Protein 9OHX (pdb70)

Solvent-accessible surface area: 19843 Å² total; per-residue (Å²): 151,74,77,88,21,17,11,29,58,8,23,4,17,13,15,73,71,38,102,136,46,89,39,64,17,8,2,19,10,77,104,47,26,0,14,4,50,55,80,129,69,7,41,28,74,60,81,45,137,30,0,88,1,118,17,55,112,130,64,11,58,89,29,31,70,61,54,98,141,83,61,145,26,47,66,43,58,37,112,94,108,46,95,54,88,106,96,26,98,26,8,15,0,12,43,15,5,1,48,24,60,72,80,42,69,51,73,12,26,30,66,13,0,50,60,3,105,82,8,8,22,9,92,147,84,66,6,60,33,26,129,73,23,35,94,80,0,114,57,41,4,105,32,34,57,133,113,49,81,52,64,21,54,50,16,84,83,40,11,85,63,25,13,15,124,18,0,83,4,0,42,79,44,1,115,166,58,39,143,46,96,44,133,10,62,18,33,43,21,83,19,107,88,39,16,142,52,103,63,33,0,1,0,18,0,1,0,0,42,39,64,102,38,79,3,29,0,9,97,48,159,112,80,32,167,39,24,126,101,35,84,59,9,24,6,28,142,22,8,33,5,6,77,0,10,7,64,18,40,100,74,109,5,51,37,1,5,1,64,0,84,15,71,9,10,109,77,77,34,38,76,53,124,26,149,47,115,104,81,174,157,96,58,80,13,107,25,41,28,5,7,48,60,44,40,44,101,59,95,80,3,90,0,2,0,36,0,19,29,0,3,35,6,98,41,68,9,14,1,4,86,84,55,86,138,28,145,106,33,102,102,33,56,12,5,13,46,114,76,16,6,0,48,12,13,25,47,4,66,13,55,4,50,121,102,30,84,6,8,0,71,0,62,10,96,45,42,126,130,65,68,89,46,117,41,133,74

Structure (mmCIF, N/CA/C/O backbone):
data_9OHX
#
_entry.id   9OHX
#
_cell.length_a   55.935
_cell.length_b   84.661
_cell.length_c   92.510
_cell.angle_alpha   90.00
_cell.angle_beta   90.00
_cell.angle_gamma   90.00
#
_symmetry.space_group_name_H-M   'P 21 21 21'
#
loop_
_entity.id
_entity.type
_entity.pdbx_description
1 polymer 'T-cell surface glycoprotein CD1c/T-cell surface glycoprotein CD1b chimeric protein'
2 polymer Beta-2-microglobulin
3 non-polymer 2-acetamido-2-deoxy-beta-D-glucopyranose
4 non-polymer 2-(cyclohexylazaniumyl)ethanesulfonate
5 non-polymer '(2R)-2,3-dihydroxypropyl hexadecanoate'
6 non-polymer DECANE
7 non-polymer DODECANE
8 non-polymer HEXADECANE
9 water water
#
loop_
_atom_site.group_PDB
_atom_site.id
_atom_site.type_symbol
_atom_site.label_atom_id
_atom_site.label_alt_id
_atom_site.label_comp_id
_atom_site.label_asym_id
_atom_site.label_entity_id
_atom_site.label_seq_id
_atom_site.pdbx_PDB_ins_code
_atom_site.Cartn_x
_atom_site.Cartn_y
_atom_site.Cartn_z
_atom_site.occupancy
_atom_site.B_iso_or_equiv
_atom_site.auth_seq_id
_atom_site.auth_comp_id
_atom_site.auth_asym_id
_atom_site.auth_atom_id
_atom_site.pdbx_PDB_model_num
ATOM 1 N N . SER A 1 9 ? 11.581 3.154 -27.297 1.00 59.42 4 SER A N 1
ATOM 2 C CA . SER A 1 9 ? 12.920 2.684 -26.960 1.00 61.30 4 SER A CA 1
ATOM 3 C C . SER A 1 9 ? 13.595 2.023 -28.155 1.00 61.54 4 SER A C 1
ATOM 4 O O . SER A 1 9 ? 12.948 1.707 -29.156 1.00 60.47 4 SER A O 1
ATOM 7 N N . GLN A 1 10 ? 14.906 1.826 -28.044 1.00 60.82 5 GLN A N 1
ATOM 8 C CA . GLN A 1 10 ? 15.668 1.055 -29.015 1.00 52.79 5 GLN A CA 1
ATOM 9 C C . GLN A 1 10 ? 15.911 -0.373 -28.545 1.00 47.10 5 GLN A C 1
ATOM 10 O O . GLN A 1 10 ? 16.649 -1.115 -29.202 1.00 47.69 5 GLN A O 1
ATOM 12 N N . GLU A 1 11 ? 15.304 -0.772 -27.428 1.00 45.20 6 GLU A N 1
ATOM 13 C CA . GLU A 1 11 ? 15.530 -2.100 -26.876 1.00 44.12 6 GLU A CA 1
ATOM 14 C C . GLU A 1 11 ? 14.980 -3.176 -27.803 1.00 37.56 6 GLU A C 1
ATOM 15 O O . GLU A 1 11 ? 13.877 -3.049 -28.345 1.00 35.54 6 GLU A O 1
ATOM 17 N N . HIS A 1 12 ? 15.759 -4.238 -27.987 1.00 31.84 7 HIS A N 1
ATOM 18 C CA . HIS A 1 12 ? 15.275 -5.394 -28.727 1.00 32.19 7 HIS A CA 1
ATOM 19 C C . HIS A 1 12 ? 14.226 -6.121 -27.904 1.00 31.70 7 HIS A C 1
ATOM 20 O O . HIS A 1 12 ? 14.275 -6.122 -26.671 1.00 38.44 7 HIS A O 1
ATOM 27 N N . VAL A 1 13 ? 13.242 -6.702 -28.578 1.00 26.51 8 VAL A N 1
ATOM 28 C CA . VAL A 1 13 ? 12.192 -7.432 -27.867 1.00 24.16 8 VAL A CA 1
ATOM 29 C C . VAL A 1 13 ? 12.011 -8.766 -28.569 1.00 23.51 8 VAL A C 1
ATOM 30 O O . VAL A 1 13 ? 12.151 -8.841 -29.790 1.00 24.09 8 VAL A O 1
ATOM 34 N N . SER A 1 14 ? 11.710 -9.825 -27.820 1.00 22.56 9 SER A N 1
ATOM 35 C CA A SER A 1 14 ? 11.614 -11.152 -28.414 0.46 23.08 9 SER A CA 1
ATOM 36 C CA B SER A 1 14 ? 11.616 -11.154 -28.413 0.54 23.07 9 SER A CA 1
ATOM 37 C C . SER A 1 14 ? 10.329 -11.847 -27.991 1.00 20.16 9 SER A C 1
ATOM 38 O O . SER A 1 14 ? 9.752 -11.549 -26.942 1.00 23.16 9 SER A O 1
ATOM 43 N N . PHE A 1 15 ? 9.882 -12.772 -28.838 1.00 18.32 10 PHE A N 1
ATOM 44 C CA . PHE A 1 15 ? 8.822 -13.707 -28.480 1.00 19.06 10 PHE A CA 1
ATOM 45 C C . PHE A 1 15 ? 9.345 -15.104 -28.754 1.00 22.78 10 PHE A C 1
ATOM 46 O O . PHE A 1 15 ? 9.916 -15.345 -29.827 1.00 19.60 10 PHE A O 1
ATOM 54 N N . HIS A 1 16 ? 9.160 -16.022 -27.784 1.00 17.86 11 HIS A N 1
ATOM 55 C CA . HIS A 1 16 ? 9.628 -17.398 -27.935 1.00 21.75 11 HIS A CA 1
ATOM 56 C C . HIS A 1 16 ? 8.511 -18.379 -27.627 1.00 20.24 11 HIS A C 1
ATOM 57 O O . HIS A 1 16 ? 7.765 -18.200 -26.668 1.00 20.71 11 HIS A O 1
ATOM 64 N N . VAL A 1 17 ? 8.430 -19.449 -28.404 1.00 18.72 12 VAL A N 1
ATOM 65 C CA A VAL A 1 17 ? 7.734 -20.664 -27.994 0.79 21.18 12 VAL A CA 1
ATOM 66 C CA B VAL A 1 17 ? 7.734 -20.657 -27.983 0.21 21.22 12 VAL A CA 1
ATOM 67 C C . VAL A 1 17 ? 8.799 -21.674 -27.609 1.00 22.52 12 VAL A C 1
ATOM 68 O O . VAL A 1 17 ? 9.801 -21.839 -28.323 1.00 22.48 12 VAL A O 1
ATOM 75 N N . ILE A 1 18 ? 8.622 -22.322 -26.468 1.00 17.57 13 ILE A N 1
ATOM 76 C CA . ILE A 1 18 ? 9.583 -23.334 -26.082 1.00 22.31 13 ILE A CA 1
ATOM 77 C C . ILE A 1 18 ? 8.844 -24.646 -25.900 1.00 19.40 13 ILE A C 1
ATOM 78 O O . ILE A 1 18 ? 7.640 -24.687 -25.609 1.00 22.09 13 ILE A O 1
ATOM 83 N N . GLN A 1 19 ? 9.587 -25.726 -26.118 1.00 18.40 14 GLN A N 1
ATOM 84 C CA . GLN A 1 19 ? 9.094 -27.077 -25.906 1.00 19.57 14 GLN A CA 1
ATOM 85 C C . GLN A 1 19 ? 10.167 -27.862 -25.173 1.00 21.03 14 GLN A C 1
ATOM 86 O O . GLN A 1 19 ? 11.354 -27.725 -25.466 1.00 19.26 14 GLN A O 1
ATOM 92 N N . ILE A 1 20 ? 9.756 -28.671 -24.204 1.00 17.75 15 ILE A N 1
ATOM 93 C CA . ILE A 1 20 ? 10.664 -29.553 -23.489 1.00 19.02 15 ILE A CA 1
ATOM 94 C C . ILE A 1 20 ? 10.014 -30.920 -23.494 1.00 21.66 15 ILE A C 1
ATOM 95 O O . ILE A 1 20 ? 8.876 -31.061 -23.030 1.00 22.88 15 ILE A O 1
ATOM 100 N N . PHE A 1 21 ? 10.707 -31.925 -24.017 1.00 19.95 16 PHE A N 1
ATOM 101 C CA . PHE A 1 21 ? 10.136 -33.257 -23.871 1.00 24.11 16 PHE A CA 1
ATOM 102 C C . PHE A 1 21 ? 11.215 -34.266 -23.534 1.00 25.44 16 PHE A C 1
ATOM 103 O O . PHE A 1 21 ? 12.395 -34.076 -23.802 1.00 22.83 16 PHE A O 1
ATOM 111 N N . SER A 1 22 ? 10.810 -35.298 -22.829 1.00 23.22 17 SER A N 1
ATOM 112 C CA . SER A 1 22 ? 11.785 -36.294 -22.436 1.00 27.05 17 SER A CA 1
ATOM 113 C C . SER A 1 22 ? 11.176 -37.652 -22.680 1.00 28.83 17 SER A C 1
ATOM 114 O O . SER A 1 22 ? 9.995 -37.872 -22.390 1.00 30.39 17 SER A O 1
ATOM 117 N N . PHE A 1 23 ? 11.980 -38.536 -23.255 1.00 31.29 18 PHE A N 1
ATOM 118 C CA . PHE A 1 23 ? 11.641 -39.944 -23.359 1.00 35.06 18 PHE A CA 1
ATOM 119 C C . PHE A 1 23 ? 12.311 -40.670 -22.203 1.00 35.04 18 PHE A C 1
ATOM 120 O O . PHE A 1 23 ? 13.548 -40.669 -22.091 1.00 33.19 18 PHE A O 1
ATOM 128 N N . VAL A 1 24 ? 11.488 -41.236 -21.315 1.00 30.33 19 VAL A N 1
ATOM 129 C CA . VAL A 1 24 ? 12.023 -42.000 -20.197 1.00 37.33 19 VAL A CA 1
ATOM 130 C C . VAL A 1 24 ? 12.528 -43.349 -20.686 1.00 38.50 19 VAL A C 1
ATOM 131 O O . VAL A 1 24 ? 13.591 -43.820 -20.265 1.00 38.03 19 VAL A O 1
ATOM 135 N N . ASN A 1 25 ? 11.785 -43.969 -21.596 1.00 32.06 20 ASN A N 1
ATOM 136 C CA . ASN A 1 25 ? 12.190 -45.199 -22.265 1.00 36.28 20 ASN A CA 1
ATOM 137 C C . ASN A 1 25 ? 11.623 -45.164 -23.678 1.00 37.43 20 ASN A C 1
ATOM 138 O O . ASN A 1 25 ? 11.049 -44.161 -24.112 1.00 36.44 20 ASN A O 1
ATOM 143 N N . GLN A 1 26 ? 11.762 -46.281 -24.393 1.00 35.07 21 GLN A N 1
ATOM 144 C CA . GLN A 1 26 ? 11.434 -46.299 -25.813 1.00 37.93 21 GLN A CA 1
ATOM 145 C C . GLN A 1 26 ? 9.975 -45.956 -26.082 1.00 31.95 21 GLN A C 1
ATOM 146 O O . GLN A 1 26 ? 9.656 -45.445 -27.157 1.00 33.35 21 GLN A O 1
ATOM 148 N N . SER A 1 27 ? 9.076 -46.212 -25.131 1.00 32.47 22 SER A N 1
ATOM 149 C CA . SER A 1 27 ? 7.647 -46.078 -25.400 1.00 27.19 22 SER A CA 1
ATOM 150 C C . SER A 1 27 ? 6.931 -45.093 -24.478 1.00 33.80 22 SER A C 1
ATOM 151 O O . SER A 1 27 ? 5.697 -45.067 -24.461 1.00 37.40 22 SER A O 1
ATOM 154 N N . TRP A 1 28 ? 7.647 -44.275 -23.717 1.00 27.92 23 TRP A N 1
ATOM 155 C CA . TRP A 1 28 ? 6.970 -43.374 -22.791 1.00 27.07 23 TRP A CA 1
ATOM 156 C C . TRP A 1 28 ? 7.692 -42.040 -22.772 1.00 21.82 23 TRP A C 1
ATOM 157 O O . TRP A 1 28 ? 8.907 -41.984 -22.552 1.00 26.22 23 TRP A O 1
ATOM 168 N N . ALA A 1 29 ? 6.931 -40.975 -22.982 1.00 24.65 24 ALA A N 1
ATOM 169 C CA . ALA A 1 29 ? 7.487 -39.636 -23.048 1.00 25.29 24 ALA A CA 1
ATOM 170 C C . ALA A 1 29 ? 6.545 -38.667 -22.355 1.00 26.43 24 ALA A C 1
ATOM 171 O O . ALA A 1 29 ? 5.356 -38.929 -22.191 1.00 26.66 24 ALA A O 1
ATOM 173 N N . ARG A 1 30 ? 7.093 -37.535 -21.947 1.00 23.35 25 ARG A N 1
ATOM 174 C CA . ARG A 1 30 ? 6.247 -36.455 -21.466 1.00 24.25 25 ARG A CA 1
ATOM 175 C C . ARG A 1 30 ? 6.810 -35.151 -21.999 1.00 29.95 25 ARG A C 1
ATOM 176 O O . ARG A 1 30 ? 7.968 -35.072 -22.407 1.00 26.59 25 ARG A O 1
ATOM 184 N N . GLY A 1 31 ? 5.962 -34.140 -22.040 1.00 31.72 26 GLY A N 1
ATOM 185 C CA . GLY A 1 31 ? 6.355 -32.900 -22.674 1.00 32.59 26 GLY A CA 1
ATOM 186 C C . GLY A 1 31 ? 5.593 -31.732 -22.100 1.00 28.76 26 GLY A C 1
ATOM 187 O O . GLY A 1 31 ? 4.524 -31.880 -21.505 1.00 26.90 26 GLY A O 1
ATOM 188 N N . GLN A 1 32 ? 6.180 -30.556 -22.286 1.00 23.82 27 GLN A N 1
ATOM 189 C CA . GLN A 1 32 ? 5.611 -29.297 -21.857 1.00 23.96 27 GLN A CA 1
ATOM 190 C C . GLN A 1 32 ? 5.940 -28.244 -22.896 1.00 19.79 27 GLN A C 1
ATOM 191 O O . GLN A 1 32 ? 6.943 -28.348 -23.609 1.00 21.98 27 GLN A O 1
ATOM 197 N N . GLY A 1 33 ? 5.095 -27.229 -22.980 1.00 18.89 28 GLY A N 1
ATOM 198 C CA . GLY A 1 33 ? 5.382 -26.125 -23.878 1.00 20.59 28 GLY A CA 1
ATOM 199 C C . GLY A 1 33 ? 4.796 -24.837 -23.349 1.00 20.99 28 GLY A C 1
ATOM 200 O O . GLY A 1 33 ? 3.854 -24.843 -22.553 1.00 20.23 28 GLY A O 1
ATOM 201 N N . SER A 1 34 ? 5.352 -23.724 -23.824 1.00 18.31 29 SER A N 1
ATOM 202 C CA . SER A 1 34 ? 4.882 -22.426 -23.347 1.00 18.94 29 SER A CA 1
ATOM 203 C C . SER A 1 34 ? 5.342 -21.317 -24.284 1.00 19.18 29 SER A C 1
ATOM 204 O O . SER A 1 34 ? 6.185 -21.516 -25.160 1.00 20.11 29 SER A O 1
ATOM 207 N N . GLY A 1 35 ? 4.760 -20.146 -24.087 1.00 17.31 30 GLY A N 1
ATOM 208 C CA . GLY A 1 35 ? 5.105 -18.981 -24.886 1.00 16.10 30 GLY A CA 1
ATOM 209 C C . GLY A 1 35 ? 5.467 -17.832 -23.973 1.00 20.01 30 GLY A C 1
ATOM 210 O O . GLY A 1 35 ? 4.819 -17.612 -22.943 1.00 20.94 30 GLY A O 1
ATOM 211 N N . TRP A 1 36 ? 6.515 -17.101 -24.369 1.00 16.14 31 TRP A N 1
ATOM 212 C CA . TRP A 1 36 ? 7.175 -16.089 -23.546 1.00 17.77 31 TRP A CA 1
ATOM 213 C C . TRP A 1 36 ? 7.410 -14.817 -24.340 1.00 19.14 31 TRP A C 1
ATOM 214 O O . TRP A 1 36 ? 7.948 -14.864 -25.451 1.00 19.76 31 TRP A O 1
ATOM 225 N N . LEU A 1 37 ? 7.052 -13.676 -23.745 1.00 17.10 32 LEU A N 1
ATOM 226 C CA . LEU A 1 37 ? 7.351 -12.359 -24.295 1.00 19.09 32 LEU A CA 1
ATOM 227 C C . LEU A 1 37 ? 8.475 -11.800 -23.429 1.00 23.81 32 LEU A C 1
ATOM 228 O O . LEU A 1 37 ? 8.265 -11.504 -22.246 1.00 21.57 32 LEU A O 1
ATOM 233 N N . ASP A 1 38 ? 9.676 -11.708 -24.001 1.00 22.03 33 ASP A N 1
ATOM 234 C CA . ASP A 1 38 ? 10.902 -11.555 -23.225 1.00 23.65 33 ASP A CA 1
ATOM 235 C C . ASP A 1 38 ? 10.908 -12.592 -22.099 1.00 24.85 33 ASP A C 1
ATOM 236 O O . ASP A 1 38 ? 10.873 -13.791 -22.379 1.00 26.73 33 ASP A O 1
ATOM 241 N N . GLU A 1 39 ? 10.921 -12.168 -20.829 1.00 25.06 34 GLU A N 1
ATOM 242 C CA . GLU A 1 39 ? 10.942 -13.116 -19.721 1.00 24.50 34 GLU A CA 1
ATOM 243 C C . GLU A 1 39 ? 9.565 -13.388 -19.124 1.00 24.94 34 GLU A C 1
ATOM 244 O O . GLU A 1 39 ? 9.470 -14.137 -18.144 1.00 28.35 34 GLU A O 1
ATOM 250 N N . LEU A 1 40 ? 8.509 -12.813 -19.689 1.00 21.83 35 LEU A N 1
ATOM 251 C CA . LEU A 1 40 ? 7.155 -12.939 -19.164 1.00 21.38 35 LEU A CA 1
ATOM 252 C C . LEU A 1 40 ? 6.437 -14.105 -19.833 1.00 23.91 35 LEU A C 1
ATOM 253 O O . LEU A 1 40 ? 6.272 -14.109 -21.056 1.00 23.72 35 LEU A O 1
ATOM 258 N N . GLN A 1 41 ? 5.970 -15.075 -19.046 1.00 21.78 36 GLN A N 1
ATOM 259 C CA . GLN A 1 41 ? 5.183 -16.127 -19.675 1.00 21.27 36 GLN A CA 1
ATOM 260 C C . GLN A 1 41 ? 3.818 -15.587 -20.074 1.00 24.95 36 GLN A C 1
ATOM 261 O O . GLN A 1 41 ? 3.089 -15.030 -19.250 1.00 27.90 36 GLN A O 1
ATOM 267 N N . THR A 1 42 ? 3.469 -15.756 -21.343 1.00 19.93 37 THR A N 1
ATOM 268 C CA . THR A 1 42 ? 2.188 -15.300 -21.845 1.00 21.31 37 THR A CA 1
ATOM 269 C C . THR A 1 42 ? 1.262 -16.428 -22.244 1.00 22.15 37 THR A C 1
ATOM 270 O O . THR A 1 42 ? 0.048 -16.207 -22.329 1.00 20.63 37 THR A O 1
ATOM 274 N N . HIS A 1 43 ? 1.797 -17.616 -22.509 1.00 19.65 38 HIS A N 1
ATOM 275 C CA . HIS A 1 43 ? 0.966 -18.718 -22.969 1.00 19.39 38 HIS A CA 1
ATOM 276 C C . HIS A 1 43 ? 1.447 -20.013 -22.349 1.00 21.28 38 HIS A C 1
ATOM 277 O O . HIS A 1 43 ? 2.641 -20.202 -22.121 1.00 20.87 38 HIS A O 1
ATOM 284 N N . GLY A 1 44 ? 0.492 -20.901 -22.075 1.00 20.36 39 GLY A N 1
ATOM 285 C CA . GLY A 1 44 ? 0.778 -22.274 -21.743 1.00 22.25 39 GLY A CA 1
ATOM 286 C C . GLY A 1 44 ? 0.205 -23.187 -22.811 1.00 23.41 39 GLY A C 1
ATOM 287 O O . GLY A 1 44 ? -0.372 -22.742 -23.808 1.00 25.22 39 GLY A O 1
ATOM 288 N N . TRP A 1 45 ? 0.374 -24.478 -22.578 1.00 25.75 40 TRP A N 1
ATOM 289 C CA . TRP A 1 45 ? -0.143 -25.500 -23.466 1.00 27.27 40 TRP A CA 1
ATOM 290 C C . TRP A 1 45 ? -0.798 -26.571 -22.611 1.00 27.21 40 TRP A C 1
ATOM 291 O O . TRP A 1 45 ? -0.183 -27.071 -21.663 1.00 26.18 40 TRP A O 1
ATOM 302 N N . ASP A 1 46 ? -2.056 -26.881 -22.914 1.00 30.09 41 ASP A N 1
ATOM 303 C CA . ASP A 1 46 ? -2.760 -27.976 -22.263 1.00 32.51 41 ASP A CA 1
ATOM 304 C C . ASP A 1 46 ? -2.578 -29.207 -23.138 1.00 32.64 41 ASP A C 1
ATOM 305 O O . ASP A 1 46 ? -3.135 -29.283 -24.242 1.00 33.51 41 ASP A O 1
ATOM 310 N N . SER A 1 47 ? -1.757 -30.148 -22.667 1.00 33.60 42 SER A N 1
ATOM 311 C CA . SER A 1 47 ? -1.379 -31.270 -23.518 1.00 38.93 42 SER A CA 1
ATOM 312 C C . SER A 1 47 ? -2.512 -32.276 -23.657 1.00 41.20 42 SER A C 1
ATOM 313 O O . SER A 1 47 ? -2.622 -32.937 -24.695 1.00 49.63 42 SER A O 1
ATOM 316 N N . GLU A 1 48 ? -3.368 -32.396 -22.642 1.00 42.22 43 GLU A N 1
ATOM 317 C CA . GLU A 1 48 ? -4.520 -33.284 -22.740 1.00 50.21 43 GLU A CA 1
ATOM 318 C C . GLU A 1 48 ? -5.391 -32.891 -23.926 1.00 48.15 43 GLU A C 1
ATOM 319 O O . GLU A 1 48 ? -5.522 -33.657 -24.886 1.00 58.53 43 GLU A O 1
ATOM 322 N N . SER A 1 49 ? -5.971 -31.691 -23.885 1.00 49.08 44 SER A N 1
ATOM 323 C CA . SER A 1 49 ? -6.813 -31.235 -24.983 1.00 40.21 44 SER A CA 1
ATOM 324 C C . SER A 1 49 ? -6.012 -30.714 -26.166 1.00 43.93 44 SER A C 1
ATOM 325 O O . SER A 1 49 ? -6.598 -30.455 -27.221 1.00 41.30 44 SER A O 1
ATOM 328 N N . GLY A 1 50 ? -4.697 -30.566 -26.022 1.00 42.41 45 GLY A N 1
ATOM 329 C CA . GLY A 1 50 ? -3.860 -30.028 -27.077 1.00 36.89 45 GLY A CA 1
ATOM 330 C C . GLY A 1 50 ? -4.242 -28.625 -27.501 1.00 39.15 45 GLY A C 1
ATOM 331 O O . GLY A 1 50 ? -4.437 -28.362 -28.693 1.00 38.11 45 GLY A O 1
ATOM 332 N N . THR A 1 51 ? -4.344 -27.704 -26.546 1.00 36.19 46 THR A N 1
ATOM 333 C CA . THR A 1 51 ? -4.819 -26.360 -26.862 1.00 33.43 46 THR A CA 1
ATOM 334 C C . THR A 1 51 ? -3.979 -25.313 -26.139 1.00 30.63 46 THR A C 1
ATOM 335 O O . THR A 1 51 ? -3.341 -25.589 -25.124 1.00 27.81 46 THR A O 1
ATOM 339 N N . ILE A 1 52 ? -4.018 -24.087 -26.660 1.00 30.71 47 ILE A N 1
ATOM 340 C CA . ILE A 1 52 ? -3.270 -22.977 -26.077 1.00 28.86 47 ILE A CA 1
ATOM 341 C C . ILE A 1 52 ? -3.974 -22.462 -24.829 1.00 28.21 47 ILE A C 1
ATOM 342 O O . ILE A 1 52 ? -5.192 -22.248 -24.826 1.00 35.24 47 ILE A O 1
ATOM 347 N N . ILE A 1 53 ? -3.208 -22.238 -23.764 1.00 24.88 48 ILE A N 1
ATOM 348 C CA . ILE A 1 53 ? -3.692 -21.581 -22.556 1.00 26.90 48 ILE A CA 1
ATOM 349 C C . ILE A 1 53 ? -3.282 -20.115 -22.635 1.00 31.22 48 ILE A C 1
ATOM 350 O O . ILE A 1 53 ? -2.088 -19.807 -22.714 1.00 25.25 48 ILE A O 1
ATOM 355 N N . PHE A 1 54 ? -4.257 -19.211 -22.589 1.00 29.82 49 PHE A N 1
ATOM 356 C CA . PHE A 1 54 ? -4.001 -17.777 -22.684 1.00 32.71 49 PHE A CA 1
ATOM 357 C C . PHE A 1 54 ? -3.957 -17.212 -21.270 1.00 30.92 49 PHE A C 1
ATOM 358 O O . PHE A 1 54 ? -4.985 -17.141 -20.593 1.00 34.22 49 PHE A O 1
ATOM 366 N N . LEU A 1 55 ? -2.764 -16.811 -20.824 1.00 24.46 50 LEU A N 1
ATOM 367 C CA . LEU A 1 55 ? -2.553 -16.479 -19.422 1.00 26.64 50 LEU A CA 1
ATOM 368 C C . LEU A 1 55 ? -2.998 -15.071 -19.060 1.00 29.72 50 LEU A C 1
ATOM 369 O O . LEU A 1 55 ? -3.222 -14.802 -17.877 1.00 34.75 50 LEU A O 1
ATOM 374 N N . HIS A 1 56 ? -3.120 -14.174 -20.035 1.00 27.42 51 HIS A N 1
ATOM 375 C CA . HIS A 1 56 ? -3.513 -12.794 -19.780 1.00 34.15 51 HIS A CA 1
ATOM 376 C C . HIS A 1 56 ? -4.710 -12.436 -20.647 1.00 32.09 51 HIS A C 1
ATOM 377 O O . HIS A 1 56 ? -4.974 -13.070 -21.670 1.00 30.75 51 HIS A O 1
ATOM 384 N N . GLN A 1 57 ? -5.424 -11.379 -20.240 1.00 36.53 52 GLN A N 1
ATOM 385 C CA . GLN A 1 57 ? -6.554 -10.908 -21.033 1.00 32.38 52 GLN A CA 1
ATOM 386 C C . GLN A 1 57 ? -6.119 -10.485 -22.426 1.00 32.07 52 GLN A C 1
ATOM 387 O O . GLN A 1 57 ? -6.912 -10.545 -23.370 1.00 39.34 52 GLN A O 1
ATOM 390 N N . TRP A 1 58 ? -4.864 -10.075 -22.579 1.00 29.28 53 TRP A N 1
ATOM 391 C CA . TRP A 1 58 ? -4.357 -9.571 -23.845 1.00 29.92 53 TRP A CA 1
ATOM 392 C C . TRP A 1 58 ? -3.541 -10.612 -24.607 1.00 31.02 53 TRP A C 1
ATOM 393 O O . TRP A 1 58 ? -2.886 -10.270 -25.596 1.00 28.99 53 TRP A O 1
ATOM 404 N N . SER A 1 59 ? -3.563 -11.871 -24.164 1.00 28.99 54 SER A N 1
ATOM 405 C CA . SER A 1 59 ? -2.699 -12.901 -24.734 1.00 28.38 54 SER A CA 1
ATOM 406 C C . SER A 1 59 ? -3.088 -13.305 -26.148 1.00 26.80 54 SER A C 1
ATOM 407 O O . SER A 1 59 ? -2.309 -14.003 -26.813 1.00 26.72 54 SER A O 1
ATOM 410 N N . LYS A 1 60 ? -4.264 -12.917 -26.632 1.00 29.01 55 LYS A N 1
ATOM 411 C CA . LYS A 1 60 ? -4.541 -13.211 -28.033 1.00 30.46 55 LYS A CA 1
ATOM 412 C C . LYS A 1 60 ? -3.819 -12.270 -28.992 1.00 29.65 55 LYS A C 1
ATOM 413 O O . LYS A 1 60 ? -3.841 -12.519 -30.204 1.00 31.23 55 LYS A O 1
ATOM 419 N N . GLY A 1 61 ? -3.176 -11.220 -28.487 1.00 27.75 56 GLY A N 1
ATOM 420 C CA . GLY A 1 61 ? -2.231 -10.448 -29.292 1.00 31.24 56 GLY A CA 1
ATOM 421 C C . GLY A 1 61 ? -2.777 -9.937 -30.606 1.00 40.69 56 GLY A C 1
ATOM 422 O O . GLY A 1 61 ? -2.065 -9.940 -31.624 1.00 35.83 56 GLY A O 1
ATOM 423 N N . GLN A 1 62 ? -4.039 -9.523 -30.610 1.00 31.84 57 GLN A N 1
ATOM 424 C CA . GLN A 1 62 ? -4.722 -8.976 -31.780 1.00 29.75 57 GLN A CA 1
ATOM 425 C C . GLN A 1 62 ? -4.928 -9.993 -32.901 1.00 35.94 57 GLN A C 1
ATOM 426 O O . GLN A 1 62 ? -5.393 -9.621 -33.979 1.00 31.32 57 GLN A O 1
ATOM 432 N N . PHE A 1 63 ? -4.597 -11.265 -32.689 1.00 35.68 58 PHE A N 1
ATOM 433 C CA . PHE A 1 63 ? -4.936 -12.285 -33.672 1.00 33.91 58 PHE A CA 1
ATOM 434 C C . PHE A 1 63 ? -6.406 -12.669 -33.536 1.00 31.68 58 PHE A C 1
ATOM 435 O O . PHE A 1 63 ? -6.977 -12.648 -32.444 1.00 35.51 58 PHE A O 1
ATOM 443 N N . SER A 1 64 ? -7.019 -13.029 -34.660 1.00 35.25 59 SER A N 1
ATOM 444 C CA . SER A 1 64 ? -8.402 -13.479 -34.626 1.00 37.31 59 SER A CA 1
ATOM 445 C C . SER A 1 64 ? -8.486 -14.911 -34.106 1.00 37.87 59 SER A C 1
ATOM 446 O O . SER A 1 64 ? -7.509 -15.662 -34.120 1.00 38.38 59 SER A O 1
ATOM 449 N N . ASN A 1 65 ? -9.682 -15.283 -33.642 1.00 39.22 60 ASN A N 1
ATOM 450 C CA . ASN A 1 65 ? -9.899 -16.649 -33.172 1.00 43.64 60 ASN A CA 1
ATOM 451 C C . ASN A 1 65 ? -9.576 -17.670 -34.253 1.00 39.24 60 ASN A C 1
ATOM 452 O O . ASN A 1 65 ? -9.072 -18.755 -33.948 1.00 44.70 60 ASN A O 1
ATOM 457 N N . GLU A 1 66 ? -9.845 -17.338 -35.518 1.00 37.99 61 GLU A N 1
ATOM 458 C CA . GLU A 1 66 ? -9.556 -18.266 -36.608 1.00 46.12 61 GLU A CA 1
ATOM 459 C C . GLU A 1 66 ? -8.053 -18.442 -36.807 1.00 45.15 61 GLU A C 1
ATOM 460 O O . GLU A 1 66 ? -7.576 -19.571 -36.990 1.00 38.06 61 GLU A O 1
ATOM 466 N N . GLU A 1 67 ? -7.288 -17.344 -36.768 1.00 34.99 62 GLU A N 1
ATOM 467 C CA A GLU A 1 67 ? -5.832 -17.442 -36.877 0.60 34.97 62 GLU A CA 1
ATOM 468 C CA B GLU A 1 67 ? -5.843 -17.473 -36.896 0.40 34.99 62 GLU A CA 1
ATOM 469 C C . GLU A 1 67 ? -5.266 -18.308 -35.758 1.00 35.30 62 GLU A C 1
ATOM 470 O O . GLU A 1 67 ? -4.411 -19.179 -35.985 1.00 37.75 62 GLU A O 1
ATOM 481 N N . LEU A 1 68 ? -5.739 -18.078 -34.532 1.00 34.07 63 LEU A N 1
ATOM 482 C CA . LEU A 1 68 ? -5.226 -18.815 -33.382 1.00 35.45 63 LEU A CA 1
ATOM 483 C C . LEU A 1 68 ? -5.624 -20.281 -33.440 1.00 36.14 63 LEU A C 1
ATOM 484 O O . LEU A 1 68 ? -4.836 -21.154 -33.062 1.00 34.07 63 LEU A O 1
ATOM 489 N N . SER A 1 69 ? -6.843 -20.570 -33.906 1.00 36.47 64 SER A N 1
ATOM 490 C CA A SER A 1 69 ? -7.262 -21.959 -34.030 0.18 39.35 64 SER A CA 1
ATOM 491 C CA B SER A 1 69 ? -7.271 -21.956 -34.039 0.46 39.42 64 SER A CA 1
ATOM 492 C CA C SER A 1 69 ? -7.277 -21.955 -34.045 0.36 39.40 64 SER A CA 1
ATOM 493 C C . SER A 1 69 ? -6.436 -22.688 -35.078 1.00 37.71 64 SER A C 1
ATOM 494 O O . SER A 1 69 ? -6.082 -23.860 -34.896 1.00 38.51 64 SER A O 1
ATOM 501 N N . ASP A 1 70 ? -6.101 -22.005 -36.180 1.00 34.74 65 ASP A N 1
ATOM 502 C CA . ASP A 1 70 ? -5.233 -22.604 -37.190 1.00 36.77 65 ASP A CA 1
ATOM 503 C C . ASP A 1 70 ? -3.834 -22.861 -36.635 1.00 34.66 65 ASP A C 1
ATOM 504 O O . ASP A 1 70 ? -3.229 -23.901 -36.918 1.00 32.23 65 ASP A O 1
ATOM 509 N N . LEU A 1 71 ? -3.297 -21.920 -35.849 1.00 31.74 66 LEU A N 1
ATOM 510 C CA . LEU A 1 71 ? -2.013 -22.162 -35.191 1.00 29.58 66 LEU A CA 1
ATOM 511 C C . LEU A 1 71 ? -2.079 -23.368 -34.258 1.00 30.12 66 LEU A C 1
ATOM 512 O O . LEU A 1 71 ? -1.138 -24.173 -34.197 1.00 33.77 66 LEU A O 1
ATOM 517 N N . GLU A 1 72 ? -3.170 -23.491 -33.502 1.00 27.96 67 GLU A N 1
ATOM 518 C CA . GLU A 1 72 ? -3.347 -24.627 -32.605 1.00 27.84 67 GLU A CA 1
ATOM 519 C C . GLU A 1 72 ? -3.350 -25.936 -33.386 1.00 33.05 67 GLU A C 1
ATOM 520 O O . GLU A 1 72 ? -2.695 -26.916 -33.000 1.00 31.36 67 GLU A O 1
ATOM 526 N N . LEU A 1 73 ? -4.102 -25.968 -34.486 1.00 33.30 68 LEU A N 1
ATOM 527 C CA . LEU A 1 73 ? -4.116 -27.147 -35.348 1.00 28.38 68 LEU A CA 1
ATOM 528 C C . LEU A 1 73 ? -2.717 -27.464 -35.860 1.00 34.26 68 LEU A C 1
ATOM 529 O O . LEU A 1 73 ? -2.317 -28.635 -35.926 1.00 36.92 68 LEU A O 1
ATOM 532 N N . LEU A 1 74 ? -1.956 -26.430 -36.219 1.00 31.63 69 LEU A N 1
ATOM 533 C CA . LEU A 1 74 ? -0.592 -26.634 -36.694 1.00 35.80 69 LEU A CA 1
ATOM 534 C C . LEU A 1 74 ? 0.274 -27.273 -35.615 1.00 30.69 69 LEU A C 1
ATOM 535 O O . LEU A 1 74 ? 1.048 -28.199 -35.882 1.00 31.34 69 LEU A O 1
ATOM 540 N N . PHE A 1 75 ? 0.170 -26.771 -34.388 1.00 30.66 70 PHE A N 1
ATOM 541 C CA . PHE A 1 75 ? 0.979 -27.317 -33.303 1.00 29.44 70 PHE A CA 1
ATOM 542 C C . PHE A 1 75 ? 0.609 -28.764 -33.019 1.00 29.31 70 PHE A C 1
ATOM 543 O O . PHE A 1 75 ? 1.483 -29.594 -32.732 1.00 30.25 70 PHE A O 1
ATOM 551 N N . ARG A 1 76 ? -0.686 -29.083 -33.073 1.00 27.96 71 ARG A N 1
ATOM 552 C CA . ARG A 1 76 ? -1.091 -30.473 -32.857 1.00 32.00 71 ARG A CA 1
ATOM 553 C C . ARG A 1 76 ? -0.558 -31.383 -33.962 1.00 30.15 71 ARG A C 1
ATOM 554 O O . ARG A 1 76 ? -0.106 -32.505 -33.690 1.00 31.22 71 ARG A O 1
ATOM 562 N N . PHE A 1 77 ? -0.593 -30.914 -35.210 1.00 34.42 72 PHE A N 1
ATOM 563 C CA . PHE A 1 77 ? -0.034 -31.691 -36.313 1.00 32.34 72 PHE A CA 1
ATOM 564 C C . PHE A 1 77 ? 1.468 -31.886 -36.140 1.00 34.56 72 PHE A C 1
ATOM 565 O O . PHE A 1 77 ? 2.004 -32.972 -36.401 1.00 31.27 72 PHE A O 1
ATOM 573 N N . TYR A 1 78 ? 2.162 -30.838 -35.698 1.00 29.84 73 TYR A N 1
ATOM 574 C CA . TYR A 1 78 ? 3.581 -30.953 -35.393 1.00 28.19 73 TYR A CA 1
ATOM 575 C C . TYR A 1 78 ? 3.831 -32.030 -34.340 1.00 28.30 73 TYR A C 1
ATOM 576 O O . TYR A 1 78 ? 4.750 -32.847 -34.476 1.00 30.29 73 TYR A O 1
ATOM 585 N N . LEU A 1 79 ? 3.030 -32.038 -33.273 1.00 31.67 74 LEU A N 1
ATOM 586 C CA . LEU A 1 79 ? 3.264 -32.998 -32.196 1.00 31.45 74 LEU A CA 1
ATOM 587 C C . LEU A 1 79 ? 2.997 -34.425 -32.663 1.00 31.24 74 LEU A C 1
ATOM 588 O O . LEU A 1 79 ? 3.746 -35.354 -32.321 1.00 34.17 74 LEU A O 1
ATOM 593 N N . PHE A 1 80 ? 1.945 -34.608 -33.465 1.00 32.94 75 PHE A N 1
ATOM 594 C CA . PHE A 1 80 ? 1.649 -35.922 -34.036 1.00 32.82 75 PHE A CA 1
ATOM 595 C C . PHE A 1 80 ? 2.797 -36.418 -34.914 1.00 35.10 75 PHE A C 1
ATOM 596 O O . PHE A 1 80 ? 3.245 -37.571 -34.791 1.00 36.15 75 PHE A O 1
ATOM 604 N N . GLY A 1 81 ? 3.273 -35.563 -35.826 1.00 31.94 76 GLY A N 1
ATOM 605 C CA . GLY A 1 81 ? 4.366 -35.962 -36.697 1.00 30.79 76 GLY A CA 1
ATOM 606 C C . GLY A 1 81 ? 5.645 -36.251 -35.937 1.00 34.42 76 GLY A C 1
ATOM 607 O O . GLY A 1 81 ? 6.338 -37.236 -36.215 1.00 36.42 76 GLY A O 1
ATOM 608 N N . LEU A 1 82 ? 5.979 -35.390 -34.973 1.00 31.45 77 LEU A N 1
ATOM 609 C CA . LEU A 1 82 ? 7.162 -35.601 -34.148 1.00 33.07 77 LEU A CA 1
ATOM 610 C C . LEU A 1 82 ? 7.101 -36.944 -33.437 1.00 32.00 77 LEU A C 1
ATOM 611 O O . LEU A 1 82 ? 8.088 -37.693 -33.422 1.00 33.70 77 LEU A O 1
ATOM 616 N N . THR A 1 83 ? 5.938 -37.279 -32.868 1.00 31.01 78 THR A N 1
ATOM 617 C CA . THR A 1 83 ? 5.795 -38.543 -32.149 1.00 33.80 78 THR A CA 1
ATOM 618 C C . THR A 1 83 ? 5.984 -39.732 -33.084 1.00 36.41 78 THR A C 1
ATOM 619 O O . THR A 1 83 ? 6.744 -40.663 -32.780 1.00 39.75 78 THR A O 1
ATOM 623 N N . ARG A 1 84 ? 5.291 -39.719 -34.228 1.00 37.00 79 ARG A N 1
ATOM 624 C CA . ARG A 1 84 ? 5.401 -40.835 -35.168 1.00 34.03 79 ARG A CA 1
ATOM 625 C C . ARG A 1 84 ? 6.832 -41.005 -35.663 1.00 42.61 79 ARG A C 1
ATOM 626 O O . ARG A 1 84 ? 7.341 -42.132 -35.748 1.00 43.82 79 ARG A O 1
ATOM 628 N N . GLU A 1 85 ? 7.505 -39.897 -35.987 1.00 35.89 80 GLU A N 1
ATOM 629 C CA . GLU A 1 85 ? 8.860 -39.988 -36.519 1.00 37.58 80 GLU A CA 1
ATOM 630 C C . GLU A 1 85 ? 9.841 -40.488 -35.470 1.00 42.07 80 GLU A C 1
ATOM 631 O O . GLU A 1 85 ? 10.728 -41.290 -35.781 1.00 43.91 80 GLU A O 1
ATOM 637 N N . ILE A 1 86 ? 9.711 -40.031 -34.222 1.00 33.96 81 ILE A N 1
ATOM 638 C CA . ILE A 1 86 ? 10.602 -40.549 -33.190 1.00 37.50 81 ILE A CA 1
ATOM 639 C C . ILE A 1 86 ? 10.360 -42.038 -32.974 1.00 44.34 81 ILE A C 1
ATOM 640 O O . ILE A 1 86 ? 11.308 -42.820 -32.824 1.00 47.45 81 ILE A O 1
ATOM 645 N N . GLN A 1 87 ? 9.093 -42.460 -32.964 1.00 41.57 82 GLN A N 1
ATOM 646 C CA . GLN A 1 87 ? 8.808 -43.875 -32.762 1.00 40.79 82 GLN A CA 1
ATOM 647 C C . GLN A 1 87 ? 9.399 -44.721 -33.881 1.00 47.60 82 GLN A C 1
ATOM 648 O O . GLN A 1 87 ? 9.960 -45.793 -33.624 1.00 50.93 82 GLN A O 1
ATOM 654 N N . ASP A 1 88 ? 9.313 -44.248 -35.125 1.00 43.56 83 ASP A N 1
ATOM 655 C CA . ASP A 1 88 ? 9.837 -45.045 -36.232 1.00 49.38 83 ASP A CA 1
ATOM 656 C C . ASP A 1 88 ? 11.364 -45.095 -36.215 1.00 59.19 83 ASP A C 1
ATOM 657 O O . ASP A 1 88 ? 11.956 -46.158 -36.440 1.00 59.63 83 ASP A O 1
ATOM 660 N N . HIS A 1 89 ? 12.022 -43.966 -35.936 1.00 57.57 84 HIS A N 1
ATOM 661 C CA . HIS A 1 89 ? 13.475 -43.859 -36.023 1.00 52.02 84 HIS A CA 1
ATOM 662 C C . HIS A 1 89 ? 14.159 -43.957 -34.663 1.00 57.04 84 HIS A C 1
ATOM 663 O O . HIS A 1 89 ? 15.246 -43.399 -34.479 1.00 67.34 84 HIS A O 1
ATOM 670 N N . ALA A 1 90 ? 13.554 -44.654 -33.707 1.00 63.73 85 ALA A N 1
ATOM 671 C CA . ALA A 1 90 ? 14.144 -44.774 -32.377 1.00 63.39 85 ALA A CA 1
ATOM 672 C C . ALA A 1 90 ? 15.429 -45.595 -32.424 1.00 64.35 85 ALA A C 1
ATOM 673 O O . ALA A 1 90 ? 15.390 -46.825 -32.436 1.00 74.96 85 ALA A O 1
ATOM 675 N N . GLN A 1 92 ? 16.832 -48.756 -30.634 1.00 74.47 87 GLN A N 1
ATOM 676 C CA . GLN A 1 92 ? 15.932 -48.737 -29.490 1.00 69.39 87 GLN A CA 1
ATOM 677 C C . GLN A 1 92 ? 16.692 -49.144 -28.234 1.00 75.10 87 GLN A C 1
ATOM 678 O O . GLN A 1 92 ? 16.105 -49.637 -27.273 1.00 74.05 87 GLN A O 1
ATOM 681 N N . ASP A 1 93 ? 18.007 -48.936 -28.250 1.00 72.95 88 ASP A N 1
ATOM 682 C CA . ASP A 1 93 ? 18.860 -49.416 -27.168 1.00 73.95 88 ASP A CA 1
ATOM 683 C C . ASP A 1 93 ? 18.576 -48.658 -25.874 1.00 69.82 88 ASP A C 1
ATOM 684 O O . ASP A 1 93 ? 18.556 -47.422 -25.855 1.00 63.93 88 ASP A O 1
ATOM 686 N N . TYR A 1 94 ? 18.371 -49.406 -24.784 1.00 64.63 89 TYR A N 1
ATOM 687 C CA . TYR A 1 94 ? 18.033 -48.812 -23.494 1.00 65.83 89 TYR A CA 1
ATOM 688 C C . TYR A 1 94 ? 19.131 -47.907 -22.942 1.00 61.41 89 TYR A C 1
ATOM 689 O O . TYR A 1 94 ? 18.879 -47.183 -21.971 1.00 61.10 89 TYR A O 1
ATOM 691 N N . SER A 1 95 ? 20.334 -47.932 -23.524 1.00 59.24 90 SER A N 1
ATOM 692 C CA . SER A 1 95 ? 21.412 -47.083 -23.026 1.00 62.30 90 SER A CA 1
ATOM 693 C C . SER A 1 95 ? 21.202 -45.627 -23.415 1.00 52.51 90 SER A C 1
ATOM 694 O O . SER A 1 95 ? 21.675 -44.722 -22.716 1.00 60.71 90 SER A O 1
ATOM 697 N N . LYS A 1 96 ? 20.501 -45.383 -24.520 1.00 50.65 91 LYS A N 1
ATOM 698 C CA . LYS A 1 96 ? 20.208 -44.028 -24.964 1.00 53.59 91 LYS A CA 1
ATOM 699 C C . LYS A 1 96 ? 19.133 -43.347 -24.135 1.00 51.60 91 LYS A C 1
ATOM 700 O O . LYS A 1 96 ? 18.947 -42.135 -24.277 1.00 43.05 91 LYS A O 1
ATOM 706 N N . TYR A 1 97 ? 18.419 -44.081 -23.309 1.00 41.23 92 TYR A N 1
ATOM 707 C CA . TYR A 1 97 ? 17.354 -43.495 -22.521 1.00 39.59 92 TYR A CA 1
ATOM 708 C C . TYR A 1 97 ? 17.778 -43.361 -21.065 1.00 43.29 92 TYR A C 1
ATOM 709 O O . TYR A 1 97 ? 18.603 -44.141 -20.576 1.00 46.92 92 TYR A O 1
ATOM 718 N N . PRO A 1 98 ? 17.258 -42.360 -20.347 1.00 39.07 93 PRO A N 1
ATOM 719 C CA . PRO A 1 98 ? 16.335 -41.308 -20.802 1.00 35.22 93 PRO A CA 1
ATOM 720 C C . PRO A 1 98 ? 17.035 -40.269 -21.669 1.00 40.41 93 PRO A C 1
ATOM 721 O O . PRO A 1 98 ? 18.247 -40.097 -21.576 1.00 37.46 93 PRO A O 1
ATOM 725 N N . PHE A 1 99 ? 16.320 -39.552 -22.529 1.00 29.74 94 PHE A N 1
ATOM 726 C CA . PHE A 1 99 ? 16.922 -38.383 -23.162 1.00 25.69 94 PHE A CA 1
ATOM 727 C C . PHE A 1 99 ? 15.909 -37.249 -23.129 1.00 26.87 94 PHE A C 1
ATOM 728 O O . PHE A 1 99 ? 14.712 -37.471 -22.919 1.00 26.79 94 PHE A O 1
ATOM 736 N N . GLU A 1 100 ? 16.412 -36.020 -23.310 1.00 23.14 95 GLU A N 1
ATOM 737 C CA . GLU A 1 100 ? 15.591 -34.821 -23.196 1.00 20.22 95 GLU A CA 1
ATOM 738 C C . GLU A 1 100 ? 15.893 -33.897 -24.369 1.00 21.99 95 GLU A C 1
ATOM 739 O O . GLU A 1 100 ? 17.055 -33.685 -24.724 1.00 25.98 95 GLU A O 1
ATOM 745 N N . VAL A 1 101 ? 14.849 -33.362 -24.974 1.00 18.26 96 VAL A N 1
ATOM 746 C CA . VAL A 1 101 ? 14.979 -32.449 -26.096 1.00 19.42 96 VAL A CA 1
ATOM 747 C C . VAL A 1 101 ? 14.389 -31.110 -25.688 1.00 20.02 96 VAL A C 1
ATOM 748 O O . VAL A 1 101 ? 13.348 -31.057 -25.023 1.00 21.18 96 VAL A O 1
ATOM 752 N N . GLN A 1 102 ? 15.063 -30.031 -26.078 1.00 17.09 97 GLN A N 1
ATOM 753 C CA . GLN A 1 102 ? 14.551 -28.680 -25.883 1.00 17.70 97 GLN A CA 1
ATOM 754 C C . GLN A 1 102 ? 14.455 -27.986 -27.225 1.00 19.49 97 GLN A C 1
ATOM 755 O O . GLN A 1 102 ? 15.383 -28.075 -28.027 1.00 19.70 97 GLN A O 1
ATOM 761 N N . VAL A 1 103 ? 13.344 -27.289 -27.461 1.00 16.42 98 VAL A N 1
ATOM 762 C CA . VAL A 1 103 ? 13.140 -26.518 -28.689 1.00 18.10 98 VAL A CA 1
ATOM 763 C C . VAL A 1 103 ? 12.841 -25.080 -28.294 1.00 22.84 98 VAL A C 1
ATOM 764 O O . VAL A 1 103 ? 12.078 -24.828 -27.358 1.00 18.75 98 VAL A O 1
ATOM 768 N N . LYS A 1 104 ? 13.436 -24.135 -29.011 1.00 18.81 99 LYS A N 1
ATOM 769 C CA . LYS A 1 104 ? 13.213 -22.721 -28.748 1.00 18.58 99 LYS A CA 1
ATOM 770 C C . LYS A 1 104 ? 13.035 -22.080 -30.109 1.00 23.48 99 LYS A C 1
ATOM 771 O O . LYS A 1 104 ? 13.963 -22.112 -30.917 1.00 20.51 99 LYS A O 1
ATOM 777 N N . ALA A 1 105 ? 11.848 -21.554 -30.383 1.00 18.90 100 ALA A N 1
ATOM 778 C CA . ALA A 1 105 ? 11.558 -20.985 -31.693 1.00 19.51 100 ALA A CA 1
ATOM 779 C C . ALA A 1 105 ? 10.923 -19.627 -31.497 1.00 21.28 100 ALA A C 1
ATOM 780 O O . ALA A 1 105 ? 10.167 -19.419 -30.551 1.00 24.15 100 ALA A O 1
ATOM 782 N N . GLY A 1 106 ? 11.226 -18.698 -32.377 1.00 18.62 101 GLY A N 1
ATOM 783 C CA . GLY A 1 106 ? 10.577 -17.419 -32.176 1.00 20.37 101 GLY A CA 1
ATOM 784 C C . GLY A 1 106 ? 11.292 -16.344 -32.958 1.00 24.90 101 GLY A C 1
ATOM 785 O O . GLY A 1 106 ? 11.903 -16.616 -33.993 1.00 23.71 101 GLY A O 1
ATOM 786 N N . CYS A 1 107 ? 11.245 -15.132 -32.411 1.00 21.56 102 CYS A N 1
ATOM 787 C CA . CYS A 1 107 ? 11.742 -14.007 -33.179 1.00 20.43 102 CYS A CA 1
ATOM 788 C C . CYS A 1 107 ? 12.205 -12.902 -32.255 1.00 24.10 102 CYS A C 1
ATOM 789 O O . CYS A 1 107 ? 11.727 -12.754 -31.126 1.00 23.07 102 CYS A O 1
ATOM 792 N N . GLU A 1 108 ? 13.147 -12.125 -32.768 1.00 23.82 103 GLU A N 1
ATOM 793 C CA . GLU A 1 108 ? 13.674 -10.954 -32.101 1.00 24.40 103 GLU A CA 1
ATOM 794 C C . GLU A 1 108 ? 13.473 -9.775 -33.034 1.00 25.86 103 GLU A C 1
ATOM 795 O O . GLU A 1 108 ? 13.732 -9.871 -34.240 1.00 25.53 103 GLU A O 1
ATOM 801 N N . LEU A 1 109 ? 12.944 -8.702 -32.494 1.00 23.33 104 LEU A N 1
ATOM 802 C CA A LEU A 1 109 ? 12.746 -7.459 -33.221 0.54 26.14 104 LEU A CA 1
ATOM 803 C CA B LEU A 1 109 ? 12.758 -7.462 -33.231 0.46 26.16 104 LEU A CA 1
ATOM 804 C C . LEU A 1 109 ? 13.846 -6.492 -32.807 1.00 29.43 104 LEU A C 1
ATOM 805 O O . LEU A 1 109 ? 13.949 -6.144 -31.616 1.00 29.35 104 LEU A O 1
ATOM 814 N N . HIS A 1 110 ? 14.661 -6.082 -33.780 1.00 28.39 105 HIS A N 1
ATOM 815 C CA . HIS A 1 110 ? 15.759 -5.157 -33.557 1.00 33.57 105 HIS A CA 1
ATOM 816 C C . HIS A 1 110 ? 15.243 -3.719 -33.558 1.00 32.68 105 HIS A C 1
ATOM 817 O O . HIS A 1 110 ? 14.088 -3.443 -33.896 1.00 30.24 105 HIS A O 1
ATOM 824 N N . SER A 1 111 ? 16.126 -2.797 -33.174 1.00 32.42 106 SER A N 1
ATOM 825 C CA . SER A 1 111 ? 15.699 -1.436 -32.854 1.00 32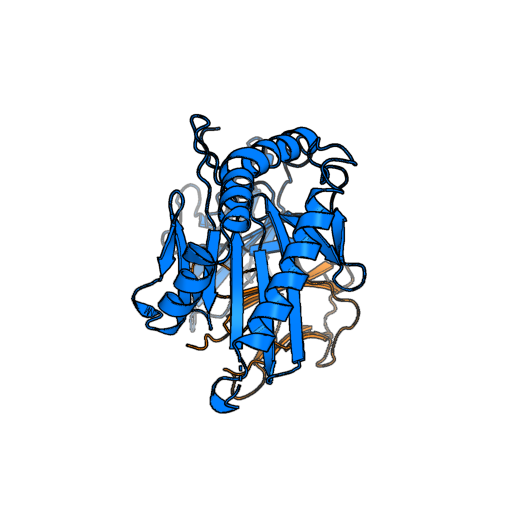.41 106 SER A CA 1
ATOM 826 C C . SER A 1 111 ? 15.063 -0.733 -34.048 1.00 34.82 106 SER A C 1
ATOM 827 O O . SER A 1 111 ? 14.153 0.085 -33.869 1.00 38.05 106 SER A O 1
ATOM 830 N N . GLY A 1 112 ? 15.511 -1.032 -35.260 1.00 32.68 107 GLY A N 1
ATOM 831 C CA . GLY A 1 112 ? 14.919 -0.382 -36.422 1.00 30.71 107 GLY A CA 1
ATOM 832 C C . GLY A 1 112 ? 13.663 -1.030 -36.971 1.00 32.02 107 GLY A C 1
ATOM 833 O O . GLY A 1 112 ? 13.063 -0.518 -37.925 1.00 28.89 107 GLY A O 1
ATOM 834 N N . GLY A 1 113 ? 13.241 -2.151 -36.394 1.00 27.13 108 GLY A N 1
ATOM 835 C CA . GLY A 1 113 ? 12.121 -2.909 -36.906 1.00 25.35 108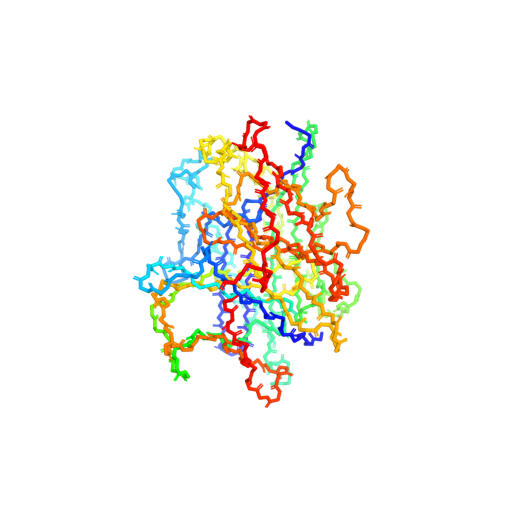 GLY A CA 1
ATOM 836 C C . GLY A 1 113 ? 12.502 -4.143 -37.700 1.00 22.80 108 GLY A C 1
ATOM 837 O O . GLY A 1 113 ? 11.610 -4.837 -38.189 1.00 20.75 108 GLY A O 1
ATOM 838 N N . SER A 1 114 ? 13.786 -4.437 -37.855 1.00 21.36 109 SER A N 1
ATOM 839 C CA A SER A 1 114 ? 14.171 -5.612 -38.625 0.51 24.56 109 SER A CA 1
ATOM 840 C CA B SER A 1 114 ? 14.182 -5.614 -38.624 0.49 24.56 109 SER A CA 1
ATOM 841 C C . SER A 1 114 ? 13.899 -6.870 -37.813 1.00 22.77 109 SER A C 1
ATOM 842 O O . SER A 1 114 ? 14.350 -6.981 -36.668 1.00 27.04 109 SER A O 1
ATOM 847 N N . PRO A 1 115 ? 13.146 -7.828 -38.352 1.00 23.83 110 PRO A N 1
ATOM 848 C CA . PRO A 1 115 ? 12.902 -9.079 -37.631 1.00 24.99 110 PRO A CA 1
ATOM 849 C C . PRO A 1 115 ? 14.014 -10.089 -37.861 1.00 25.86 110 PRO A C 1
ATOM 850 O O . PRO A 1 115 ? 14.665 -10.126 -38.907 1.00 30.26 110 PRO A O 1
ATOM 854 N N . GLU A 1 116 ? 14.230 -10.927 -36.852 1.00 25.15 111 GLU A N 1
ATOM 855 C CA . GLU A 1 116 ? 15.169 -12.029 -36.965 1.00 28.05 111 GLU A CA 1
ATOM 856 C C . GLU A 1 116 ? 14.501 -13.248 -36.360 1.00 25.24 111 GLU A C 1
ATOM 857 O O . GLU A 1 116 ? 14.142 -13.227 -35.185 1.00 26.43 111 GLU A O 1
ATOM 863 N N . GLY A 1 117 ? 14.325 -14.297 -37.143 1.00 23.25 112 GLY A N 1
ATOM 864 C CA . GLY A 1 117 ? 13.694 -15.506 -36.655 1.00 23.82 112 GLY A CA 1
ATOM 865 C C . GLY A 1 117 ? 14.735 -16.535 -36.253 1.00 29.60 112 GLY A C 1
ATOM 866 O O . GLY A 1 117 ? 15.862 -16.533 -36.740 1.00 29.45 112 GLY A O 1
ATOM 867 N N . PHE A 1 118 ? 14.368 -17.416 -35.332 1.00 21.88 113 PHE A N 1
ATOM 868 C CA A PHE A 1 118 ? 15.286 -18.471 -34.925 0.31 26.45 113 PHE A CA 1
ATOM 869 C CA B PHE A 1 118 ? 15.279 -18.505 -35.025 0.69 26.42 113 PHE A CA 1
ATOM 870 C C . PHE A 1 118 ? 14.492 -19.719 -34.564 1.00 23.61 113 PHE A C 1
ATOM 871 O O . PHE A 1 118 ? 13.319 -19.643 -34.189 1.00 22.61 113 PHE A O 1
ATOM 886 N N . PHE A 1 119 ? 15.167 -20.854 -34.652 1.00 22.16 114 PHE A N 1
ATOM 887 C CA . PHE A 1 119 ? 14.585 -22.141 -34.317 1.00 22.28 114 PHE A CA 1
ATOM 888 C C . PHE A 1 119 ? 15.784 -22.998 -33.957 1.00 26.11 114 PHE A C 1
ATOM 889 O O . PHE A 1 119 ? 16.595 -23.334 -34.829 1.00 24.51 114 PHE A O 1
ATOM 897 N N . GLN A 1 120 ? 15.929 -23.289 -32.670 1.00 19.68 115 GLN A N 1
ATOM 898 C CA . GLN A 1 120 ? 17.120 -23.934 -32.155 1.00 20.21 115 GLN A CA 1
ATOM 899 C C . GLN A 1 120 ? 16.677 -25.133 -31.346 1.00 21.62 115 GLN A C 1
ATOM 900 O O . GLN A 1 120 ? 15.640 -25.088 -30.682 1.00 20.40 115 GLN A O 1
ATOM 906 N N . VAL A 1 121 ? 17.457 -26.204 -31.413 1.00 20.18 116 VAL A N 1
ATOM 907 C CA . VAL A 1 121 ? 17.134 -27.441 -30.708 1.00 19.56 116 VAL A CA 1
ATOM 908 C C . VAL A 1 121 ? 18.351 -27.897 -29.920 1.00 21.89 116 VAL A C 1
ATOM 909 O O . VAL A 1 121 ? 19.485 -27.776 -30.387 1.00 19.39 116 VAL A O 1
ATOM 913 N N . ALA A 1 122 ? 18.108 -28.431 -28.720 1.00 17.93 117 ALA A N 1
ATOM 914 C CA . ALA A 1 122 ? 19.130 -29.051 -27.893 1.00 18.92 117 ALA A CA 1
ATOM 915 C C . ALA A 1 122 ? 18.739 -30.489 -27.582 1.00 19.21 117 ALA A C 1
ATOM 916 O O . ALA A 1 122 ? 17.554 -30.825 -27.478 1.00 21.28 117 ALA A O 1
ATOM 918 N N . PHE A 1 123 ? 19.759 -31.325 -27.418 1.00 20.33 118 PHE A N 1
ATOM 919 C CA . PHE A 1 123 ? 19.609 -32.722 -27.036 1.00 20.28 118 PHE A CA 1
ATOM 920 C C . PHE A 1 123 ? 20.510 -32.964 -25.837 1.00 23.91 118 PHE A C 1
ATOM 921 O O . PHE A 1 123 ? 21.713 -32.678 -25.894 1.00 24.22 118 PHE A O 1
ATOM 929 N N . ASN A 1 124 ? 19.911 -33.432 -24.737 1.00 22.31 119 ASN A N 1
ATOM 930 C CA . ASN A 1 124 ? 20.622 -33.690 -23.490 1.00 25.89 119 ASN A CA 1
ATOM 931 C C . ASN A 1 124 ? 21.462 -32.489 -23.070 1.00 26.09 119 ASN A C 1
ATOM 932 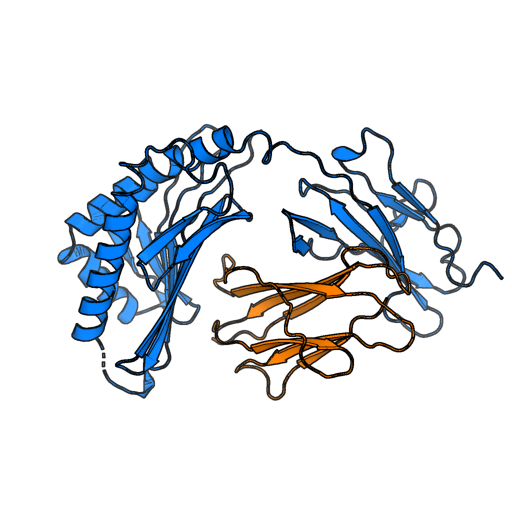O O . ASN A 1 124 ? 22.597 -32.617 -22.610 1.00 27.85 119 ASN A O 1
ATOM 937 N N . GLY A 1 125 ? 20.889 -31.302 -23.235 1.00 22.48 120 GLY A N 1
ATOM 938 C CA . GLY A 1 125 ? 21.503 -30.079 -22.760 1.00 27.93 120 GLY A CA 1
ATOM 939 C C . GLY A 1 125 ? 22.579 -29.506 -23.648 1.00 28.06 120 GLY A C 1
ATOM 940 O O . GLY A 1 125 ? 23.217 -28.521 -23.251 1.00 33.47 120 GLY A O 1
ATOM 941 N N . LEU A 1 126 ? 22.809 -30.085 -24.825 1.00 25.62 121 LEU A N 1
ATOM 942 C CA . LEU A 1 126 ? 23.797 -29.568 -25.765 1.00 26.19 121 LEU A CA 1
ATOM 943 C C . LEU A 1 126 ? 23.124 -29.168 -27.069 1.00 24.75 121 LEU A C 1
ATOM 944 O O . LEU A 1 126 ? 22.129 -29.768 -27.471 1.00 24.57 121 LEU A O 1
ATOM 949 N N . ASP A 1 127 ? 23.678 -28.153 -27.733 1.00 23.58 122 ASP A N 1
ATOM 950 C CA . ASP A 1 127 ? 23.190 -27.763 -29.056 1.00 24.18 122 ASP A CA 1
ATOM 951 C C . ASP A 1 127 ? 23.080 -28.986 -29.949 1.00 24.99 122 ASP A C 1
ATOM 952 O O . ASP A 1 127 ? 24.001 -29.806 -30.008 1.00 29.61 122 ASP A O 1
ATOM 957 N N . LEU A 1 128 ? 21.955 -29.112 -30.649 1.00 20.43 123 LEU A N 1
ATOM 958 C CA . LEU A 1 128 ? 21.738 -30.183 -31.612 1.00 21.25 123 LEU A CA 1
ATOM 959 C C . LEU A 1 128 ? 21.678 -29.663 -33.038 1.00 23.53 123 LEU A C 1
ATOM 960 O O . LEU A 1 128 ? 22.431 -30.125 -33.906 1.00 23.50 123 LEU A O 1
ATOM 965 N N . LEU A 1 129 ? 20.818 -28.684 -33.302 1.00 20.19 124 LEU A N 1
ATOM 966 C CA . LEU A 1 129 ? 20.689 -28.141 -34.650 1.00 19.89 124 LEU A CA 1
ATOM 967 C C . LEU A 1 129 ? 19.983 -26.799 -34.573 1.00 25.22 124 LEU A C 1
ATOM 968 O O . LEU A 1 129 ? 19.390 -26.442 -33.553 1.00 21.63 124 LEU A O 1
ATOM 973 N N . SER A 1 130 ? 20.033 -26.062 -35.683 1.00 20.34 125 SER A N 1
ATOM 974 C CA . SER A 1 130 ? 19.275 -24.821 -35.762 1.00 22.11 125 SER A CA 1
ATOM 975 C C . SER A 1 130 ? 18.821 -24.600 -37.196 1.00 30.45 125 SER A C 1
ATOM 976 O O . SER A 1 130 ? 19.273 -25.265 -38.124 1.00 26.46 125 SER A O 1
ATOM 979 N N . PHE A 1 131 ? 17.891 -23.673 -37.363 1.00 24.93 126 PHE A N 1
ATOM 980 C CA . PHE A 1 131 ? 17.356 -23.331 -38.673 1.00 22.53 126 PHE A CA 1
ATOM 981 C C . PHE A 1 131 ? 18.029 -22.045 -39.121 1.00 26.04 126 PHE A C 1
ATOM 982 O O . PHE A 1 131 ? 17.940 -21.026 -38.430 1.00 27.14 126 PHE A O 1
ATOM 990 N N . GLN A 1 132 ? 18.727 -22.100 -40.255 1.00 27.60 127 GLN A N 1
ATOM 991 C CA . GLN A 1 132 ? 19.489 -20.969 -40.773 1.00 26.85 127 GLN A CA 1
ATOM 992 C C . GLN A 1 132 ? 19.033 -20.710 -42.200 1.00 32.60 127 GLN A C 1
ATOM 993 O O . GLN A 1 132 ? 19.162 -21.589 -43.060 1.00 30.13 127 GLN A O 1
ATOM 999 N N . GLN A 1 133 ? 18.506 -19.507 -42.446 1.00 27.73 128 GLN A N 1
ATOM 1000 C CA . GLN A 1 133 ? 17.846 -19.180 -43.709 1.00 37.24 128 GLN A CA 1
ATOM 1001 C C . GLN A 1 133 ? 16.764 -20.207 -44.023 1.00 40.21 128 GLN A C 1
ATOM 1002 O O . GLN A 1 133 ? 15.683 -20.148 -43.430 1.00 39.60 128 GLN A O 1
ATOM 1008 N N . THR A 1 134 ? 17.026 -21.155 -44.936 1.00 33.20 129 THR A N 1
ATOM 1009 C CA . THR A 1 134 ? 16.053 -22.200 -45.250 1.00 33.37 129 THR A CA 1
ATOM 1010 C C . THR A 1 134 ? 16.615 -23.609 -45.057 1.00 34.09 129 THR A C 1
ATOM 1011 O O . THR A 1 134 ? 16.050 -24.573 -45.581 1.00 34.30 129 THR A O 1
ATOM 1015 N N . THR A 1 135 ? 17.695 -23.751 -44.293 1.00 26.83 130 THR A N 1
ATOM 1016 C CA . THR A 1 135 ? 18.402 -25.012 -44.125 1.00 28.12 130 THR A CA 1
ATOM 1017 C C . THR A 1 135 ? 18.458 -25.388 -42.650 1.00 24.48 130 THR A C 1
ATOM 1018 O O . THR A 1 135 ? 18.728 -24.538 -41.800 1.00 27.68 130 THR A O 1
ATOM 1022 N N . TRP A 1 136 ? 18.231 -26.661 -42.359 1.00 25.83 131 TRP A N 1
ATOM 1023 C CA . TRP A 1 136 ? 18.498 -27.187 -41.026 1.00 22.48 131 TRP A CA 1
ATOM 1024 C C . TRP A 1 136 ? 19.981 -27.532 -40.915 1.00 28.54 131 TRP A C 1
ATOM 1025 O O . TRP A 1 136 ? 20.488 -28.385 -41.658 1.00 27.57 131 TRP A O 1
ATOM 1036 N N . VAL A 1 137 ? 20.675 -26.867 -40.003 1.00 23.25 132 VAL A N 1
ATOM 1037 C CA . VAL A 1 137 ? 22.126 -26.940 -39.865 1.00 24.19 132 VAL A CA 1
ATOM 1038 C C . VAL A 1 137 ? 22.447 -27.716 -38.592 1.00 25.61 132 VAL A C 1
ATOM 1039 O O . VAL A 1 137 ? 22.038 -27.302 -37.494 1.00 22.92 132 VAL A O 1
ATOM 1043 N N . PRO A 1 138 ? 23.174 -28.821 -38.683 1.00 23.96 133 PRO A N 1
ATOM 1044 C CA . PRO A 1 138 ? 23.530 -29.570 -37.476 1.00 23.25 133 PRO A CA 1
ATOM 1045 C C . PRO A 1 138 ? 24.659 -28.895 -36.715 1.00 25.43 133 PRO A C 1
ATOM 1046 O O . PRO A 1 138 ? 25.572 -28.313 -37.302 1.00 30.65 133 PRO A O 1
ATOM 1050 N N . SER A 1 139 ? 24.586 -28.961 -35.388 1.00 24.20 134 SER A N 1
ATOM 1051 C CA . SER A 1 139 ? 25.713 -28.517 -34.585 1.00 29.13 134 SER A CA 1
ATOM 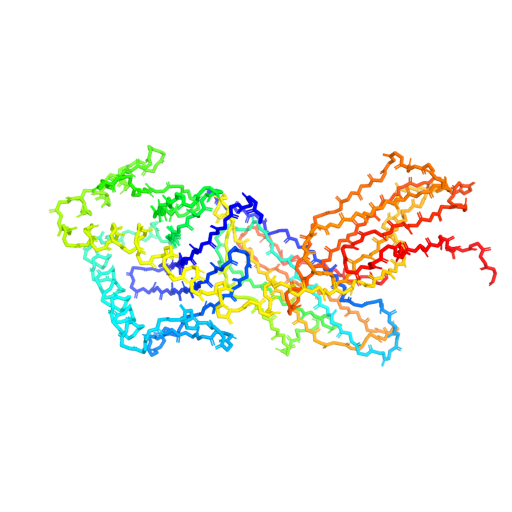1052 C C . SER A 1 139 ? 26.863 -29.507 -34.731 1.00 32.29 134 SER A C 1
ATOM 1053 O O . SER A 1 139 ? 26.645 -30.721 -34.665 1.00 32.19 134 SER A O 1
ATOM 1056 N N . PRO A 1 140 ? 28.092 -29.029 -34.936 1.00 37.97 135 PRO A N 1
ATOM 1057 C CA . PRO A 1 140 ? 29.214 -29.976 -35.034 1.00 37.13 135 PRO A CA 1
ATOM 1058 C C . PRO A 1 140 ? 29.320 -30.872 -33.812 1.00 38.67 135 PRO A C 1
ATOM 1059 O O . PRO A 1 140 ? 29.446 -32.099 -33.949 1.00 44.59 135 PRO A O 1
ATOM 1063 N N . GLY A 1 141 ? 29.202 -30.288 -32.615 1.00 41.62 136 GLY A N 1
ATOM 1064 C CA . GLY A 1 141 ? 29.338 -31.040 -31.381 1.00 35.42 136 GLY A CA 1
ATOM 1065 C C . GLY A 1 141 ? 28.310 -32.138 -31.195 1.00 37.41 136 GLY A C 1
ATOM 1066 O O . GLY A 1 141 ? 28.520 -33.033 -30.373 1.00 43.53 136 GLY A O 1
ATOM 1067 N N . CYS A 1 142 ? 27.204 -32.103 -31.936 1.00 34.67 137 CYS A N 1
ATOM 1068 C CA . CYS A 1 142 ? 26.200 -33.147 -31.781 1.00 37.06 137 CYS A CA 1
ATOM 1069 C C . CYS A 1 142 ? 26.353 -34.272 -32.799 1.00 35.19 137 CYS A C 1
ATOM 1070 O O . CYS A 1 142 ? 25.495 -35.168 -32.848 1.00 32.29 137 CYS A O 1
ATOM 1072 N N . GLY A 1 143 ? 27.410 -34.235 -33.610 1.00 34.15 138 GLY A N 1
ATOM 1073 C CA . GLY A 1 143 ? 27.823 -35.396 -34.384 1.00 35.79 138 GLY A CA 1
ATOM 1074 C C . GLY A 1 143 ? 26.729 -36.029 -35.223 1.00 32.33 138 GLY A C 1
ATOM 1075 O O . GLY A 1 143 ? 25.855 -35.354 -35.791 1.00 35.40 138 GLY A O 1
ATOM 1076 N N . SER A 1 144 ? 26.766 -37.360 -35.299 1.00 36.33 139 SER A N 1
ATOM 1077 C CA . SER A 1 144 ? 25.954 -38.043 -36.299 1.00 31.11 139 SER A CA 1
ATOM 1078 C C . SER A 1 144 ? 24.467 -37.915 -36.016 1.00 29.24 139 SER A C 1
ATOM 1079 O O . SER A 1 144 ? 23.681 -37.786 -36.961 1.00 31.55 139 SER A O 1
ATOM 1082 N N . LEU A 1 145 ? 24.063 -37.895 -34.739 1.00 30.22 140 LEU A N 1
ATOM 1083 C CA . LEU A 1 145 ? 22.652 -37.672 -34.443 1.00 29.32 140 LEU A CA 1
ATOM 1084 C C . LEU A 1 145 ? 22.180 -36.362 -35.058 1.00 24.35 140 LEU A C 1
ATOM 1085 O O . LEU A 1 145 ? 21.146 -36.321 -35.739 1.00 27.02 140 LEU A O 1
ATOM 1090 N N . ALA A 1 146 ? 22.941 -35.283 -34.851 1.00 25.08 141 ALA A N 1
ATOM 1091 C CA . ALA A 1 146 ? 22.510 -34.011 -35.420 1.00 23.89 141 ALA A CA 1
ATOM 1092 C C . ALA A 1 146 ? 22.403 -34.129 -36.932 1.00 27.50 141 ALA A C 1
ATOM 1093 O O . ALA A 1 146 ? 21.394 -33.727 -37.533 1.00 25.81 141 ALA A O 1
ATOM 1095 N N . GLN A 1 147 ? 23.393 -34.780 -37.549 1.00 27.12 142 GLN A N 1
ATOM 1096 C CA . GLN A 1 147 ? 23.363 -34.917 -38.998 1.00 27.44 142 GLN A CA 1
ATOM 1097 C C . GLN A 1 147 ? 22.140 -35.713 -39.423 1.00 25.06 142 GLN A C 1
ATOM 1098 O O . GLN A 1 147 ? 21.406 -35.309 -40.341 1.00 28.57 142 GLN A O 1
ATOM 1104 N N . SER A 1 148 ? 21.835 -36.787 -38.686 1.00 26.33 143 SER A N 1
ATOM 1105 C CA . SER A 1 148 ? 20.687 -37.605 -39.044 1.00 26.14 143 SER A CA 1
ATOM 1106 C C . SER A 1 148 ? 19.421 -36.778 -38.994 1.00 28.71 143 SER A C 1
ATOM 1107 O O . SER A 1 148 ? 18.613 -36.792 -39.936 1.00 30.20 143 SER A O 1
ATOM 1110 N N . VAL A 1 149 ? 19.255 -35.998 -37.919 1.00 29.02 144 VAL A N 1
ATOM 1111 C CA . VAL A 1 149 ? 17.991 -35.295 -37.786 1.00 25.44 144 VAL A CA 1
ATOM 1112 C C . VAL A 1 149 ? 17.874 -34.262 -38.888 1.00 23.75 144 VAL A C 1
ATOM 1113 O O . VAL A 1 149 ? 16.821 -34.133 -39.532 1.00 28.11 144 VAL A O 1
ATOM 1117 N N . CYS A 1 150 ? 18.989 -33.587 -39.199 1.00 25.09 145 CYS A N 1
ATOM 1118 C CA . CYS A 1 150 ? 18.905 -32.553 -40.211 1.00 22.96 145 CYS A CA 1
ATOM 1119 C C . CYS A 1 150 ? 18.643 -33.170 -41.569 1.00 29.46 145 CYS A C 1
ATOM 1120 O O . CYS A 1 150 ? 17.898 -32.597 -42.378 1.00 26.44 145 CYS A O 1
ATOM 1123 N N . HIS A 1 151 ? 19.169 -34.379 -41.798 1.00 27.44 146 HIS A N 1
ATOM 1124 C CA . HIS A 1 151 ? 18.890 -35.040 -43.068 1.00 26.73 146 HIS A CA 1
ATOM 1125 C C . HIS A 1 151 ? 17.392 -35.231 -43.226 1.00 28.73 146 HIS A C 1
ATOM 1126 O O . HIS A 1 151 ? 16.804 -34.822 -44.239 1.00 31.64 146 HIS A O 1
ATOM 1133 N N . LEU A 1 152 ? 16.747 -35.778 -42.184 1.00 28.08 147 LEU A N 1
ATOM 1134 C CA . LEU A 1 152 ? 15.305 -35.976 -42.249 1.00 32.12 147 LEU A CA 1
ATOM 1135 C C . LEU A 1 152 ? 14.600 -34.658 -42.508 1.00 35.13 147 LEU A C 1
ATOM 1136 O O . LEU A 1 152 ? 13.705 -34.574 -43.359 1.00 34.36 147 LEU A O 1
ATOM 1141 N N . LEU A 1 153 ? 15.022 -33.598 -41.810 1.00 30.10 148 LEU A N 1
ATOM 1142 C CA . LEU A 1 153 ? 14.303 -32.345 -41.947 1.00 28.23 148 LEU A CA 1
ATOM 1143 C C . LEU A 1 153 ? 14.574 -31.708 -43.303 1.00 31.93 148 LEU A C 1
ATOM 1144 O O . LEU A 1 153 ? 13.682 -31.072 -43.875 1.00 37.10 148 LEU A O 1
ATOM 1149 N N . ASN A 1 154 ? 15.772 -31.911 -43.859 1.00 34.01 149 ASN A N 1
ATOM 1150 C CA . ASN A 1 154 ? 16.112 -31.189 -45.077 1.00 27.75 149 ASN A CA 1
ATOM 1151 C C . ASN A 1 154 ? 15.574 -31.881 -46.322 1.00 30.85 149 ASN A C 1
ATOM 1152 O O . ASN A 1 154 ? 15.378 -31.216 -47.344 1.00 34.87 149 ASN A O 1
ATOM 1157 N N . HIS A 1 155 ? 15.314 -33.186 -46.253 1.00 33.24 150 HIS A N 1
ATOM 1158 C CA . HIS A 1 155 ? 14.984 -33.965 -47.438 1.00 34.41 150 HIS A CA 1
ATOM 1159 C C . HIS A 1 155 ? 13.616 -34.620 -47.410 1.00 39.19 150 HIS A C 1
ATOM 1160 O O . HIS A 1 155 ? 13.117 -34.992 -48.476 1.00 47.99 150 HIS A O 1
ATOM 1167 N N . GLN A 1 156 ? 12.999 -34.778 -46.247 1.00 34.06 151 GLN A N 1
ATOM 1168 C CA . GLN A 1 156 ? 11.718 -35.459 -46.162 1.00 38.35 151 GLN A CA 1
ATOM 1169 C C . GLN A 1 156 ? 10.551 -34.585 -45.715 1.00 52.21 151 GLN A C 1
ATOM 1170 O O . GLN A 1 156 ? 9.403 -35.028 -45.830 1.00 60.06 151 GLN A O 1
ATOM 1176 N N . TYR A 1 157 ? 10.788 -33.372 -45.205 1.00 42.25 152 TYR A N 1
ATOM 1177 C CA . TYR A 1 157 ? 9.688 -32.463 -44.856 1.00 46.01 152 TYR A CA 1
ATOM 1178 C C . TYR A 1 157 ? 9.989 -31.078 -45.432 1.00 51.65 152 TYR A C 1
ATOM 1179 O O . TYR A 1 157 ? 10.488 -30.191 -44.732 1.00 54.46 152 TYR A O 1
ATOM 1188 N N . GLU A 1 158 ? 9.663 -30.890 -46.713 1.00 55.91 153 GLU A N 1
ATOM 1189 C CA . GLU A 1 158 ? 9.853 -29.582 -47.337 1.00 51.89 153 GLU A CA 1
ATOM 1190 C C . GLU A 1 158 ? 8.749 -28.615 -46.929 1.00 43.67 153 GLU A C 1
ATOM 1191 O O . GLU A 1 158 ? 9.008 -27.422 -46.685 1.00 45.67 153 GLU A O 1
ATOM 1193 N N . GLY A 1 159 ? 7.510 -29.112 -46.854 1.00 44.67 154 GLY A N 1
ATOM 1194 C CA . GLY A 1 159 ? 6.420 -28.282 -46.374 1.00 45.20 154 GLY A CA 1
ATOM 1195 C C . GLY A 1 159 ? 6.657 -27.798 -44.958 1.00 43.75 154 GLY A C 1
ATOM 1196 O O . GLY A 1 159 ? 6.347 -26.653 -44.625 1.00 44.59 154 GLY A O 1
ATOM 1197 N N . VAL A 1 160 ? 7.228 -28.662 -44.114 1.00 46.48 155 VAL A N 1
ATOM 1198 C CA . VAL A 1 160 ? 7.573 -28.269 -42.749 1.00 42.88 155 VAL A CA 1
ATOM 1199 C C . VAL A 1 160 ? 8.566 -27.113 -42.759 1.00 38.80 155 VAL A C 1
ATOM 1200 O O . VAL A 1 160 ? 8.407 -26.130 -42.024 1.00 42.27 155 VAL A O 1
ATOM 1204 N N . THR A 1 161 ? 9.624 -27.228 -43.565 1.00 40.46 156 THR A N 1
ATOM 1205 C CA . THR A 1 161 ? 10.614 -26.159 -43.639 1.00 37.11 156 THR A CA 1
ATOM 1206 C C . THR A 1 161 ? 9.966 -24.834 -44.032 1.00 38.43 156 THR A C 1
ATOM 1207 O O . THR A 1 161 ? 10.210 -23.796 -43.398 1.00 34.63 156 THR A O 1
ATOM 1211 N N . GLU A 1 162 ? 9.122 -24.852 -45.069 1.00 32.73 157 GLU A N 1
ATOM 1212 C CA . GLU A 1 162 ? 8.476 -23.611 -45.505 1.00 32.81 157 GLU A CA 1
ATOM 1213 C C . GLU A 1 162 ? 7.572 -23.036 -44.413 1.00 29.18 157 GLU A C 1
ATOM 1214 O O . GLU A 1 162 ? 7.549 -21.813 -44.180 1.00 33.77 157 GLU A O 1
ATOM 1216 N N . THR A 1 163 ? 6.804 -23.903 -43.749 1.00 31.83 158 THR A N 1
ATOM 1217 C CA . THR A 1 163 ? 5.918 -23.445 -42.686 1.00 32.20 158 THR A CA 1
ATOM 1218 C C . THR A 1 163 ? 6.710 -22.815 -41.545 1.00 34.52 158 THR A C 1
ATOM 1219 O O . THR A 1 163 ? 6.329 -21.760 -41.027 1.00 32.83 158 THR A O 1
ATOM 1223 N N . VAL A 1 164 ? 7.820 -23.440 -41.148 1.00 31.87 159 VAL A N 1
ATOM 1224 C CA . VAL A 1 164 ? 8.635 -22.890 -40.063 1.00 27.58 159 VAL A CA 1
ATOM 1225 C C . VAL A 1 164 ? 9.236 -21.549 -40.471 1.00 31.08 159 VAL A C 1
ATOM 1226 O O . VAL A 1 164 ? 9.291 -20.603 -39.673 1.00 25.87 159 VAL A O 1
ATOM 1230 N N . TYR A 1 165 ? 9.693 -21.441 -41.724 1.00 25.95 160 TYR A N 1
ATOM 1231 C CA . TYR A 1 165 ? 10.233 -20.176 -42.202 1.00 26.25 160 TYR A CA 1
ATOM 1232 C C . TYR A 1 165 ? 9.210 -19.056 -42.039 1.00 26.16 160 TYR A C 1
ATOM 1233 O O . TYR A 1 165 ? 9.513 -17.987 -41.484 1.00 26.90 160 TYR A O 1
ATOM 1242 N N . ASN A 1 166 ? 7.974 -19.307 -42.480 1.00 28.03 161 ASN A N 1
ATOM 1243 C CA . ASN A 1 166 ? 6.956 -18.259 -42.412 1.00 27.93 161 ASN A CA 1
ATOM 1244 C C . ASN A 1 166 ? 6.531 -17.975 -40.978 1.00 29.62 161 ASN A C 1
ATOM 1245 O O . ASN A 1 166 ? 6.205 -16.829 -40.640 1.00 25.76 161 ASN A O 1
ATOM 1250 N N . LEU A 1 167 ? 6.525 -18.995 -40.124 1.00 24.08 162 LEU A N 1
ATOM 1251 C CA . LEU A 1 167 ? 6.128 -18.784 -38.733 1.00 23.15 162 LEU A CA 1
ATOM 1252 C C . LEU A 1 167 ? 7.118 -17.892 -38.005 1.00 23.22 162 LEU A C 1
ATOM 1253 O O . LEU A 1 167 ? 6.718 -16.964 -37.288 1.00 26.18 162 LEU A O 1
ATOM 1258 N N . ILE A 1 168 ? 8.416 -18.158 -38.158 1.00 23.52 163 ILE A N 1
ATOM 1259 C CA . ILE A 1 168 ? 9.379 -17.399 -37.367 1.00 21.80 163 ILE A CA 1
ATOM 1260 C C . ILE A 1 168 ? 9.730 -16.059 -38.000 1.00 22.34 163 ILE A C 1
ATOM 1261 O O . ILE A 1 168 ? 10.121 -15.143 -37.271 1.00 25.44 163 ILE A O 1
ATOM 1266 N N . ARG A 1 169 ? 9.594 -15.908 -39.332 1.00 23.53 164 ARG A N 1
ATOM 1267 C CA . ARG A 1 169 ? 9.974 -14.655 -39.972 1.00 27.09 164 ARG A CA 1
ATOM 1268 C C . ARG A 1 169 ? 8.827 -13.665 -40.098 1.00 24.66 164 ARG A C 1
ATOM 1269 O O . ARG A 1 169 ? 9.076 -12.454 -40.169 1.00 30.25 164 ARG A O 1
ATOM 1277 N N . SER A 1 170 ? 7.589 -14.142 -40.147 1.00 26.13 165 SER A N 1
ATOM 1278 C CA . SER A 1 170 ? 6.438 -13.288 -40.423 1.00 31.03 165 SER A CA 1
ATOM 1279 C C . SER A 1 170 ? 5.379 -13.382 -39.332 1.00 28.23 165 SER A C 1
ATOM 1280 O O . SER A 1 170 ? 5.010 -12.360 -38.742 1.00 27.14 165 SER A O 1
ATOM 1283 N N . THR A 1 171 ? 4.889 -14.585 -39.022 1.00 24.23 166 THR A N 1
ATOM 1284 C CA . THR A 1 171 ? 3.831 -14.702 -38.026 1.00 22.78 166 THR A CA 1
ATOM 1285 C C . THR A 1 171 ? 4.311 -14.223 -36.670 1.00 23.62 166 THR A C 1
ATOM 1286 O O . THR A 1 171 ? 3.601 -13.487 -35.975 1.00 24.60 166 THR A O 1
ATOM 1290 N N . CYS A 1 172 ? 5.505 -14.661 -36.269 1.00 19.50 167 CYS A N 1
ATOM 1291 C CA . CYS A 1 172 ? 6.030 -14.327 -34.947 1.00 20.95 167 CYS A CA 1
ATOM 1292 C C . CYS A 1 172 ? 6.178 -12.824 -34.712 1.00 22.82 167 CYS A C 1
ATOM 1293 O O . CYS A 1 172 ? 5.680 -12.340 -33.685 1.00 21.40 167 CYS A O 1
ATOM 1296 N N . PRO A 1 173 ? 6.842 -12.040 -35.572 1.00 19.91 168 PRO A N 1
ATOM 1297 C CA . PRO A 1 173 ? 6.928 -10.594 -35.281 1.00 22.08 168 PRO A CA 1
ATOM 1298 C C . PRO A 1 173 ? 5.566 -9.920 -35.237 1.00 22.36 168 PRO A C 1
ATOM 1299 O O . PRO A 1 173 ? 5.336 -9.033 -34.394 1.00 21.66 168 PRO A O 1
ATOM 1303 N N . ARG A 1 174 ? 4.650 -10.330 -36.118 1.00 21.27 169 ARG A N 1
ATOM 1304 C CA . ARG A 1 174 ? 3.300 -9.773 -36.110 1.00 21.73 169 ARG A CA 1
ATOM 1305 C C . ARG A 1 174 ? 2.588 -10.069 -34.792 1.00 24.98 169 ARG A C 1
ATOM 1306 O O . ARG A 1 174 ? 1.977 -9.182 -34.173 1.00 23.00 169 ARG A O 1
ATOM 1314 N N . PHE A 1 175 ? 2.699 -11.308 -34.318 1.00 20.75 170 PHE A N 1
ATOM 1315 C CA . PHE A 1 175 ? 2.106 -11.670 -33.038 1.00 22.59 170 PHE A CA 1
ATOM 1316 C C . PHE A 1 175 ? 2.756 -10.916 -31.878 1.00 21.66 170 PHE A C 1
ATOM 1317 O O . PHE A 1 175 ? 2.065 -10.431 -30.982 1.00 25.08 170 PHE A O 1
ATOM 1325 N N . LEU A 1 176 ? 4.090 -10.871 -31.850 1.00 17.89 171 LEU A N 1
ATOM 1326 C CA A LEU A 1 176 ? 4.813 -10.162 -30.794 0.49 20.76 171 LEU A CA 1
ATOM 1327 C CA B LEU A 1 176 ? 4.814 -10.165 -30.799 0.51 20.75 171 LEU A CA 1
ATOM 1328 C C . LEU A 1 176 ? 4.331 -8.723 -30.667 1.00 21.82 171 LEU A C 1
ATOM 1329 O O . LEU A 1 176 ? 4.027 -8.244 -29.563 1.00 20.13 171 LEU A O 1
ATOM 1338 N N . LEU A 1 177 ? 4.273 -8.012 -31.791 1.00 20.76 172 LEU A N 1
ATOM 1339 C CA . LEU A 1 177 ? 3.854 -6.617 -31.727 1.00 20.22 172 LEU A CA 1
ATOM 1340 C C . LEU A 1 177 ? 2.392 -6.490 -31.341 1.00 19.61 172 LEU A C 1
ATOM 1341 O O . LEU A 1 177 ? 2.032 -5.567 -30.588 1.00 20.93 172 LEU A O 1
ATOM 1346 N N . GLY A 1 178 ? 1.545 -7.417 -31.806 1.00 21.93 173 GLY A N 1
ATOM 1347 C CA . GLY A 1 178 ? 0.158 -7.411 -31.382 1.00 25.96 173 GLY A CA 1
ATOM 1348 C C . GLY A 1 178 ? 0.007 -7.619 -29.887 1.00 24.51 173 GLY A C 1
ATOM 1349 O O . GLY A 1 178 ? -0.883 -7.046 -29.264 1.00 23.23 173 GLY A O 1
ATOM 1350 N N . LEU A 1 179 ? 0.858 -8.466 -29.304 1.00 19.22 174 LEU A N 1
ATOM 1351 C CA . LEU A 1 179 ? 0.843 -8.670 -27.855 1.00 21.73 174 LEU A CA 1
ATOM 1352 C C . LEU A 1 179 ? 1.232 -7.403 -27.121 1.00 17.79 174 LEU A C 1
ATOM 1353 O O . LEU A 1 179 ? 0.635 -7.057 -26.094 1.00 20.62 174 LEU A O 1
ATOM 1358 N N . LEU A 1 180 ? 2.287 -6.740 -27.589 1.00 20.01 175 LEU A N 1
ATOM 1359 C CA . LEU A 1 180 ? 2.709 -5.499 -26.947 1.00 21.00 175 LEU A CA 1
ATOM 1360 C C . LEU A 1 180 ? 1.603 -4.455 -26.999 1.00 25.69 175 LEU A C 1
ATOM 1361 O O . LEU A 1 180 ? 1.359 -3.745 -26.014 1.00 23.38 175 LEU A O 1
ATOM 1366 N N . ASP A 1 181 ? 0.906 -4.361 -28.131 1.00 21.24 176 ASP A N 1
ATOM 1367 C CA . ASP A 1 181 ? -0.193 -3.402 -28.243 1.00 21.75 176 ASP A CA 1
ATOM 1368 C C . ASP A 1 181 ? -1.364 -3.799 -27.350 1.00 26.19 176 ASP A C 1
ATOM 1369 O O . ASP A 1 181 ? -1.870 -2.983 -26.570 1.00 23.01 176 ASP A O 1
ATOM 1374 N N . ALA A 1 182 ? -1.833 -5.044 -27.465 1.00 19.92 177 ALA A N 1
ATOM 1375 C CA . ALA A 1 182 ? -2.959 -5.468 -26.639 1.00 20.33 177 ALA A CA 1
ATOM 1376 C C . ALA A 1 182 ? -2.641 -5.337 -25.156 1.00 21.22 177 ALA A C 1
ATOM 1377 O O . ALA A 1 182 ? -3.530 -5.032 -24.351 1.00 25.15 177 ALA A O 1
ATOM 1379 N N . GLY A 1 183 ? -1.387 -5.550 -24.782 1.00 21.86 178 GLY A N 1
ATOM 1380 C CA . GLY A 1 183 ? -1.008 -5.519 -23.385 1.00 20.55 178 GLY A CA 1
ATOM 1381 C C . GLY A 1 183 ? -0.384 -4.202 -22.963 1.00 24.50 178 GLY A C 1
ATOM 1382 O O . GLY A 1 183 ? 0.330 -4.168 -21.960 1.00 23.77 178 GLY A O 1
ATOM 1383 N N . LYS A 1 184 ? -0.643 -3.114 -23.702 1.00 21.43 179 LYS A N 1
ATOM 1384 C CA . LYS A 1 184 ? 0.111 -1.880 -23.468 1.00 21.04 179 LYS A CA 1
ATOM 1385 C C . LYS A 1 184 ? -0.032 -1.366 -22.036 1.00 24.00 179 LYS A C 1
ATOM 1386 O O . LYS A 1 184 ? 0.931 -0.833 -21.485 1.00 25.88 179 LYS A O 1
ATOM 1392 N N . MET A 1 185 ? -1.198 -1.525 -21.406 1.00 21.88 180 MET A N 1
ATOM 1393 C CA A MET A 1 185 ? -1.330 -1.009 -20.046 0.58 25.05 180 MET A CA 1
ATOM 1394 C CA B MET A 1 185 ? -1.372 -1.033 -20.038 0.42 25.08 180 MET A CA 1
ATOM 1395 C C . MET A 1 185 ? -0.565 -1.854 -19.044 1.00 28.39 180 MET A C 1
ATOM 1396 O O . MET A 1 185 ? -0.193 -1.351 -17.971 1.00 30.21 180 MET A O 1
ATOM 1405 N N . TYR A 1 186 ? -0.294 -3.109 -19.370 1.00 21.70 181 TYR A N 1
ATOM 1406 C CA . TYR A 1 186 ? 0.538 -3.939 -18.515 1.00 26.43 181 TYR A CA 1
ATOM 1407 C C . TYR A 1 186 ? 2.024 -3.721 -18.794 1.00 30.36 181 TYR A C 1
ATOM 1408 O O . TYR A 1 186 ? 2.825 -3.556 -17.873 1.00 27.48 181 TYR A O 1
ATOM 1417 N N . VAL A 1 187 ? 2.410 -3.696 -20.068 1.00 23.00 182 VAL A N 1
ATOM 1418 C CA A VAL A 1 187 ? 3.817 -3.592 -20.449 0.20 26.10 182 VAL A CA 1
ATOM 1419 C CA B VAL A 1 187 ? 3.835 -3.628 -20.348 0.80 25.90 182 VAL A CA 1
ATOM 1420 C C . VAL A 1 187 ? 4.421 -2.261 -20.012 1.00 22.86 182 VAL A C 1
ATOM 1421 O O . VAL A 1 187 ? 5.624 -2.167 -19.745 1.00 29.29 182 VAL A O 1
ATOM 1428 N N . HIS A 1 188 ? 3.615 -1.204 -19.965 1.00 25.24 183 HIS A N 1
ATOM 1429 C CA . HIS A 1 188 ? 4.122 0.130 -19.678 1.00 27.40 183 HIS A CA 1
ATOM 1430 C C . HIS A 1 188 ? 3.911 0.529 -18.231 1.00 27.38 183 HIS A C 1
ATOM 1431 O O . HIS A 1 188 ? 4.125 1.695 -17.877 1.00 28.66 183 HIS A O 1
ATOM 1438 N N . ARG A 1 189 ? 3.511 -0.414 -17.386 1.00 26.35 184 ARG A N 1
ATOM 1439 C CA A ARG A 1 189 ? 3.179 -0.078 -16.013 0.89 27.80 184 ARG A CA 1
ATOM 1440 C CA B ARG A 1 189 ? 3.181 -0.099 -16.007 0.11 27.79 184 ARG A CA 1
ATOM 1441 C C . ARG A 1 189 ? 4.440 0.204 -15.201 1.00 27.05 184 ARG A C 1
ATOM 1442 O O . ARG A 1 189 ? 5.553 -0.202 -15.549 1.00 24.64 184 ARG A O 1
ATOM 1457 N N . GLN A 1 190 ? 4.241 0.919 -14.103 1.00 25.90 185 GLN A N 1
ATOM 1458 C CA . GLN A 1 190 ? 5.283 1.207 -13.135 1.00 24.47 185 GLN A CA 1
ATOM 1459 C C . GLN A 1 190 ? 4.816 0.643 -11.800 1.00 27.14 185 GLN A C 1
ATOM 1460 O O . GLN A 1 190 ? 3.671 0.874 -11.392 1.00 27.84 185 GLN A O 1
ATOM 1466 N N . VAL A 1 191 ? 5.670 -0.133 -11.141 1.00 24.60 186 VAL A N 1
ATOM 1467 C CA . VAL A 1 191 ? 5.323 -0.706 -9.843 1.00 21.75 186 VAL A CA 1
ATOM 1468 C C . VAL A 1 191 ? 6.427 -0.323 -8.875 1.00 24.05 186 VAL A C 1
ATOM 1469 O O . VAL A 1 191 ? 7.603 -0.598 -9.135 1.00 22.26 186 VAL A O 1
ATOM 1473 N N . ARG A 1 192 ? 6.032 0.338 -7.795 1.00 23.66 187 ARG A N 1
ATOM 1474 C CA . ARG A 1 192 ? 7.029 0.859 -6.838 1.00 23.60 187 ARG A CA 1
ATOM 1475 C C . ARG A 1 192 ? 7.529 -0.253 -5.935 1.00 22.64 187 ARG A C 1
ATOM 1476 O O . ARG A 1 192 ? 6.726 -1.010 -5.416 1.00 26.32 187 ARG A O 1
ATOM 1484 N N . PRO A 1 193 ? 8.842 -0.325 -5.721 1.00 21.69 188 PRO A N 1
ATOM 1485 C CA . PRO A 1 193 ? 9.388 -1.302 -4.781 1.00 21.50 188 PRO A CA 1
ATOM 1486 C C . PRO A 1 193 ? 9.219 -0.845 -3.345 1.00 21.74 188 PRO A C 1
ATOM 1487 O O . PRO A 1 193 ? 8.961 0.325 -3.054 1.00 21.87 188 PRO A O 1
ATOM 1491 N N . GLU A 1 194 ? 9.362 -1.805 -2.448 1.00 21.35 189 GLU A N 1
ATOM 1492 C CA . GLU A 1 194 ? 9.638 -1.487 -1.060 1.00 24.24 189 GLU A CA 1
ATOM 1493 C C . GLU A 1 194 ? 11.031 -1.994 -0.735 1.00 20.65 189 GLU A C 1
ATOM 1494 O O . GLU A 1 194 ? 11.605 -2.810 -1.460 1.00 22.02 189 GLU A O 1
ATOM 1500 N N . ALA A 1 195 ? 11.586 -1.505 0.367 1.00 20.63 190 ALA A N 1
ATOM 1501 C CA . ALA A 1 195 ? 12.939 -1.892 0.714 1.00 19.40 190 ALA A CA 1
ATOM 1502 C C . ALA A 1 195 ? 12.992 -2.143 2.208 1.00 16.05 190 ALA A C 1
ATOM 1503 O O . ALA A 1 195 ? 12.207 -1.573 2.969 1.00 19.68 190 ALA A O 1
ATOM 1505 N N . TRP A 1 196 ? 13.905 -3.014 2.610 1.00 17.88 191 TRP A N 1
ATOM 1506 C CA . TRP A 1 196 ? 14.118 -3.221 4.036 1.00 16.73 191 TRP A CA 1
ATOM 1507 C C . TRP A 1 196 ? 15.524 -3.741 4.274 1.00 17.71 191 TRP A C 1
ATOM 1508 O O . TRP A 1 196 ? 16.165 -4.270 3.375 1.00 17.54 191 TRP A O 1
ATOM 1519 N N . LEU A 1 197 ? 16.000 -3.598 5.511 1.00 16.23 192 LEU A N 1
ATOM 1520 C CA . LEU A 1 197 ? 17.343 -4.049 5.857 1.00 16.71 192 LEU A CA 1
ATOM 1521 C C . LEU A 1 197 ? 17.315 -5.315 6.702 1.00 18.89 192 LEU A C 1
ATOM 1522 O O . LEU A 1 197 ? 16.366 -5.569 7.451 1.00 20.88 192 LEU A O 1
ATOM 1527 N N . SER A 1 198 ? 18.382 -6.101 6.573 1.00 18.34 193 SER A N 1
ATOM 1528 C CA . SER A 1 198 ? 18.579 -7.264 7.430 1.00 19.92 193 SER A CA 1
ATOM 1529 C C . SER A 1 198 ? 20.069 -7.537 7.565 1.00 20.63 193 SER A C 1
ATOM 1530 O O . SER A 1 198 ? 20.900 -6.922 6.897 1.00 19.94 193 SER A O 1
ATOM 1533 N N . SER A 1 199 ? 20.412 -8.452 8.471 1.00 19.81 194 SER A N 1
ATOM 1534 C CA A SER A 1 199 ? 21.778 -8.931 8.570 0.62 21.08 194 SER A CA 1
ATOM 1535 C CA B SER A 1 199 ? 21.776 -8.944 8.589 0.38 21.20 194 SER A CA 1
ATOM 1536 C C . SER A 1 199 ? 21.951 -10.194 7.737 1.00 24.95 194 SER A C 1
ATOM 1537 O O . SER A 1 199 ? 21.092 -11.080 7.735 1.00 34.80 194 SER A O 1
ATOM 1542 N N . GLY A 1 200 ? 23.071 -10.276 7.035 1.00 21.54 195 GLY A N 1
ATOM 1543 C CA . GLY A 1 200 ? 23.380 -11.453 6.257 1.00 20.19 195 GLY A CA 1
ATOM 1544 C C . GLY A 1 200 ? 24.303 -12.383 7.023 1.00 20.77 195 GLY A C 1
ATOM 1545 O O . GLY A 1 200 ? 24.596 -12.177 8.205 1.00 23.72 195 GLY A O 1
ATOM 1546 N N . PRO A 1 201 ? 24.789 -13.431 6.362 1.00 24.26 196 PRO A N 1
ATOM 1547 C CA . PRO A 1 201 ? 25.705 -14.352 7.046 1.00 24.37 196 PRO A CA 1
ATOM 1548 C C . PRO A 1 201 ? 26.974 -13.631 7.478 1.00 19.67 196 PRO A C 1
ATOM 1549 O O . PRO A 1 201 ? 27.559 -12.852 6.724 1.00 22.09 196 PRO A O 1
ATOM 1553 N N . SER A 1 202 ? 27.397 -13.914 8.704 1.00 22.86 197 SER A N 1
ATOM 1554 C CA . SER A 1 202 ? 28.566 -13.284 9.297 1.00 20.93 197 SER A CA 1
ATOM 1555 C C . SER A 1 202 ? 29.784 -13.420 8.383 1.00 19.13 197 SER A C 1
ATOM 1556 O O . SER A 1 202 ? 30.161 -14.550 8.031 1.00 20.92 197 SER A O 1
ATOM 1559 N N . PRO A 1 203 ? 30.417 -12.311 7.978 1.00 19.23 198 PRO A N 1
ATOM 1560 C CA . PRO A 1 203 ? 31.672 -12.408 7.218 1.00 17.99 198 PRO A CA 1
ATOM 1561 C C . PRO A 1 203 ? 32.830 -12.928 8.036 1.00 18.31 198 PRO A C 1
ATOM 1562 O O . PRO A 1 203 ? 33.788 -13.447 7.454 1.00 21.45 198 PRO A O 1
ATOM 1566 N N . GLY A 1 204 ? 32.786 -12.795 9.359 1.00 16.98 199 GLY A N 1
ATOM 1567 C CA . GLY A 1 204 ? 33.869 -13.218 10.209 1.00 18.76 199 GLY A CA 1
ATOM 1568 C C . GLY A 1 204 ? 33.731 -12.559 11.558 1.00 20.77 199 GLY A C 1
ATOM 1569 O O . GLY A 1 204 ? 32.890 -11.671 11.751 1.00 22.76 199 GLY A O 1
ATOM 1570 N N . PRO A 1 205 ? 34.569 -12.955 12.510 1.00 20.83 200 PRO A N 1
ATOM 1571 C CA . PRO A 1 205 ? 34.531 -12.316 13.835 1.00 20.48 200 PRO A CA 1
ATOM 1572 C C . PRO A 1 205 ? 34.736 -10.811 13.725 1.00 22.19 200 PRO A C 1
ATOM 1573 O O . PRO A 1 205 ? 35.626 -10.337 13.020 1.00 24.35 200 PRO A O 1
ATOM 1577 N N . GLY A 1 206 ? 33.904 -10.058 14.436 1.00 22.08 201 GLY A N 1
ATOM 1578 C CA . GLY A 1 206 ? 34.036 -8.616 14.414 1.00 19.50 201 GLY A CA 1
ATOM 1579 C C . GLY A 1 206 ? 33.656 -7.977 13.097 1.00 21.83 201 GLY A C 1
ATOM 1580 O O . GLY A 1 206 ? 34.059 -6.842 12.832 1.00 22.57 201 GLY A O 1
ATOM 1581 N N .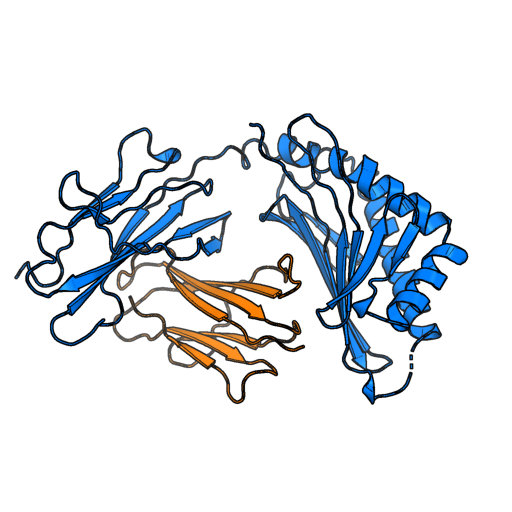 ARG A 1 207 ? 32.915 -8.687 12.249 1.00 20.81 202 ARG A N 1
ATOM 1582 C CA . ARG A 1 207 ? 32.446 -8.136 10.982 1.00 16.89 202 ARG A CA 1
ATOM 1583 C C . ARG A 1 207 ? 30.953 -8.388 10.831 1.00 20.73 202 ARG A C 1
ATOM 1584 O O . ARG A 1 207 ? 30.401 -9.326 11.405 1.00 24.74 202 ARG A O 1
ATOM 1592 N N . LEU A 1 208 ? 30.302 -7.555 10.021 1.00 20.45 203 LEU A N 1
ATOM 1593 C CA . LEU A 1 208 ? 28.872 -7.635 9.773 1.00 20.69 203 LEU A CA 1
ATOM 1594 C C . LEU A 1 208 ? 28.634 -7.669 8.272 1.00 18.05 203 LEU A C 1
ATOM 1595 O O . LEU A 1 208 ? 29.385 -7.071 7.501 1.00 19.94 203 LEU A O 1
ATOM 1600 N N . GLN A 1 209 ? 27.569 -8.356 7.876 1.00 17.99 204 GLN A N 1
ATOM 1601 C CA . GLN A 1 209 ? 27.073 -8.350 6.505 1.00 16.29 204 GLN A CA 1
ATOM 1602 C C . GLN A 1 209 ? 25.759 -7.579 6.503 1.00 17.50 204 GLN A C 1
ATOM 1603 O O . GLN A 1 209 ? 24.780 -8.016 7.115 1.00 22.37 204 GLN A O 1
ATOM 1609 N N . LEU A 1 210 ? 25.751 -6.406 5.870 1.00 16.45 205 LEU A N 1
ATOM 1610 C CA . LEU A 1 210 ? 24.554 -5.589 5.791 1.00 15.34 205 LEU A CA 1
ATOM 1611 C C . LEU A 1 210 ? 23.828 -5.926 4.504 1.00 16.41 205 LEU A C 1
ATOM 1612 O O . LEU A 1 210 ? 24.459 -6.049 3.453 1.00 19.29 205 LEU A O 1
ATOM 1617 N N . VAL A 1 211 ? 22.505 -6.097 4.584 1.00 17.09 206 VAL A N 1
ATOM 1618 C CA . VAL A 1 211 ? 21.720 -6.491 3.418 1.00 17.75 206 VAL A CA 1
ATOM 1619 C C . VAL A 1 211 ? 20.603 -5.487 3.217 1.00 16.05 206 VAL A C 1
ATOM 1620 O O . VAL A 1 211 ? 19.836 -5.208 4.141 1.00 17.93 206 VAL A O 1
ATOM 1624 N N . CYS A 1 212 ? 20.489 -4.976 2.000 1.00 15.54 207 CYS A N 1
ATOM 1625 C CA . CYS A 1 212 ? 19.394 -4.112 1.598 1.00 18.37 207 CYS A CA 1
ATOM 1626 C C . CYS A 1 212 ? 18.560 -4.895 0.599 1.00 19.79 207 CYS A C 1
ATOM 1627 O O . CYS A 1 212 ? 19.049 -5.235 -0.480 1.00 19.23 207 CYS A O 1
ATOM 1630 N N . HIS A 1 213 ? 17.325 -5.197 0.969 1.00 15.77 208 HIS A N 1
ATOM 1631 C CA . HIS A 1 213 ? 16.386 -5.917 0.119 1.00 17.33 208 HIS A CA 1
ATOM 1632 C C . HIS A 1 213 ? 15.505 -4.906 -0.597 1.00 19.37 208 HIS A C 1
ATOM 1633 O O . HIS A 1 213 ? 14.944 -4.012 0.038 1.00 18.72 208 HIS A O 1
ATOM 1640 N N . VAL A 1 214 ? 15.343 -5.072 -1.905 1.00 17.95 209 VAL A N 1
ATOM 1641 C CA . VAL A 1 214 ? 14.478 -4.213 -2.699 1.00 16.54 209 VAL A CA 1
ATOM 1642 C C . VAL A 1 214 ? 13.540 -5.133 -3.454 1.00 16.85 209 VAL A C 1
ATOM 1643 O O . VAL A 1 214 ? 13.999 -5.946 -4.256 1.00 20.29 209 VAL A O 1
ATOM 1647 N N . SER A 1 215 ? 12.234 -5.004 -3.213 1.00 17.95 210 SER A N 1
ATOM 1648 C CA . SER A 1 215 ? 11.291 -6.009 -3.695 1.00 19.99 210 SER A CA 1
ATOM 1649 C C . SER A 1 215 ? 10.044 -5.371 -4.292 1.00 23.43 210 SER A C 1
ATOM 1650 O O . SER A 1 215 ? 9.509 -4.398 -3.759 1.00 22.67 210 SER A O 1
ATOM 1653 N N . GLY A 1 216 ? 9.556 -5.966 -5.375 1.00 21.94 211 GLY A N 1
ATOM 1654 C CA . GLY A 1 216 ? 8.298 -5.563 -5.959 1.00 23.68 211 GLY A CA 1
ATOM 1655 C C . GLY A 1 216 ? 8.389 -4.484 -7.012 1.00 24.85 211 GLY A C 1
ATOM 1656 O O . GLY A 1 216 ? 7.388 -3.809 -7.266 1.00 28.59 211 GLY A O 1
ATOM 1657 N N . PHE A 1 217 ? 9.550 -4.266 -7.612 1.00 22.19 212 PHE A N 1
ATOM 1658 C CA . PHE A 1 217 ? 9.656 -3.220 -8.614 1.00 19.58 212 PHE A CA 1
ATOM 1659 C C . PHE A 1 217 ? 9.442 -3.758 -10.026 1.00 21.55 212 PHE A C 1
ATOM 1660 O O . PHE A 1 217 ? 9.767 -4.902 -10.345 1.00 21.68 212 PHE A O 1
ATOM 1668 N N . TYR A 1 218 ? 8.898 -2.893 -10.875 1.00 19.67 213 TYR A N 1
ATOM 1669 C CA . TYR A 1 218 ? 8.788 -3.141 -12.313 1.00 21.29 213 TYR A CA 1
ATOM 1670 C C . TYR A 1 218 ? 8.749 -1.769 -12.966 1.00 20.25 213 TYR A C 1
ATOM 1671 O O . TYR A 1 218 ? 8.032 -0.892 -12.481 1.00 20.44 213 TYR A O 1
ATOM 1680 N N . PRO A 1 219 ? 9.464 -1.555 -14.080 1.00 24.06 214 PRO A N 1
ATOM 1681 C CA . PRO A 1 219 ? 10.294 -2.520 -14.807 1.00 22.97 214 PRO A CA 1
ATOM 1682 C C . PRO A 1 219 ? 11.616 -2.794 -14.105 1.00 29.37 214 PRO A C 1
ATOM 1683 O O . PRO A 1 219 ? 11.917 -2.316 -13.001 1.00 22.45 214 PRO A O 1
ATOM 1687 N N . LYS A 1 220 ? 12.424 -3.594 -14.757 1.00 23.36 215 LYS A N 1
ATOM 1688 C CA . LYS A 1 220 ? 13.606 -4.190 -14.161 1.00 27.98 215 LYS A CA 1
ATOM 1689 C C . LYS A 1 220 ? 14.744 -3.216 -13.860 1.00 27.42 215 LYS A C 1
ATOM 1690 O O . LYS A 1 220 ? 15.459 -3.449 -12.880 1.00 23.52 215 LYS A O 1
ATOM 1696 N N . PRO A 1 221 ? 14.988 -2.160 -14.647 1.00 26.15 216 PRO A N 1
ATOM 1697 C CA . PRO A 1 221 ? 16.113 -1.265 -14.321 1.00 22.43 216 PRO A CA 1
ATOM 1698 C C . PRO A 1 221 ? 15.952 -0.650 -12.934 1.00 22.05 216 PRO A C 1
ATOM 1699 O O . PRO A 1 221 ? 14.919 -0.060 -12.616 1.00 22.61 216 PRO A O 1
ATOM 1703 N N . VAL A 1 222 ? 16.995 -0.769 -12.119 1.00 23.21 217 VAL A N 1
ATOM 1704 C CA . VAL A 1 222 ? 16.937 -0.299 -10.735 1.00 20.71 217 VAL A CA 1
ATOM 1705 C C . VAL A 1 222 ? 18.339 0.100 -10.305 1.00 22.82 217 VAL A C 1
ATOM 1706 O O . VAL A 1 222 ? 19.337 -0.395 -10.832 1.00 23.17 217 VAL A O 1
ATOM 1710 N N . TRP A 1 223 ? 18.426 1.005 -9.334 1.00 21.20 218 TRP A N 1
ATOM 1711 C CA . TRP A 1 223 ? 19.725 1.389 -8.812 1.00 17.45 218 TRP A CA 1
ATOM 1712 C C . TRP A 1 223 ? 19.665 1.264 -7.299 1.00 18.04 218 TRP A C 1
ATOM 1713 O O . TRP A 1 223 ? 18.745 1.790 -6.676 1.00 21.94 218 TRP A O 1
ATOM 1724 N N . VAL A 1 224 ? 20.599 0.524 -6.725 1.00 18.13 219 VAL A N 1
ATOM 1725 C CA A VAL A 1 224 ? 20.663 0.302 -5.278 0.68 18.75 219 VAL A CA 1
ATOM 1726 C CA B VAL A 1 224 ? 20.663 0.389 -5.278 0.32 18.78 219 VAL A CA 1
ATOM 1727 C C . VAL A 1 224 ? 22.125 0.367 -4.864 1.00 18.69 219 VAL A C 1
ATOM 1728 O O . VAL A 1 224 ? 22.968 -0.272 -5.500 1.00 20.28 219 VAL A O 1
ATOM 1735 N N . MET A 1 225 ? 22.428 1.095 -3.792 1.00 17.84 220 MET A N 1
ATOM 1736 C CA A MET A 1 225 ? 23.808 1.222 -3.354 0.45 18.14 220 MET A CA 1
ATOM 1737 C CA B MET A 1 225 ? 23.809 1.151 -3.341 0.55 18.03 220 MET A CA 1
ATOM 1738 C C . MET A 1 225 ? 23.848 1.433 -1.848 1.00 16.29 220 MET A C 1
ATOM 1739 O O . MET A 1 225 ? 22.980 2.105 -1.296 1.00 17.70 220 MET A O 1
ATOM 1748 N N . TRP A 1 226 ? 24.885 0.900 -1.209 1.00 16.90 221 TRP A N 1
ATOM 1749 C CA . TRP A 1 226 ? 25.214 1.281 0.163 1.00 17.02 221 TRP A CA 1
ATOM 1750 C C . TRP A 1 226 ? 26.063 2.550 0.135 1.00 15.93 221 TRP A C 1
ATOM 1751 O O . TRP A 1 226 ? 26.996 2.663 -0.672 1.00 19.99 221 TRP A O 1
ATOM 1762 N N . MET A 1 227 ? 25.732 3.492 1.013 1.00 15.48 222 MET A N 1
ATOM 1763 C CA . MET A 1 227 ? 26.237 4.860 0.990 1.00 16.25 222 MET A CA 1
ATOM 1764 C C . MET A 1 227 ? 26.698 5.257 2.377 1.00 25.25 222 MET A C 1
ATOM 1765 O O . MET A 1 227 ? 26.132 4.817 3.378 1.00 19.77 222 MET A O 1
ATOM 1770 N N . ARG A 1 228 ? 27.699 6.131 2.425 1.00 19.29 223 ARG A N 1
ATOM 1771 C CA . ARG A 1 228 ? 27.966 6.933 3.617 1.00 21.42 223 ARG A CA 1
ATOM 1772 C C . ARG A 1 228 ? 27.806 8.373 3.152 1.00 23.21 223 ARG A C 1
ATOM 1773 O O . ARG A 1 228 ? 28.682 8.911 2.464 1.00 24.72 223 ARG A O 1
ATOM 1781 N N . GLY A 1 229 ? 26.667 8.968 3.468 1.00 20.54 224 GLY A N 1
ATOM 1782 C CA . GLY A 1 229 ? 26.362 10.277 2.912 1.00 24.98 224 GLY A CA 1
ATOM 1783 C C . GLY A 1 229 ? 26.244 10.171 1.404 1.00 26.77 224 GLY A C 1
ATOM 1784 O O . GLY A 1 229 ? 25.556 9.296 0.863 1.00 25.02 224 GLY A O 1
ATOM 1785 N N . GLU A 1 230 ? 26.941 11.045 0.698 1.00 25.13 225 GLU A N 1
ATOM 1786 C CA . GLU A 1 230 ? 26.898 10.989 -0.757 1.00 23.24 225 GLU A CA 1
ATOM 1787 C C . GLU A 1 230 ? 27.953 10.067 -1.352 1.00 24.39 225 GLU A C 1
ATOM 1788 O O . GLU A 1 230 ? 28.053 9.973 -2.581 1.00 25.40 225 GLU A O 1
ATOM 1794 N N . GLN A 1 231 ? 28.735 9.369 -0.537 1.00 23.31 226 GLN A N 1
ATOM 1795 C CA A GLN A 1 231 ? 29.810 8.517 -1.029 0.47 22.79 226 GLN A CA 1
ATOM 1796 C CA B GLN A 1 231 ? 29.809 8.521 -1.036 0.53 22.77 226 GLN A CA 1
ATOM 1797 C C . GLN A 1 231 ? 29.331 7.076 -1.160 1.00 25.36 226 GLN A C 1
ATOM 1798 O O . GLN A 1 231 ? 28.888 6.474 -0.175 1.00 22.18 226 GLN A O 1
ATOM 1809 N N . GLU A 1 232 ? 29.438 6.522 -2.367 1.00 21.40 227 GLU A N 1
ATOM 1810 C CA . GLU A 1 232 ? 29.097 5.121 -2.589 1.00 20.30 227 GLU A CA 1
ATOM 1811 C C . GLU A 1 232 ? 30.141 4.207 -1.961 1.00 23.87 227 GLU A C 1
ATOM 1812 O O . GLU A 1 232 ? 31.343 4.437 -2.088 1.00 23.66 227 GLU A O 1
ATOM 1818 N N . GLN A 1 233 ? 29.685 3.150 -1.286 1.00 22.72 228 GLN A N 1
ATOM 1819 C CA . GLN A 1 233 ? 30.618 2.236 -0.639 1.00 20.86 228 GLN A CA 1
ATOM 1820 C C . GLN A 1 233 ? 31.139 1.201 -1.631 1.00 25.14 228 GLN A C 1
ATOM 1821 O O . GLN A 1 233 ? 30.361 0.530 -2.317 1.00 23.65 228 GLN A O 1
ATOM 1827 N N . GLN A 1 234 ? 32.465 1.045 -1.665 1.00 24.91 229 GLN A N 1
ATOM 1828 C CA . GLN A 1 234 ? 33.124 0.276 -2.709 1.00 28.00 229 GLN A CA 1
ATOM 1829 C C . GLN A 1 234 ? 32.907 -1.225 -2.581 1.00 25.95 229 GLN A C 1
ATOM 1830 O O . GLN A 1 234 ? 32.975 -1.936 -3.590 1.00 33.95 229 GLN A O 1
ATOM 1836 N N . GLY A 1 235 ? 32.652 -1.721 -1.391 1.00 30.01 230 GLY A N 1
ATOM 1837 C CA . GLY A 1 235 ? 32.473 -3.155 -1.289 1.00 29.53 230 GLY A CA 1
ATOM 1838 C C . GLY A 1 235 ? 31.100 -3.662 -1.654 1.00 29.27 230 GLY A C 1
ATOM 1839 O O . GLY A 1 235 ? 30.886 -4.876 -1.598 1.00 26.26 230 GLY A O 1
ATOM 1840 N N . THR A 1 236 ? 30.171 -2.780 -2.029 1.00 23.33 231 THR A N 1
ATOM 1841 C CA . THR A 1 236 ? 28.794 -3.189 -2.285 1.00 19.42 231 THR A CA 1
ATOM 1842 C C . THR A 1 236 ? 28.752 -4.258 -3.365 1.00 22.38 231 THR A C 1
ATOM 1843 O O . THR A 1 236 ? 29.371 -4.113 -4.425 1.00 23.08 231 THR A O 1
ATOM 1847 N N . GLN A 1 237 ? 28.008 -5.329 -3.108 1.00 19.18 232 GLN A N 1
ATOM 1848 C CA . GLN A 1 237 ? 27.793 -6.369 -4.108 1.00 19.44 232 GLN A CA 1
ATOM 1849 C C . GLN A 1 237 ? 26.311 -6.458 -4.409 1.00 20.35 232 GLN A C 1
ATOM 1850 O O . GLN A 1 237 ? 25.486 -6.459 -3.496 1.00 20.88 232 GLN A O 1
ATOM 1856 N N . LEU A 1 238 ? 25.972 -6.523 -5.689 1.00 22.06 233 LEU A N 1
ATOM 1857 C CA . LEU A 1 238 ? 24.587 -6.647 -6.108 1.00 23.15 233 LEU A CA 1
ATOM 1858 C C . LEU A 1 238 ? 24.316 -8.094 -6.482 1.00 27.87 233 LEU A C 1
ATOM 1859 O O . LEU A 1 238 ? 25.052 -8.685 -7.279 1.00 29.70 233 LEU A O 1
ATOM 1864 N N . GLY A 1 239 ? 23.262 -8.658 -5.918 1.00 24.32 234 GLY A N 1
ATOM 1865 C CA . GLY A 1 239 ? 22.871 -10.004 -6.259 1.00 23.52 234 GLY A CA 1
ATOM 1866 C C . GLY A 1 239 ? 22.212 -10.040 -7.623 1.00 28.22 234 GLY A C 1
ATOM 1867 O O . GLY A 1 239 ? 22.021 -9.028 -8.296 1.00 28.99 234 GLY A O 1
ATOM 1868 N N . ASP A 1 240 ? 21.865 -11.252 -8.039 1.00 31.48 235 ASP A N 1
ATOM 1869 C CA . ASP A 1 240 ? 21.055 -11.427 -9.233 1.00 30.66 235 ASP A CA 1
ATOM 1870 C C . ASP A 1 240 ? 19.683 -10.814 -9.026 1.00 24.68 235 ASP A C 1
ATOM 1871 O O . ASP A 1 240 ? 19.118 -10.872 -7.929 1.00 26.20 235 ASP A O 1
ATOM 1876 N N . ILE A 1 241 ? 19.134 -10.224 -10.080 1.00 21.29 236 ILE A N 1
ATOM 1877 C CA . ILE A 1 241 ? 17.755 -9.761 -10.001 1.00 22.61 236 ILE A CA 1
ATOM 1878 C C . ILE A 1 241 ? 16.864 -10.985 -10.166 1.00 26.07 236 ILE A C 1
ATOM 1879 O O . ILE A 1 241 ? 16.982 -11.726 -11.148 1.00 28.25 236 ILE A O 1
ATOM 1884 N N . LEU A 1 242 ? 16.000 -11.215 -9.198 1.00 20.99 237 LEU A N 1
ATOM 1885 C CA . LEU A 1 242 ? 15.237 -12.447 -9.026 1.00 20.82 237 LEU A CA 1
ATOM 1886 C C . LEU A 1 242 ? 13.746 -12.180 -9.213 1.00 22.71 237 LEU A C 1
ATOM 1887 O O . LEU A 1 242 ? 13.256 -11.092 -8.909 1.00 21.64 237 LEU A O 1
ATOM 1892 N N . PRO A 1 243 ? 12.982 -13.151 -9.707 1.00 21.91 238 PRO A N 1
ATOM 1893 C CA . PRO A 1 243 ? 11.569 -12.879 -9.998 1.00 21.39 238 PRO A CA 1
ATOM 1894 C C . PRO A 1 243 ? 10.672 -13.034 -8.780 1.00 23.02 238 PRO A C 1
ATOM 1895 O O . PRO A 1 243 ? 10.871 -13.899 -7.928 1.00 22.46 238 PRO A O 1
ATOM 1899 N N . ASN A 1 244 ? 9.691 -12.143 -8.676 1.00 22.91 239 ASN A N 1
ATOM 1900 C CA . ASN A 1 244 ? 8.534 -12.336 -7.817 1.00 25.62 239 ASN A CA 1
ATOM 1901 C C . ASN A 1 244 ? 7.396 -12.848 -8.691 1.00 23.54 239 ASN A C 1
ATOM 1902 O O . ASN A 1 244 ? 7.423 -12.716 -9.918 1.00 29.30 239 ASN A O 1
ATOM 1907 N N . ALA A 1 245 ? 6.378 -13.411 -8.051 1.00 30.60 240 ALA A N 1
ATOM 1908 C CA . ALA A 1 245 ? 5.138 -13.634 -8.775 1.00 31.32 240 ALA A CA 1
ATOM 1909 C C . ALA A 1 245 ? 4.544 -12.281 -9.183 1.00 41.40 240 ALA A C 1
ATOM 1910 O O . ALA A 1 245 ? 4.955 -11.223 -8.702 1.00 43.79 240 ALA A O 1
ATOM 1912 N N . ASN A 1 246 ? 3.640 -12.300 -10.151 1.00 37.43 241 ASN A N 1
ATOM 1913 C CA . ASN A 1 246 ? 2.919 -11.052 -10.542 1.00 45.31 241 ASN A CA 1
ATOM 1914 C C . ASN A 1 246 ? 3.835 -10.117 -11.319 1.00 39.80 241 ASN A C 1
ATOM 1915 O O . ASN A 1 246 ? 3.542 -8.926 -11.362 1.00 47.27 241 ASN A O 1
ATOM 1920 N N . GLY A 1 247 ? 4.933 -10.639 -11.840 1.00 33.64 242 GLY A N 1
ATOM 1921 C CA . GLY A 1 247 ? 5.732 -9.862 -12.771 1.00 37.22 242 GLY A CA 1
ATOM 1922 C C . GLY A 1 247 ? 6.764 -8.900 -12.206 1.00 39.15 242 GLY A C 1
ATOM 1923 O O . GLY A 1 247 ? 7.497 -8.292 -13.001 1.00 46.22 242 GLY A O 1
ATOM 1924 N N . THR A 1 248 ? 6.869 -8.737 -10.887 1.00 31.16 243 THR A N 1
ATOM 1925 C CA . THR A 1 248 ? 7.835 -7.794 -10.332 1.00 24.88 243 THR A CA 1
ATOM 1926 C C . THR A 1 248 ? 9.153 -8.501 -9.993 1.00 26.24 243 THR A C 1
ATOM 1927 O O . THR A 1 248 ? 9.297 -9.718 -10.146 1.00 23.99 243 THR A O 1
ATOM 1931 N N . TRP A 1 249 ? 10.138 -7.722 -9.529 1.00 20.60 244 TRP A N 1
ATOM 1932 C CA . TRP A 1 249 ? 11.493 -8.222 -9.338 1.00 19.34 244 TRP A CA 1
ATOM 1933 C C . TRP A 1 249 ? 11.976 -7.959 -7.918 1.00 20.89 244 TRP A C 1
ATOM 1934 O O . TRP A 1 249 ? 11.414 -7.151 -7.179 1.00 21.70 244 TRP A O 1
ATOM 1945 N N . TYR A 1 250 ? 13.091 -8.601 -7.593 1.00 18.69 245 TYR A N 1
ATOM 1946 C CA . TYR A 1 250 ? 13.691 -8.586 -6.264 1.00 19.92 245 TYR A CA 1
ATOM 1947 C C . TYR A 1 250 ? 15.204 -8.513 -6.406 1.00 22.65 245 TYR A C 1
ATOM 1948 O O . TYR A 1 250 ? 15.783 -9.196 -7.248 1.00 20.76 245 TYR A O 1
ATOM 1957 N N . LEU A 1 251 ? 15.850 -7.705 -5.563 1.00 20.01 246 LEU A N 1
ATOM 1958 C CA . LEU A 1 251 ? 17.295 -7.571 -5.603 1.00 18.26 246 LEU A CA 1
ATOM 1959 C C . LEU A 1 251 ? 17.827 -7.377 -4.187 1.00 18.54 246 LEU A C 1
ATOM 1960 O O . LEU A 1 251 ? 17.215 -6.671 -3.390 1.00 21.67 246 LEU A O 1
ATOM 1965 N N . ARG A 1 252 ? 18.943 -8.015 -3.862 1.00 19.76 247 ARG A N 1
ATOM 1966 C CA A ARG A 1 252 ? 19.661 -7.802 -2.604 0.60 17.97 247 ARG A CA 1
ATOM 1967 C CA B ARG A 1 252 ? 19.617 -7.718 -2.608 0.40 17.98 247 ARG A CA 1
ATOM 1968 C C . ARG A 1 252 ? 20.971 -7.091 -2.898 1.00 22.91 247 ARG A C 1
ATOM 1969 O O . ARG A 1 252 ? 21.709 -7.526 -3.790 1.00 23.95 247 ARG A O 1
ATOM 1984 N N . ALA A 1 253 ? 21.258 -6.018 -2.16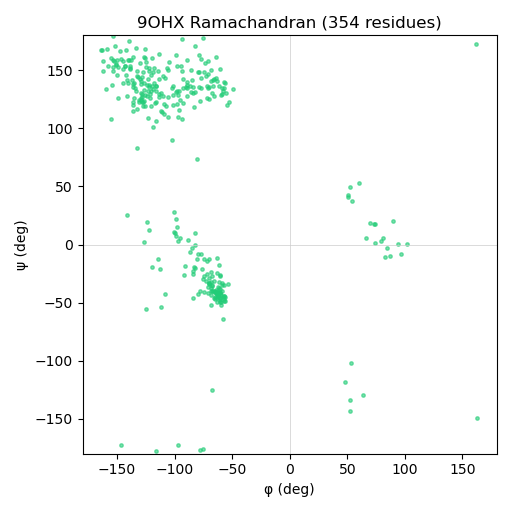9 1.00 18.20 248 ALA A N 1
ATOM 1985 C CA . ALA A 1 253 ? 22.536 -5.334 -2.230 1.00 18.54 248 ALA A CA 1
ATOM 1986 C C . ALA A 1 253 ? 23.208 -5.521 -0.878 1.00 18.88 248 ALA A C 1
ATOM 1987 O O . ALA A 1 253 ? 22.607 -5.227 0.160 1.00 19.46 248 ALA A O 1
ATOM 1989 N N . THR A 1 254 ? 24.438 -6.018 -0.881 1.00 16.93 249 THR A N 1
ATOM 1990 C CA . THR A 1 254 ? 25.073 -6.389 0.375 1.00 18.87 249 THR A CA 1
ATOM 1991 C C . THR A 1 254 ? 26.415 -5.693 0.541 1.00 21.15 249 THR A C 1
ATOM 1992 O O . THR A 1 254 ? 27.076 -5.299 -0.416 1.00 21.38 249 THR A O 1
ATOM 1996 N N . LEU A 1 255 ? 26.831 -5.572 1.793 1.00 17.37 250 LEU A N 1
ATOM 1997 C CA . LEU A 1 255 ? 28.098 -4.918 2.094 1.00 18.69 250 LEU A CA 1
ATOM 1998 C C . LEU A 1 255 ? 28.677 -5.548 3.346 1.00 17.18 250 LEU A C 1
ATOM 1999 O O . LEU A 1 255 ? 27.999 -5.555 4.371 1.00 20.59 250 LEU A O 1
ATOM 2004 N N . ASP A 1 256 ? 29.925 -6.018 3.288 1.00 17.99 251 ASP A N 1
ATOM 2005 C CA . ASP A 1 256 ? 30.621 -6.440 4.514 1.00 18.48 251 ASP A CA 1
ATOM 2006 C C . ASP A 1 256 ? 31.374 -5.261 5.124 1.00 18.87 251 ASP A C 1
ATOM 2007 O O . ASP A 1 256 ? 32.012 -4.478 4.406 1.00 22.05 251 ASP A O 1
ATOM 2012 N N . VAL A 1 257 ? 31.270 -5.106 6.445 1.00 18.69 252 VAL A N 1
ATOM 2013 C CA . VAL A 1 257 ? 31.907 -3.984 7.138 1.00 18.66 252 VAL A CA 1
ATOM 2014 C C . VAL A 1 257 ? 32.419 -4.471 8.489 1.00 20.64 252 VAL A C 1
ATOM 2015 O O . VAL A 1 257 ? 31.900 -5.427 9.060 1.00 20.99 252 VAL A O 1
ATOM 2019 N N . ALA A 1 258 ? 33.443 -3.809 9.009 1.00 20.57 253 ALA A N 1
ATOM 2020 C CA . ALA A 1 258 ? 33.880 -4.115 10.371 1.00 23.06 253 ALA A CA 1
ATOM 2021 C C . ALA A 1 258 ? 32.888 -3.595 11.407 1.00 25.03 253 ALA A C 1
ATOM 2022 O O . ALA A 1 258 ? 32.287 -2.529 11.240 1.00 25.30 253 ALA A O 1
ATOM 2024 N N . ASP A 1 259 ? 32.735 -4.352 12.497 1.00 22.91 254 ASP A N 1
ATOM 2025 C CA . ASP A 1 259 ? 31.998 -3.872 13.655 1.00 24.30 254 ASP A CA 1
ATOM 2026 C C . ASP A 1 259 ? 32.654 -2.598 14.177 1.00 30.19 254 ASP A C 1
ATOM 2027 O O . ASP A 1 259 ? 33.870 -2.554 14.381 1.00 29.45 254 ASP A O 1
ATOM 2032 N N . GLY A 1 260 ? 31.851 -1.557 14.379 1.00 28.85 255 GLY A N 1
ATOM 2033 C CA . GLY A 1 260 ? 32.387 -0.256 14.704 1.00 31.29 255 GLY A CA 1
ATOM 2034 C C . GLY A 1 260 ? 32.585 0.649 13.510 1.00 36.15 255 GLY A C 1
ATOM 2035 O O . GLY A 1 260 ? 33.063 1.780 13.679 1.00 39.53 255 GLY A O 1
ATOM 2036 N N . GLU A 1 261 ? 32.250 0.181 12.307 1.00 26.90 256 GLU A N 1
ATOM 2037 C CA . GLU A 1 261 ? 32.261 1.009 11.115 1.00 28.89 256 GLU A CA 1
ATOM 2038 C C . GLU A 1 261 ? 30.938 0.979 10.363 1.00 30.00 256 GLU A C 1
ATOM 2039 O O . GLU A 1 261 ? 30.820 1.635 9.322 1.00 29.46 256 GLU A O 1
ATOM 2045 N N . ALA A 1 262 ? 29.931 0.265 10.864 1.00 27.05 257 ALA A N 1
ATOM 2046 C CA . ALA A 1 262 ? 28.675 0.170 10.129 1.00 22.43 257 ALA A CA 1
ATOM 2047 C C . ALA A 1 262 ? 27.766 1.362 10.389 1.00 24.47 257 ALA A C 1
ATOM 2048 O O . ALA A 1 262 ? 26.859 1.627 9.592 1.00 23.65 257 ALA A O 1
ATOM 2050 N N . ALA A 1 263 ? 27.996 2.094 11.467 1.00 23.24 258 ALA A N 1
ATOM 2051 C CA . ALA A 1 263 ? 27.114 3.196 11.806 1.00 20.39 258 ALA A CA 1
ATOM 2052 C C . ALA A 1 263 ? 27.277 4.334 10.816 1.00 21.38 258 ALA A C 1
ATOM 2053 O O . ALA A 1 263 ? 28.394 4.712 10.451 1.00 26.21 258 ALA A O 1
ATOM 2055 N N . GLY A 1 264 ? 26.148 4.877 10.379 1.00 18.31 259 GLY A N 1
ATOM 2056 C CA . GLY A 1 264 ? 26.134 5.944 9.417 1.00 21.12 259 GLY A CA 1
ATOM 2057 C C . GLY A 1 264 ? 25.917 5.474 7.998 1.00 19.72 259 GLY A C 1
ATOM 2058 O O . GLY A 1 264 ? 25.755 6.315 7.107 1.00 20.98 259 GLY A O 1
ATOM 2059 N N . LEU A 1 265 ? 25.930 4.162 7.763 1.00 16.21 260 LEU A N 1
ATOM 2060 C CA A LEU A 1 265 ? 25.698 3.648 6.418 0.99 15.87 260 LEU A CA 1
ATOM 2061 C CA B LEU A 1 265 ? 25.697 3.601 6.439 0.01 16.17 260 LEU A CA 1
ATOM 2062 C C . LEU A 1 265 ? 24.209 3.538 6.140 1.00 17.60 260 LEU A C 1
ATOM 2063 O O . LEU A 1 265 ? 23.399 3.249 7.026 1.00 18.20 260 LEU A O 1
ATOM 2072 N N . SER A 1 266 ? 23.857 3.784 4.884 1.00 16.37 261 SER A N 1
ATOM 2073 C CA . SER A 1 266 ? 22.467 3.756 4.471 1.00 19.69 261 SER A CA 1
ATOM 2074 C C . SER A 1 266 ? 22.370 3.066 3.122 1.00 16.62 261 SER A C 1
ATOM 2075 O O . SER A 1 266 ? 23.334 3.019 2.367 1.00 17.63 261 SER A O 1
ATOM 2078 N N . CYS A 1 267 ? 21.214 2.486 2.854 1.00 14.73 262 CYS A N 1
ATOM 2079 C CA . CYS A 1 267 ? 20.885 1.927 1.545 1.00 17.63 262 CYS A CA 1
ATOM 2080 C C . CYS A 1 267 ? 20.042 2.953 0.805 1.00 17.55 262 CYS A C 1
ATOM 2081 O O . CYS A 1 267 ? 19.082 3.482 1.372 1.00 19.68 262 CYS A O 1
ATOM 2084 N N . ARG A 1 268 ? 20.401 3.240 -0.457 1.00 17.37 263 ARG A N 1
ATOM 2085 C CA . ARG A 1 268 ? 19.664 4.178 -1.289 1.00 19.34 263 ARG A CA 1
ATOM 2086 C C . ARG A 1 268 ? 19.168 3.457 -2.541 1.00 17.60 263 ARG A C 1
ATOM 2087 O O . ARG A 1 268 ? 19.925 2.706 -3.168 1.00 19.59 263 ARG A O 1
ATOM 2095 N N . VAL A 1 269 ? 17.883 3.647 -2.856 1.00 17.68 264 VAL A N 1
ATOM 2096 C CA . VAL A 1 269 ? 17.213 2.971 -3.962 1.00 17.48 264 VAL A CA 1
ATOM 2097 C C . VAL A 1 269 ? 16.624 4.022 -4.884 1.00 17.95 264 VAL A C 1
ATOM 2098 O O . VAL A 1 269 ? 15.868 4.897 -4.436 1.00 20.62 264 VAL A O 1
ATOM 2102 N N . LYS A 1 270 ? 16.951 3.914 -6.169 1.00 18.44 265 LYS A N 1
ATOM 2103 C CA . LYS A 1 270 ? 16.376 4.744 -7.213 1.00 20.90 265 LYS A CA 1
ATOM 2104 C C . LYS A 1 270 ? 15.663 3.829 -8.197 1.00 22.34 265 LYS A C 1
ATOM 2105 O O . LYS A 1 270 ? 16.183 2.767 -8.554 1.00 21.83 265 LYS A O 1
ATOM 2111 N N . HIS A 1 271 ? 14.468 4.237 -8.616 1.00 24.56 266 HIS A N 1
ATOM 2112 C 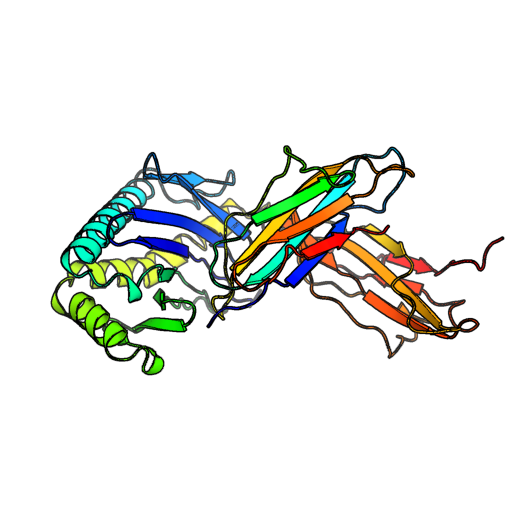CA . HIS A 1 271 ? 13.695 3.469 -9.583 1.00 22.68 266 HIS A CA 1
ATOM 2113 C C . HIS A 1 271 ? 12.784 4.431 -10.321 1.00 24.51 266 HIS A C 1
ATOM 2114 O O . HIS A 1 271 ? 12.351 5.435 -9.751 1.00 23.75 266 HIS A O 1
ATOM 2121 N N . SER A 1 272 ? 12.498 4.109 -11.592 1.00 25.46 267 SER A N 1
ATOM 2122 C CA . SER A 1 272 ? 11.642 4.968 -12.409 1.00 26.63 267 SER A CA 1
ATOM 2123 C C . SER A 1 272 ? 10.303 5.252 -11.743 1.00 27.59 267 SER A C 1
ATOM 2124 O O . SER A 1 272 ? 9.749 6.344 -11.917 1.00 32.86 267 SER A O 1
ATOM 2127 N N . SER A 1 273 ? 9.754 4.289 -10.995 1.00 22.81 268 SER A N 1
ATOM 2128 C CA . SER A 1 273 ? 8.437 4.457 -10.393 1.00 23.25 268 SER A CA 1
ATOM 2129 C C . SER A 1 273 ? 8.437 5.449 -9.240 1.00 26.46 268 SER A C 1
ATOM 2130 O O . SER A 1 273 ? 7.358 5.861 -8.799 1.00 30.58 268 SER A O 1
ATOM 2133 N N . LEU A 1 274 ? 9.606 5.819 -8.730 1.00 24.11 269 LEU A N 1
ATOM 2134 C CA . LEU A 1 274 ? 9.673 6.608 -7.511 1.00 26.17 269 LEU A CA 1
ATOM 2135 C C . LEU A 1 274 ? 9.582 8.107 -7.757 1.00 30.29 269 LEU A C 1
ATOM 2136 O O . LEU A 1 274 ? 9.492 8.865 -6.792 1.00 32.05 269 LEU A O 1
ATOM 2141 N N . GLU A 1 275 ? 9.594 8.551 -9.011 1.00 30.98 270 GLU A N 1
ATOM 2142 C CA . GLU A 1 275 ? 9.365 9.960 -9.341 1.00 42.12 270 GLU A CA 1
ATOM 2143 C C . GLU A 1 275 ? 10.287 10.877 -8.539 1.00 40.14 270 GLU A C 1
ATOM 2144 O O . GLU A 1 275 ? 9.855 11.841 -7.905 1.00 40.20 270 GLU A O 1
ATOM 2147 N N . GLY A 1 276 ? 11.577 10.547 -8.547 1.00 35.93 271 GLY A N 1
ATOM 2148 C CA . GLY A 1 276 ? 12.573 11.381 -7.923 1.00 39.06 271 GLY A CA 1
ATOM 2149 C C . GLY A 1 276 ? 12.761 11.209 -6.428 1.00 37.66 271 GLY A C 1
ATOM 2150 O O . GLY A 1 276 ? 13.736 11.747 -5.889 1.00 48.28 271 GLY A O 1
ATOM 2151 N N . GLN A 1 277 ? 11.883 10.487 -5.726 1.00 34.23 272 GLN A N 1
ATOM 2152 C CA . GLN A 1 277 ? 12.001 10.384 -4.266 1.00 30.98 272 GLN A CA 1
ATOM 2153 C C . GLN A 1 277 ? 12.615 9.029 -3.909 1.00 28.22 272 GLN A C 1
ATOM 2154 O O . GLN A 1 277 ? 11.915 8.041 -3.689 1.00 31.99 272 GLN A O 1
ATOM 2157 N N . ASP A 1 278 ? 13.943 9.001 -3.823 1.00 27.20 273 ASP A N 1
ATOM 2158 C CA . ASP A 1 278 ? 14.660 7.764 -3.532 1.00 23.59 273 ASP A CA 1
ATOM 2159 C C . ASP A 1 278 ? 14.255 7.199 -2.174 1.00 24.76 273 ASP A C 1
ATOM 2160 O O . ASP A 1 278 ? 13.880 7.933 -1.253 1.00 25.57 273 ASP A O 1
ATOM 2165 N N . ILE A 1 279 ? 14.342 5.875 -2.045 1.00 21.60 274 ILE A N 1
ATOM 2166 C CA . ILE A 1 279 ? 14.179 5.242 -0.741 1.00 23.09 274 ILE A CA 1
ATOM 2167 C C . ILE A 1 279 ? 15.534 5.247 -0.056 1.00 23.68 274 ILE A C 1
ATOM 2168 O O . ILE A 1 279 ? 16.539 4.862 -0.660 1.00 20.60 274 ILE A O 1
ATOM 2173 N N . ILE A 1 280 ? 15.564 5.692 1.203 1.00 20.99 275 ILE A N 1
ATOM 2174 C CA . ILE A 1 280 ? 16.784 5.749 1.998 1.00 18.03 275 ILE A CA 1
ATOM 2175 C C . ILE A 1 280 ? 16.510 5.070 3.336 1.00 16.89 275 ILE A C 1
ATOM 2176 O O . ILE A 1 280 ? 15.561 5.444 4.040 1.00 21.39 275 ILE A O 1
ATOM 2181 N N . LEU A 1 281 ? 17.320 4.067 3.670 1.00 17.41 276 LEU A N 1
ATOM 2182 C CA . LEU A 1 281 ? 17.218 3.370 4.955 1.00 17.88 276 LEU A CA 1
ATOM 2183 C C . LEU A 1 281 ? 18.573 3.332 5.642 1.00 17.36 276 LEU A C 1
ATOM 2184 O O . LEU A 1 281 ? 19.546 2.862 5.058 1.00 18.11 276 LEU A O 1
ATOM 2189 N N . TYR A 1 282 ? 18.632 3.792 6.895 1.00 17.15 277 TYR A N 1
ATOM 2190 C CA . TYR A 1 282 ? 19.858 3.748 7.685 1.00 18.63 277 TYR A CA 1
ATOM 2191 C C . TYR A 1 282 ? 19.980 2.445 8.459 1.00 15.85 277 TYR A C 1
ATOM 2192 O O . TYR A 1 282 ? 19.006 1.941 9.027 1.00 18.63 277 TYR A O 1
ATOM 2201 N N . TRP A 1 283 ? 21.188 1.885 8.453 1.00 16.73 278 TRP A N 1
ATOM 2202 C CA . TRP A 1 283 ? 21.458 0.675 9.214 1.00 16.20 278 TRP A CA 1
ATOM 2203 C C . TRP A 1 283 ? 21.348 0.973 10.698 1.00 18.33 278 TRP A C 1
ATOM 2204 O O . TRP A 1 283 ? 21.964 1.917 11.194 1.00 19.53 278 TRP A O 1
ATOM 2215 N N . ARG A 1 284 ? 20.554 0.170 11.391 1.00 20.14 279 ARG A N 1
ATOM 2216 C CA . ARG A 1 284 ? 20.389 0.303 12.838 1.00 20.74 279 ARG A CA 1
ATOM 2217 C C . ARG A 1 284 ? 21.064 -0.823 13.598 1.00 21.94 279 ARG A C 1
ATOM 2218 O O . ARG A 1 284 ? 21.728 -0.567 14.598 1.00 26.53 279 ARG A O 1
ATOM 2226 N N . GLY A 1 285 ? 20.923 -2.054 13.121 1.00 26.94 280 GLY A N 1
ATOM 2227 C CA . GLY A 1 285 ? 21.599 -3.182 13.741 1.00 26.50 280 GLY A CA 1
ATOM 2228 C C . GLY A 1 285 ? 21.309 -3.228 15.217 1.00 29.22 280 GLY A C 1
ATOM 2229 O O . GLY A 1 285 ? 20.165 -3.076 15.652 1.00 34.23 280 GLY A O 1
ATOM 2230 N N . SER A 1 286 ? 22.361 -3.420 16.004 1.00 30.43 281 SER A N 1
ATOM 2231 C CA . SER A 1 286 ? 22.257 -3.414 17.452 1.00 31.68 281 SER A CA 1
ATOM 2232 C C . SER A 1 286 ? 22.649 -2.069 18.055 1.00 34.78 281 SER A C 1
ATOM 2233 O O . SER A 1 286 ? 22.866 -1.986 19.269 1.00 33.89 281 SER A O 1
ATOM 2236 N N . LEU A 1 287 ? 22.730 -1.009 17.234 1.00 28.05 282 LEU A N 1
ATOM 2237 C CA . LEU A 1 287 ? 23.185 0.297 17.716 1.00 26.97 282 LEU A CA 1
ATOM 2238 C C . LEU A 1 287 ? 22.176 0.952 18.647 1.00 32.37 282 LEU A C 1
ATOM 2239 O O . LEU A 1 287 ? 22.572 1.674 19.572 1.00 31.19 282 LEU A O 1
ATOM 2244 N N . VAL A 1 288 ? 20.886 0.728 18.421 1.00 31.71 283 VAL A N 1
ATOM 2245 C CA . VAL A 1 288 ? 19.827 1.310 19.242 1.00 31.31 283 VAL A CA 1
ATOM 2246 C C . VAL A 1 288 ? 19.525 0.368 20.403 1.00 37.79 283 VAL A C 1
ATOM 2247 O O . VAL A 1 288 ? 19.271 -0.826 20.182 1.00 38.93 283 VAL A O 1
ATOM 2251 N N . PRO A 1 289 ? 19.528 0.854 21.652 1.00 42.76 284 PRO A N 1
ATOM 2252 C CA . PRO A 1 289 ? 19.207 0.001 22.801 1.00 42.66 284 PRO A CA 1
ATOM 2253 C C . PRO A 1 289 ? 17.729 -0.379 22.850 1.00 45.28 284 PRO A C 1
ATOM 2254 O O . PRO A 1 289 ? 17.425 -1.538 23.131 1.00 58.56 284 PRO A O 1
ATOM 2258 N N . ILE B 2 4 ? 26.114 -32.509 -20.420 1.00 59.28 2 ILE B N 1
ATOM 2259 C CA . ILE B 2 4 ? 26.369 -33.056 -19.092 1.00 53.74 2 ILE B CA 1
ATOM 2260 C C . ILE B 2 4 ? 25.200 -32.695 -18.165 1.00 53.01 2 ILE B C 1
ATOM 2261 O O . ILE B 2 4 ? 24.206 -32.110 -18.597 1.00 56.10 2 ILE B O 1
ATOM 2266 N N . GLN B 2 5 ? 25.317 -33.062 -16.896 1.00 49.48 3 GLN B N 1
ATOM 2267 C CA . GLN B 2 5 ? 24.306 -32.769 -15.893 1.00 44.55 3 GLN B CA 1
ATOM 2268 C C . GLN B 2 5 ? 24.748 -31.590 -15.034 1.00 47.93 3 GLN B C 1
ATOM 2269 O O . GLN B 2 5 ? 25.898 -31.534 -14.583 1.00 45.69 3 GLN B O 1
ATOM 2275 N N . ARG B 2 6 ? 23.827 -30.653 -14.799 1.00 34.14 4 ARG B N 1
ATOM 2276 C CA . ARG B 2 6 ? 24.121 -29.449 -14.035 1.00 32.80 4 ARG B CA 1
ATOM 2277 C C . ARG B 2 6 ? 23.287 -29.419 -12.759 1.00 32.17 4 ARG B C 1
ATOM 2278 O O . ARG B 2 6 ? 22.092 -29.725 -12.777 1.00 27.68 4 ARG B O 1
ATOM 2286 N N . THR B 2 7 ? 23.926 -29.057 -11.664 1.00 31.92 5 THR B N 1
ATOM 2287 C CA A THR B 2 7 ? 23.295 -29.107 -10.354 0.51 27.13 5 THR B CA 1
ATOM 2288 C CA B THR B 2 7 ? 23.337 -29.085 -10.326 0.49 27.17 5 THR B CA 1
ATOM 2289 C C . THR B 2 7 ? 22.508 -27.819 -10.081 1.00 29.16 5 THR B C 1
ATOM 2290 O O . THR B 2 7 ? 22.940 -26.727 -10.450 1.00 29.43 5 THR B O 1
ATOM 2297 N N . PRO B 2 8 ? 21.333 -27.935 -9.465 1.00 25.70 6 PRO B N 1
ATOM 2298 C CA . PRO B 2 8 ? 20.502 -26.743 -9.251 1.00 26.10 6 PRO B CA 1
ATOM 2299 C C . PRO B 2 8 ? 21.113 -25.783 -8.246 1.00 31.95 6 PRO B C 1
ATOM 2300 O O . PRO B 2 8 ? 21.685 -26.194 -7.233 1.00 27.71 6 PRO B O 1
ATOM 2304 N N . LYS B 2 9 ? 20.986 -24.492 -8.551 1.00 25.84 7 LYS B N 1
ATOM 2305 C CA . LYS B 2 9 ? 21.188 -23.403 -7.601 1.00 24.51 7 LYS B CA 1
ATOM 2306 C C . LYS B 2 9 ? 19.844 -23.029 -6.973 1.00 28.38 7 LYS B C 1
ATOM 2307 O O . LYS B 2 9 ? 18.808 -23.043 -7.642 1.00 24.95 7 LYS B O 1
ATOM 2313 N N . ILE B 2 10 ? 19.857 -22.700 -5.682 1.00 23.85 8 ILE B N 1
ATOM 2314 C CA . ILE B 2 10 ? 18.622 -22.509 -4.935 1.00 21.48 8 ILE B CA 1
ATOM 2315 C C . ILE B 2 10 ? 18.698 -21.194 -4.179 1.00 24.80 8 ILE B C 1
ATOM 2316 O O . ILE B 2 10 ? 19.622 -20.990 -3.379 1.00 25.75 8 ILE B O 1
ATOM 2321 N N . GLN B 2 11 ? 17.723 -20.316 -4.403 1.00 21.68 9 GLN B N 1
ATOM 2322 C CA . GLN B 2 11 ? 17.655 -19.050 -3.674 1.00 23.10 9 GLN B CA 1
ATOM 2323 C C . GLN B 2 11 ? 16.273 -18.869 -3.069 1.00 24.58 9 GLN B C 1
ATOM 2324 O O . GLN B 2 11 ? 15.272 -18.981 -3.776 1.00 25.46 9 GLN B O 1
ATOM 2330 N N . VAL B 2 12 ? 16.219 -18.557 -1.771 1.00 21.68 10 VAL B N 1
ATOM 2331 C CA . VAL B 2 12 ? 14.969 -18.414 -1.034 1.00 23.77 10 VAL B CA 1
ATOM 2332 C C . VAL B 2 12 ? 14.860 -16.972 -0.562 1.00 26.78 10 VAL B C 1
ATOM 2333 O O . VAL B 2 12 ? 15.842 -16.393 -0.081 1.00 28.08 10 VAL B O 1
ATOM 2337 N N . TYR B 2 13 ? 13.673 -16.386 -0.708 1.00 21.14 11 TYR B N 1
ATOM 2338 C CA . TYR B 2 13 ? 13.516 -14.972 -0.349 1.00 22.41 11 TYR B CA 1
ATOM 2339 C C . TYR B 2 13 ? 12.044 -14.644 -0.175 1.00 24.65 11 TYR B C 1
ATOM 2340 O O . TYR B 2 13 ? 11.188 -15.242 -0.820 1.00 24.49 11 TYR B O 1
ATOM 2349 N N . SER B 2 14 ? 11.748 -13.689 0.705 1.00 22.82 12 SER B N 1
ATOM 2350 C CA . SER B 2 14 ? 10.360 -13.320 0.924 1.00 24.30 12 SER B CA 1
ATOM 2351 C C . SER B 2 14 ? 9.986 -12.130 0.053 1.00 21.93 12 SER B C 1
ATOM 2352 O O . SER B 2 14 ? 10.827 -11.304 -0.315 1.00 26.78 12 SER B O 1
ATOM 2355 N N . ARG B 2 15 ? 8.696 -12.045 -0.268 1.00 21.08 13 ARG B N 1
ATOM 2356 C CA . ARG B 2 15 ? 8.200 -10.940 -1.073 1.00 21.10 13 ARG B CA 1
ATOM 2357 C C . ARG B 2 15 ? 8.212 -9.632 -0.283 1.00 24.72 13 ARG B C 1
ATOM 2358 O O . ARG B 2 15 ? 8.496 -8.562 -0.837 1.00 27.25 13 ARG B O 1
ATOM 2366 N N . HIS B 2 16 ? 7.920 -9.706 1.005 1.00 24.11 14 HIS B N 1
ATOM 2367 C CA . HIS B 2 16 ? 7.802 -8.563 1.894 1.00 25.90 14 HIS B CA 1
ATOM 2368 C C . HIS B 2 16 ? 8.702 -8.784 3.099 1.00 23.19 14 HIS B C 1
ATOM 2369 O O . HIS B 2 16 ? 9.084 -9.918 3.395 1.00 24.63 14 HIS B O 1
ATOM 2376 N N . PRO B 2 17 ? 9.033 -7.721 3.837 1.00 27.53 15 PRO B N 1
ATOM 2377 C CA . PRO B 2 17 ? 9.758 -7.919 5.097 1.00 28.94 15 PRO B CA 1
ATOM 2378 C C . PRO B 2 17 ? 8.977 -8.842 6.019 1.00 26.68 15 PRO B C 1
ATOM 2379 O O . PRO B 2 17 ? 7.751 -8.781 6.086 1.00 30.36 15 PRO B O 1
ATOM 2383 N N . ALA B 2 18 ? 9.693 -9.724 6.701 1.00 29.53 16 ALA B N 1
ATOM 2384 C CA . ALA B 2 18 ? 9.053 -10.673 7.600 1.00 32.28 16 ALA B CA 1
ATOM 2385 C C . ALA B 2 18 ? 8.516 -9.940 8.821 1.00 35.35 16 ALA B C 1
ATOM 2386 O O . ALA B 2 18 ? 9.255 -9.213 9.491 1.00 36.72 16 ALA B O 1
ATOM 2388 N N . GLU B 2 19 ? 7.229 -10.117 9.096 1.00 32.51 17 GLU B N 1
ATOM 2389 C CA . GLU B 2 19 ? 6.596 -9.581 10.296 1.00 40.24 17 GLU B CA 1
ATOM 2390 C C . GLU B 2 19 ? 5.704 -10.671 10.868 1.00 39.18 17 GLU B C 1
ATOM 2391 O O . GLU B 2 19 ? 4.826 -11.181 10.165 1.00 43.29 17 GLU B O 1
ATOM 2393 N N . ASN B 2 20 ? 5.944 -11.048 12.125 1.00 40.35 18 ASN B N 1
ATOM 2394 C CA . ASN B 2 20 ? 5.172 -12.125 12.737 1.00 40.53 18 ASN B CA 1
ATOM 2395 C C . ASN B 2 20 ? 3.680 -11.832 12.666 1.00 44.01 18 ASN B C 1
ATOM 2396 O O . ASN B 2 20 ? 3.227 -10.740 13.022 1.00 42.45 18 ASN B O 1
ATOM 2401 N N . GLY B 2 21 ? 2.916 -12.812 12.190 1.00 40.84 19 GLY B N 1
ATOM 2402 C CA . GLY B 2 21 ? 1.480 -12.685 12.107 1.00 40.04 19 GLY B CA 1
ATOM 2403 C C . GLY B 2 21 ? 0.946 -12.051 10.842 1.00 43.21 19 GLY B C 1
ATOM 2404 O O . GLY B 2 21 ? -0.272 -12.089 10.627 1.00 41.72 19 GLY B O 1
ATOM 2405 N N . LYS B 2 22 ? 1.801 -11.482 9.992 1.00 37.75 20 LYS B N 1
ATOM 2406 C CA . LYS B 2 22 ? 1.363 -10.790 8.789 1.00 33.82 20 LYS B CA 1
ATOM 2407 C C . LYS B 2 22 ? 1.544 -11.681 7.565 1.00 36.20 20 LYS B C 1
ATOM 2408 O O . LYS B 2 22 ? 2.581 -12.328 7.402 1.00 37.38 20 LYS B O 1
ATOM 2412 N N . SER B 2 23 ? 0.533 -11.697 6.701 1.00 30.76 21 SER B N 1
ATOM 2413 C CA . SER B 2 23 ? 0.585 -12.522 5.501 1.00 37.08 21 SER B CA 1
ATOM 2414 C C . SER B 2 23 ? 1.677 -12.025 4.556 1.00 30.84 21 SER B C 1
ATOM 2415 O O . SER B 2 23 ? 1.880 -10.823 4.400 1.00 31.15 21 SER B O 1
ATOM 2418 N N . ASN B 2 24 ? 2.356 -12.964 3.899 1.00 27.65 22 ASN B N 1
ATOM 2419 C CA . ASN B 2 24 ? 3.558 -12.705 3.112 1.00 23.69 22 ASN B CA 1
ATOM 2420 C C . ASN B 2 24 ? 3.620 -13.795 2.044 1.00 26.70 22 ASN B C 1
ATOM 2421 O O . ASN B 2 24 ? 2.766 -14.688 1.997 1.00 27.26 22 ASN B O 1
ATOM 2426 N N . PHE B 2 25 ? 4.643 -13.743 1.189 1.00 22.40 23 PHE B N 1
ATOM 2427 C CA . PHE B 2 25 ? 4.896 -14.819 0.232 1.00 21.53 23 PHE B CA 1
ATOM 2428 C C . PHE B 2 25 ? 6.350 -15.246 0.326 1.00 22.95 23 PHE B C 1
ATOM 2429 O O . PHE B 2 25 ? 7.246 -14.410 0.455 1.00 22.37 23 PHE B O 1
ATOM 2437 N N . LEU B 2 26 ? 6.574 -16.551 0.284 1.00 19.73 24 LEU B N 1
ATOM 2438 C CA . LEU B 2 26 ? 7.910 -17.128 0.275 1.00 20.01 24 LEU B CA 1
ATOM 2439 C C . LEU B 2 26 ? 8.200 -17.632 -1.132 1.00 22.72 24 LEU B C 1
ATOM 2440 O O . LEU B 2 26 ? 7.388 -18.371 -1.694 1.00 22.71 24 LEU B O 1
ATOM 2445 N N . ASN B 2 27 ? 9.334 -17.201 -1.700 1.00 21.50 25 ASN B N 1
ATOM 2446 C CA . ASN B 2 27 ? 9.791 -17.567 -3.034 1.00 18.93 25 ASN B CA 1
ATOM 2447 C C . ASN B 2 27 ? 10.987 -18.500 -2.938 1.00 22.77 25 ASN B C 1
ATOM 2448 O O . ASN B 2 27 ? 11.855 -18.336 -2.071 1.00 22.68 25 ASN B O 1
ATOM 2453 N N . CYS B 2 28 ? 11.038 -19.457 -3.860 1.00 24.27 26 CYS B N 1
ATOM 2454 C CA . CYS B 2 28 ? 12.203 -20.308 -4.053 1.00 23.70 26 CYS B CA 1
ATOM 2455 C C . CYS B 2 28 ? 12.500 -20.337 -5.539 1.00 21.45 26 CYS B C 1
ATOM 2456 O O . CYS B 2 28 ? 11.672 -20.798 -6.328 1.00 22.88 26 CYS B O 1
ATOM 2459 N N . TYR B 2 29 ? 13.657 -19.825 -5.931 1.00 19.01 27 TYR B N 1
ATOM 2460 C CA . TYR B 2 29 ? 14.046 -19.762 -7.331 1.00 19.28 27 TYR B CA 1
ATOM 2461 C C . TYR B 2 29 ? 15.137 -20.797 -7.546 1.00 21.84 27 TYR B C 1
ATOM 2462 O O . TYR B 2 29 ? 16.187 -20.741 -6.897 1.00 21.78 27 TYR B O 1
ATOM 2471 N N . VAL B 2 30 ? 14.872 -21.767 -8.417 1.00 17.30 28 VAL B N 1
ATOM 2472 C CA . VAL B 2 30 ? 15.765 -22.897 -8.632 1.00 17.12 28 VAL B CA 1
ATOM 2473 C C . VAL B 2 30 ? 16.241 -22.811 -10.075 1.00 20.23 28 VAL B C 1
ATOM 2474 O O . VAL B 2 30 ? 15.422 -22.799 -10.998 1.00 20.87 28 VAL B O 1
ATOM 2478 N N . SER B 2 31 ? 17.555 -22.725 -10.281 1.00 19.10 29 SER B N 1
ATOM 2479 C CA . SER B 2 31 ? 18.040 -22.406 -11.625 1.00 22.77 29 SER B CA 1
ATOM 2480 C C . SER B 2 31 ? 19.299 -23.185 -11.955 1.00 22.52 29 SER B C 1
ATOM 2481 O O . SER B 2 31 ? 19.920 -23.805 -11.098 1.00 23.10 29 SER B O 1
ATOM 2484 N N . GLY B 2 32 ? 19.653 -23.160 -13.239 1.00 22.57 30 GLY B N 1
ATOM 2485 C CA . GLY B 2 32 ? 20.918 -23.722 -13.675 1.00 24.09 30 GLY B CA 1
ATOM 2486 C C . GLY B 2 32 ? 21.010 -25.231 -13.713 1.00 25.04 30 GLY B C 1
ATOM 2487 O O . GLY B 2 32 ? 22.123 -25.765 -13.729 1.00 29.13 30 GLY B O 1
ATOM 2488 N N . PHE B 2 33 ? 19.892 -25.946 -13.712 1.00 21.89 31 PHE B N 1
ATOM 2489 C CA . PHE B 2 33 ? 19.961 -27.395 -13.620 1.00 22.70 31 PHE B CA 1
ATOM 2490 C C . PHE B 2 33 ? 19.674 -28.062 -14.958 1.00 19.98 31 PHE B C 1
ATOM 2491 O O . PHE B 2 33 ? 19.044 -27.486 -15.847 1.00 23.57 31 PHE B O 1
ATOM 2499 N N . HIS B 2 34 ? 20.171 -29.292 -15.086 1.00 23.77 32 HIS B N 1
ATOM 2500 C CA . HIS B 2 34 ? 19.908 -30.159 -16.230 1.00 23.43 32 HIS B CA 1
ATOM 2501 C C . HIS B 2 34 ? 20.193 -31.599 -15.831 1.00 20.03 32 HIS B C 1
ATOM 2502 O O . HIS B 2 34 ? 21.239 -31.869 -15.242 1.00 26.28 32 HIS B O 1
ATOM 2509 N N . PRO B 2 35 ? 19.307 -32.554 -16.146 1.00 23.30 33 PRO B N 1
ATOM 2510 C CA . PRO B 2 35 ? 18.069 -32.418 -16.926 1.00 28.96 33 PRO B CA 1
ATOM 2511 C C . PRO B 2 35 ? 16.932 -31.813 -16.115 1.00 23.13 33 PRO B C 1
ATOM 2512 O O . PRO B 2 35 ? 17.114 -31.429 -14.946 1.00 26.01 33 PRO B O 1
ATOM 2516 N N . SER B 2 36 ? 15.745 -31.705 -16.712 1.00 23.17 34 SER B N 1
ATOM 2517 C CA . SER B 2 36 ? 14.660 -30.982 -16.060 1.00 25.10 34 SER B CA 1
ATOM 2518 C C . SER B 2 36 ? 14.002 -31.772 -14.943 1.00 22.84 34 SER B C 1
ATOM 2519 O O . SER B 2 36 ? 13.361 -31.163 -14.083 1.00 24.14 34 SER B O 1
ATOM 2522 N N . ASP B 2 37 ? 14.129 -33.099 -14.935 1.00 24.69 35 ASP B N 1
ATOM 2523 C CA . ASP B 2 37 ? 13.557 -33.893 -13.853 1.00 26.02 35 ASP B CA 1
ATOM 2524 C C . ASP B 2 37 ? 14.058 -33.392 -12.501 1.00 24.11 35 ASP B C 1
ATOM 2525 O O . ASP B 2 37 ? 15.264 -33.372 -12.244 1.00 24.72 35 ASP B O 1
ATOM 2530 N N . ILE B 2 38 ? 13.135 -32.964 -11.638 1.00 24.32 36 ILE B N 1
ATOM 2531 C CA . ILE B 2 38 ? 13.524 -32.342 -10.375 1.00 21.83 36 ILE B CA 1
ATOM 2532 C C . ILE B 2 38 ? 12.361 -32.463 -9.407 1.00 20.48 36 ILE B C 1
ATOM 2533 O O . ILE B 2 38 ? 11.205 -32.592 -9.814 1.00 21.46 36 ILE B O 1
ATOM 2538 N N . GLU B 2 39 ? 12.673 -32.467 -8.110 1.00 19.25 37 GLU B N 1
ATOM 2539 C CA . GLU B 2 39 ? 11.644 -32.411 -7.081 1.00 19.49 37 GLU B CA 1
ATOM 2540 C C . GLU B 2 39 ? 11.938 -31.197 -6.205 1.00 19.55 37 GLU B C 1
ATOM 2541 O O . GLU B 2 39 ? 12.897 -31.202 -5.433 1.00 25.31 37 GLU B O 1
ATOM 2544 N N . VAL B 2 40 ? 11.117 -30.164 -6.320 1.00 19.27 38 VAL B N 1
ATOM 2545 C CA . VAL B 2 40 ? 11.226 -28.963 -5.502 1.00 23.03 38 VAL B CA 1
ATOM 2546 C C . VAL B 2 40 ? 10.016 -28.927 -4.589 1.00 20.44 38 VAL B C 1
ATOM 2547 O O . VAL B 2 40 ? 8.883 -29.047 -5.059 1.00 22.31 38 VAL B O 1
ATOM 2551 N N . ASP B 2 41 ? 10.246 -28.715 -3.296 1.00 20.91 39 ASP B N 1
ATOM 2552 C CA . ASP B 2 41 ? 9.153 -28.588 -2.344 1.00 24.90 39 ASP B CA 1
ATOM 2553 C C . ASP B 2 41 ? 9.443 -27.428 -1.414 1.00 23.57 39 ASP B C 1
ATOM 2554 O O . ASP B 2 41 ? 10.579 -27.254 -0.981 1.00 25.39 39 ASP B O 1
ATOM 2559 N N . LEU B 2 42 ? 8.428 -26.634 -1.115 1.00 21.28 40 LEU B N 1
ATOM 2560 C CA . LEU B 2 42 ? 8.542 -25.671 -0.025 1.00 22.11 40 LEU B CA 1
ATOM 2561 C C . LEU B 2 42 ? 8.096 -26.376 1.250 1.00 23.88 40 LEU B C 1
ATOM 2562 O O . LEU B 2 42 ? 7.154 -27.171 1.224 1.00 24.29 40 LEU B O 1
ATOM 2567 N N . LEU B 2 43 ? 8.795 -26.117 2.360 1.00 25.20 41 LEU B N 1
ATOM 2568 C CA . LEU B 2 43 ? 8.572 -26.839 3.607 1.00 24.40 41 LEU B CA 1
ATOM 2569 C C . LEU B 2 43 ? 8.235 -25.872 4.730 1.00 26.63 41 LEU B C 1
ATOM 2570 O O . LEU B 2 43 ? 8.822 -24.790 4.822 1.00 27.05 41 LEU B O 1
ATOM 2575 N N . LYS B 2 44 ? 7.311 -26.301 5.594 1.00 27.85 42 LYS B N 1
ATOM 2576 C CA . LYS B 2 44 ? 7.022 -25.668 6.876 1.00 28.78 42 LYS B CA 1
ATOM 2577 C C . LYS B 2 44 ? 7.270 -26.700 7.965 1.00 27.63 42 LYS B C 1
ATOM 2578 O O . LYS B 2 44 ? 6.635 -27.760 7.967 1.00 30.39 42 LYS B O 1
ATOM 2584 N N . ASN B 2 45 ? 8.206 -26.394 8.871 1.00 30.74 43 ASN B N 1
ATOM 2585 C CA . ASN B 2 45 ? 8.623 -27.302 9.943 1.00 34.42 43 ASN B CA 1
ATOM 2586 C C . ASN B 2 45 ? 8.963 -28.690 9.403 1.00 32.74 43 ASN B C 1
ATOM 2587 O O . ASN B 2 45 ? 8.602 -29.719 9.979 1.00 34.50 43 ASN B O 1
ATOM 2592 N N . GLY B 2 46 ? 9.676 -28.715 8.274 1.00 31.82 44 GLY B N 1
ATOM 2593 C CA . GLY B 2 46 ? 10.145 -29.936 7.658 1.00 28.95 44 GLY B CA 1
ATOM 2594 C C . GLY B 2 46 ? 9.112 -30.700 6.861 1.00 31.02 44 GLY B C 1
ATOM 2595 O O . GLY B 2 46 ? 9.430 -31.783 6.354 1.00 36.83 44 GLY B O 1
ATOM 2596 N N . GLU B 2 47 ? 7.893 -30.181 6.737 1.00 30.07 45 GLU B N 1
ATOM 2597 C CA . GLU B 2 47 ? 6.805 -30.875 6.068 1.00 31.39 45 GLU B CA 1
ATOM 2598 C C . GLU B 2 47 ? 6.416 -30.136 4.793 1.00 28.77 45 GLU B C 1
ATOM 2599 O O . GLU B 2 47 ? 6.408 -28.902 4.747 1.00 27.32 45 GLU B O 1
ATOM 2602 N N . ARG B 2 48 ? 6.090 -30.903 3.762 1.00 31.32 46 ARG B N 1
ATOM 2603 C CA . ARG B 2 48 ? 5.807 -30.317 2.463 1.00 25.53 46 ARG B CA 1
ATOM 2604 C C . ARG B 2 48 ? 4.579 -29.410 2.513 1.00 24.59 46 ARG B C 1
ATOM 2605 O O . ARG B 2 48 ? 3.580 -29.728 3.157 1.00 28.23 46 ARG B O 1
ATOM 2613 N N . ILE B 2 49 ? 4.646 -28.282 1.807 1.00 23.35 47 ILE B N 1
ATOM 2614 C CA . ILE B 2 49 ? 3.513 -27.368 1.666 1.00 26.57 47 ILE B CA 1
ATOM 2615 C C . ILE B 2 49 ? 2.774 -27.683 0.367 1.00 28.46 47 ILE B C 1
ATOM 2616 O O . ILE B 2 49 ? 3.366 -27.652 -0.720 1.00 27.26 47 ILE B O 1
ATOM 2621 N N . GLU B 2 50 ? 1.470 -27.953 0.471 1.00 26.87 48 GLU B N 1
ATOM 2622 C CA . GLU B 2 50 ? 0.690 -28.313 -0.715 1.00 27.38 48 GLU B CA 1
ATOM 2623 C C . GLU B 2 50 ? 0.290 -27.094 -1.545 1.00 30.63 48 GLU B C 1
ATOM 2624 O O . GLU B 2 50 ? 0.351 -27.129 -2.780 1.00 24.15 48 GLU B O 1
ATOM 2630 N N . LYS B 2 51 ? -0.138 -26.014 -0.888 1.00 28.22 49 LYS B N 1
ATOM 2631 C CA . LYS B 2 51 ? -0.620 -24.819 -1.577 1.00 25.49 49 LYS B CA 1
ATOM 2632 C C . LYS B 2 51 ? 0.574 -23.983 -2.036 1.00 27.97 49 LYS B C 1
ATOM 2633 O O . LYS B 2 51 ? 0.893 -22.929 -1.485 1.00 30.17 49 LYS B O 1
ATOM 2636 N N . VAL B 2 52 ? 1.242 -24.479 -3.069 1.00 26.52 50 VAL B N 1
ATOM 2637 C CA . VAL B 2 52 ? 2.314 -23.740 -3.710 1.00 23.97 50 VAL B CA 1
ATOM 2638 C C . VAL B 2 52 ? 1.921 -23.513 -5.161 1.00 25.63 50 VAL B C 1
ATOM 2639 O O . VAL B 2 52 ? 1.036 -24.173 -5.713 1.00 26.19 50 VAL B O 1
ATOM 2643 N N . GLU B 2 53 ? 2.565 -22.535 -5.764 1.00 22.15 51 GLU B N 1
ATOM 2644 C CA . GLU B 2 53 ? 2.443 -22.283 -7.185 1.00 21.69 51 GLU B CA 1
ATOM 2645 C C . GLU B 2 53 ? 3.840 -22.287 -7.778 1.00 24.21 51 GLU B C 1
ATOM 2646 O O . GLU B 2 53 ? 4.823 -22.038 -7.083 1.00 21.70 51 GLU B O 1
ATOM 2652 N N . HIS B 2 54 ? 3.932 -22.624 -9.054 1.00 19.83 52 HIS B N 1
ATOM 2653 C CA . HIS B 2 54 ? 5.230 -22.639 -9.711 1.00 20.69 52 HIS B CA 1
ATOM 2654 C C . HIS B 2 54 ? 5.075 -22.197 -11.153 1.00 21.24 52 HIS B C 1
ATOM 2655 O O . HIS B 2 54 ? 4.023 -22.383 -11.775 1.00 22.84 52 HIS B O 1
ATOM 2662 N N . SER B 2 55 ? 6.138 -21.600 -11.679 1.00 19.83 53 SER B N 1
ATOM 2663 C CA . SER B 2 55 ? 6.158 -21.202 -13.078 1.00 18.26 53 SER B CA 1
ATOM 2664 C C . SER B 2 55 ? 6.239 -22.425 -13.975 1.00 22.05 53 SER B C 1
ATOM 2665 O O . SER B 2 55 ? 6.652 -23.511 -13.566 1.00 20.96 53 SER B O 1
ATOM 2668 N N . ASP B 2 56 ? 5.821 -22.252 -15.220 1.00 22.70 54 ASP B N 1
ATOM 2669 C CA . ASP B 2 56 ? 6.063 -23.319 -16.165 1.00 18.72 54 ASP B CA 1
ATOM 2670 C C . ASP B 2 56 ? 7.554 -23.412 -16.432 1.00 19.13 54 ASP B C 1
ATOM 2671 O O . ASP B 2 56 ? 8.289 -22.433 -16.305 1.00 23.45 54 ASP B O 1
ATOM 2676 N N . LEU B 2 57 ? 8.004 -24.618 -16.741 1.00 22.10 55 LEU B N 1
ATOM 2677 C CA . LEU B 2 57 ? 9.423 -24.864 -16.931 1.00 21.10 55 LEU B CA 1
ATOM 2678 C C . LEU B 2 57 ? 9.972 -23.977 -18.045 1.00 25.76 55 LEU B C 1
ATOM 2679 O O . LEU B 2 57 ? 9.337 -23.811 -19.089 1.00 26.60 55 LEU B O 1
ATOM 2684 N N . SER B 2 58 ? 11.130 -23.366 -17.803 1.00 22.63 56 SER B N 1
ATOM 2685 C CA . SER B 2 58 ? 11.785 -22.528 -18.801 1.00 23.41 56 SER B CA 1
ATOM 2686 C C . SER B 2 58 ? 13.281 -22.807 -18.749 1.00 22.07 56 SER B C 1
ATOM 2687 O O . SER B 2 58 ? 13.752 -23.587 -17.915 1.00 22.77 56 SER B O 1
ATOM 2690 N N . PHE B 2 59 ? 14.032 -22.194 -19.662 1.00 21.68 57 PHE B N 1
ATOM 2691 C CA . PHE B 2 59 ? 15.466 -22.429 -19.704 1.00 23.49 57 PHE B CA 1
ATOM 2692 C C . PHE B 2 59 ? 16.176 -21.219 -20.284 1.00 26.72 57 PHE B C 1
ATOM 2693 O O . PHE B 2 59 ? 15.578 -20.379 -20.963 1.00 25.40 57 PHE B O 1
ATOM 2701 N N . SER B 2 60 ? 17.459 -21.117 -19.954 1.00 25.58 58 SER B N 1
ATOM 2702 C CA A SER B 2 60 ? 18.258 -19.977 -20.372 0.43 30.35 58 SER B CA 1
ATOM 2703 C CA B SER B 2 60 ? 18.285 -19.992 -20.349 0.57 30.36 58 SER B CA 1
ATOM 2704 C C . SER B 2 60 ? 18.986 -20.298 -21.674 1.00 30.27 58 SER B C 1
ATOM 2705 O O . SER B 2 60 ? 18.785 -21.345 -22.289 1.00 28.93 58 SER B O 1
ATOM 2710 N N . LYS B 2 61 ? 19.844 -19.375 -22.113 1.00 29.41 59 LYS B N 1
ATOM 2711 C CA . LYS B 2 61 ? 20.512 -19.570 -23.395 1.00 31.99 59 LYS B CA 1
ATOM 2712 C C . LYS B 2 61 ? 21.488 -20.743 -23.366 1.00 34.74 59 LYS B C 1
ATOM 2713 O O . LYS B 2 61 ? 21.728 -21.364 -24.408 1.00 34.52 59 LYS B O 1
ATOM 2716 N N . ASP B 2 62 ? 22.038 -21.088 -22.203 1.00 29.45 60 ASP B N 1
ATOM 2717 C CA . ASP B 2 62 ? 22.889 -22.269 -22.124 1.00 29.76 60 ASP B CA 1
ATOM 2718 C C . ASP B 2 62 ? 22.084 -23.560 -21.972 1.00 28.59 60 ASP B C 1
ATOM 2719 O O . ASP B 2 62 ? 22.669 -24.610 -21.693 1.00 29.22 60 ASP B O 1
ATOM 2724 N N . TRP B 2 63 ? 20.762 -23.483 -22.129 1.00 25.61 61 TRP B N 1
ATOM 2725 C CA . TRP B 2 63 ? 19.803 -24.583 -22.067 1.00 21.37 61 TRP B CA 1
ATOM 2726 C C . TRP B 2 63 ? 19.553 -25.092 -20.648 1.00 23.44 61 TRP B C 1
ATOM 2727 O O . TRP B 2 63 ? 18.774 -26.035 -20.485 1.00 26.12 61 TRP B O 1
ATOM 2738 N N . SER B 2 64 ? 20.175 -24.519 -19.625 1.00 22.72 62 SER B N 1
ATOM 2739 C CA . SER B 2 64 ? 19.870 -24.962 -18.267 1.00 25.94 62 SER B CA 1
ATOM 2740 C C . SER B 2 64 ? 18.507 -24.424 -17.838 1.00 20.67 62 SER B C 1
ATOM 2741 O O . SER B 2 64 ? 18.084 -23.344 -18.253 1.00 23.75 62 SER B O 1
ATOM 2744 N N . PHE B 2 65 ? 17.820 -25.193 -17.003 1.00 20.07 63 PHE B N 1
ATOM 2745 C CA . PHE B 2 65 ? 16.432 -24.937 -16.654 1.00 19.10 63 PHE B CA 1
ATOM 2746 C C . PHE B 2 65 ? 16.311 -24.025 -15.440 1.00 21.42 63 PHE B C 1
ATOM 2747 O O . PHE B 2 65 ? 17.213 -23.943 -14.604 1.00 22.38 63 PHE B O 1
ATOM 2755 N N . TYR B 2 66 ? 15.146 -23.386 -15.314 1.00 18.20 64 TYR B N 1
ATOM 2756 C CA . TYR B 2 66 ? 14.847 -22.656 -14.087 1.00 19.48 64 TYR B CA 1
ATOM 2757 C C . TYR B 2 66 ? 13.347 -22.660 -13.804 1.00 21.89 64 TYR B C 1
ATOM 2758 O O . TYR B 2 66 ? 12.519 -22.769 -14.719 1.00 21.46 64 TYR B O 1
ATOM 2767 N N . LEU B 2 67 ? 13.016 -22.559 -12.512 1.00 19.73 65 LEU B N 1
ATOM 2768 C CA . LEU B 2 67 ? 11.655 -22.562 -11.983 1.00 18.31 65 LEU B CA 1
ATOM 2769 C C . LEU B 2 67 ? 11.551 -21.571 -10.835 1.00 18.37 65 LEU B C 1
ATOM 2770 O O . LEU B 2 67 ? 12.452 -21.499 -9.994 1.00 21.56 65 LEU B O 1
ATOM 2775 N N . LEU B 2 68 ? 10.419 -20.868 -10.746 1.00 17.49 66 LEU B N 1
ATOM 2776 C CA . LEU B 2 68 ? 10.079 -20.083 -9.560 1.00 18.72 66 LEU B CA 1
ATOM 2777 C C . LEU B 2 68 ? 8.918 -20.746 -8.829 1.00 17.66 66 LEU B C 1
ATOM 2778 O O . LEU B 2 68 ? 7.897 -21.067 -9.447 1.00 20.44 66 LEU B O 1
ATOM 2783 N N . TYR B 2 69 ? 9.091 -20.977 -7.534 1.00 18.74 67 TYR B N 1
ATOM 2784 C CA . TYR B 2 69 ? 8.052 -21.431 -6.626 1.00 17.85 67 TYR B CA 1
ATOM 2785 C C . TYR B 2 69 ? 7.675 -20.312 -5.666 1.00 23.46 67 TYR B C 1
ATOM 2786 O O . TYR B 2 69 ? 8.538 -19.552 -5.223 1.00 21.64 67 TYR B O 1
ATOM 2795 N N . TYR B 2 70 ? 6.402 -20.239 -5.300 1.00 21.43 68 TYR B N 1
ATOM 2796 C CA . TYR B 2 70 ? 6.013 -19.296 -4.265 1.00 20.95 68 TYR B CA 1
ATOM 2797 C C . TYR B 2 70 ? 4.798 -19.827 -3.528 1.00 25.17 68 TYR B C 1
ATOM 2798 O O . TYR B 2 70 ? 4.025 -20.627 -4.057 1.00 23.60 68 TYR B O 1
ATOM 2807 N N . THR B 2 71 ? 4.652 -19.377 -2.290 1.00 20.67 69 THR B N 1
ATOM 2808 C CA . THR B 2 71 ? 3.556 -19.834 -1.449 1.00 21.88 69 THR B CA 1
ATOM 2809 C C . THR B 2 71 ? 3.197 -18.703 -0.500 1.00 30.46 69 THR B C 1
ATOM 2810 O O . THR B 2 71 ? 4.070 -17.932 -0.105 1.00 26.11 69 THR B O 1
ATOM 2814 N N . GLU B 2 72 ? 1.912 -18.583 -0.177 1.00 27.69 70 GLU B N 1
ATOM 2815 C CA . GLU B 2 72 ? 1.472 -17.597 0.807 1.00 26.42 70 GLU B CA 1
ATOM 2816 C C . GLU B 2 72 ? 1.680 -18.174 2.194 1.00 35.62 70 GLU B C 1
ATOM 2817 O O . GLU B 2 72 ? 1.298 -19.315 2.456 1.00 39.57 70 GLU B O 1
ATOM 2819 N N . PHE B 2 73 ? 2.300 -17.400 3.081 1.00 26.41 71 PHE B N 1
ATOM 2820 C CA . PHE B 2 73 ? 2.552 -17.899 4.424 1.00 31.24 71 PHE B CA 1
ATOM 2821 C C . PHE B 2 73 ? 2.454 -16.742 5.403 1.00 29.42 71 PHE B C 1
ATOM 2822 O O . PHE B 2 73 ? 2.546 -15.577 5.027 1.00 29.10 71 PHE B O 1
ATOM 2830 N N . THR B 2 74 ? 2.243 -17.082 6.665 1.00 38.38 72 THR B N 1
ATOM 2831 C CA . THR B 2 74 ? 2.253 -16.096 7.741 1.00 37.46 72 THR B CA 1
ATOM 2832 C C . THR B 2 74 ? 3.403 -16.432 8.674 1.00 37.19 72 THR B C 1
ATOM 2833 O O . THR B 2 74 ? 3.328 -17.437 9.407 1.00 42.36 72 THR B O 1
ATOM 2837 N N . PRO B 2 75 ? 4.492 -15.667 8.658 1.00 36.98 73 PRO B N 1
ATOM 2838 C CA . PRO B 2 75 ? 5.640 -15.996 9.511 1.00 38.00 73 PRO B CA 1
ATOM 2839 C C . PRO B 2 75 ? 5.299 -15.846 10.986 1.00 41.55 73 PRO B C 1
ATOM 2840 O O . PRO B 2 75 ? 4.569 -14.937 11.383 1.00 48.34 73 PRO B O 1
ATOM 2844 N N . THR B 2 76 ? 5.828 -16.758 11.796 1.00 41.39 74 THR B N 1
ATOM 2845 C CA . THR B 2 76 ? 5.760 -16.664 13.248 1.00 45.06 74 THR B CA 1
ATOM 2846 C C . THR B 2 76 ? 7.138 -16.958 13.823 1.00 45.07 74 THR B C 1
ATOM 2847 O O . THR B 2 76 ? 8.041 -17.425 13.124 1.00 47.94 74 THR B O 1
ATOM 2851 N N . GLU B 2 77 ? 7.293 -16.692 15.122 1.00 44.49 75 GLU B N 1
ATOM 2852 C CA . GLU B 2 77 ? 8.587 -16.914 15.756 1.00 44.05 75 GLU B CA 1
ATOM 2853 C C . GLU B 2 77 ? 8.958 -18.394 15.789 1.00 43.05 75 GLU B C 1
ATOM 2854 O O . GLU B 2 77 ? 10.143 -18.736 15.701 1.00 50.94 75 GLU B O 1
ATOM 2857 N N . LYS B 2 78 ? 7.974 -19.289 15.889 1.00 37.95 76 LYS B N 1
ATOM 2858 C CA . LYS B 2 78 ? 8.277 -20.705 16.049 1.00 45.64 76 LYS B CA 1
ATOM 2859 C C . LYS B 2 78 ? 8.380 -21.470 14.733 1.00 45.44 76 LYS B C 1
ATOM 2860 O O . LYS B 2 78 ? 8.961 -22.560 14.720 1.00 50.44 76 LYS B O 1
ATOM 2863 N N . ASP B 2 79 ? 7.844 -20.943 13.635 1.00 43.57 77 ASP B N 1
ATOM 2864 C CA . ASP B 2 79 ? 7.786 -21.692 12.382 1.00 36.79 77 ASP B CA 1
ATOM 2865 C C . ASP B 2 79 ? 9.066 -21.530 11.569 1.00 37.02 77 ASP B C 1
ATOM 2866 O O . ASP B 2 79 ? 9.589 -20.421 11.425 1.00 40.81 77 ASP B O 1
ATOM 2871 N N . GLU B 2 80 ? 9.547 -22.643 11.013 1.00 36.52 78 GLU B N 1
ATOM 2872 C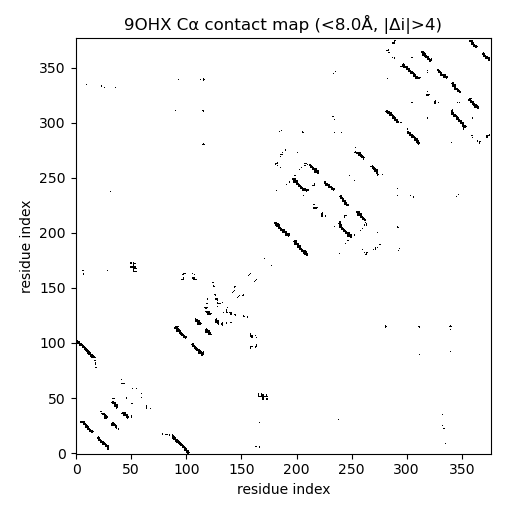 CA . GLU B 2 80 ? 10.729 -22.661 10.159 1.00 29.24 78 GLU B CA 1
ATOM 2873 C C . GLU B 2 80 ? 10.318 -23.047 8.743 1.00 28.37 78 GLU B C 1
ATOM 2874 O O . GLU B 2 80 ? 9.624 -24.047 8.547 1.00 32.55 78 GLU B O 1
ATOM 2877 N N . TYR B 2 81 ? 10.751 -22.260 7.765 1.00 27.84 79 TYR B N 1
ATOM 2878 C CA . TYR B 2 81 ? 10.410 -22.501 6.367 1.00 24.24 79 TYR B CA 1
ATOM 2879 C C . TYR B 2 81 ? 11.666 -22.778 5.556 1.00 29.31 79 TYR B C 1
ATOM 2880 O O . TYR B 2 81 ? 12.756 -22.295 5.874 1.00 27.37 79 TYR B O 1
ATOM 2889 N N . ALA B 2 82 ? 11.506 -23.548 4.484 1.00 25.61 80 ALA B N 1
ATOM 2890 C CA . ALA B 2 82 ? 12.678 -23.949 3.721 1.00 22.80 80 ALA B CA 1
ATOM 2891 C C . ALA B 2 82 ? 12.252 -24.334 2.314 1.00 26.31 80 ALA B C 1
ATOM 2892 O O . ALA B 2 82 ? 11.071 -24.485 2.016 1.00 25.79 80 ALA B O 1
ATOM 2894 N N . CYS B 2 83 ? 13.246 -24.482 1.456 1.00 26.21 81 CYS B N 1
ATOM 2895 C CA . CYS B 2 83 ? 13.068 -24.986 0.102 1.00 21.14 81 CYS B CA 1
ATOM 2896 C C . CYS B 2 83 ? 13.935 -26.225 -0.025 1.00 23.23 81 CYS B C 1
ATOM 2897 O O . CYS B 2 83 ? 15.137 -26.168 0.243 1.00 26.26 81 CYS B O 1
ATOM 2900 N N . ARG B 2 84 ? 13.339 -27.337 -0.436 1.00 19.69 82 ARG B N 1
ATOM 2901 C CA . ARG B 2 84 ? 14.036 -28.612 -0.544 1.00 20.76 82 ARG B CA 1
ATOM 2902 C C . ARG B 2 84 ? 14.055 -29.026 -2.008 1.00 26.14 82 ARG B C 1
ATOM 2903 O O . ARG B 2 84 ? 13.024 -28.963 -2.685 1.00 25.87 82 ARG B O 1
ATOM 2911 N N . VAL B 2 85 ? 15.224 -29.427 -2.503 1.00 22.74 83 VAL B N 1
ATOM 2912 C CA . VAL B 2 85 ? 15.396 -29.804 -3.905 1.00 21.06 83 VAL B CA 1
ATOM 2913 C C . VAL B 2 85 ? 16.082 -31.162 -3.977 1.00 26.35 83 VAL B C 1
ATOM 2914 O O . VAL B 2 85 ? 17.117 -31.370 -3.340 1.00 28.44 83 VAL B O 1
ATOM 2918 N N . ASN B 2 86 ? 15.523 -32.072 -4.762 1.00 20.45 84 ASN B N 1
ATOM 2919 C CA . ASN B 2 86 ? 16.219 -33.293 -5.136 1.00 23.34 84 ASN B CA 1
ATOM 2920 C C . ASN B 2 86 ? 16.358 -33.355 -6.654 1.00 28.13 84 ASN B C 1
ATOM 2921 O O . ASN B 2 86 ? 15.489 -32.893 -7.401 1.00 25.34 84 ASN B O 1
ATOM 2926 N N . HIS B 2 87 ? 17.467 -33.933 -7.095 1.00 22.41 85 HIS B N 1
ATOM 2927 C CA . HIS B 2 87 ? 17.852 -33.906 -8.497 1.00 24.02 85 HIS B CA 1
ATOM 2928 C C . HIS B 2 87 ? 18.882 -35.006 -8.687 1.00 28.94 85 HIS B C 1
ATOM 2929 O O . HIS B 2 87 ? 19.530 -35.424 -7.730 1.00 30.98 85 HIS B O 1
ATOM 2936 N N . VAL B 2 88 ? 19.033 -35.463 -9.932 1.00 29.39 86 VAL B N 1
ATOM 2937 C CA . VAL B 2 88 ? 19.926 -36.594 -10.185 1.00 30.52 86 VAL B CA 1
ATOM 2938 C C . VAL B 2 88 ? 21.366 -36.243 -9.829 1.00 33.33 86 VAL B C 1
ATOM 2939 O O . VAL B 2 88 ? 22.166 -37.128 -9.498 1.00 35.20 86 VAL B O 1
ATOM 2943 N N . THR B 2 89 ? 21.713 -34.956 -9.851 1.00 28.20 87 THR B N 1
ATOM 2944 C CA . THR B 2 89 ? 23.073 -34.525 -9.562 1.00 33.97 87 THR B CA 1
ATOM 2945 C C . THR B 2 89 ? 23.365 -34.459 -8.074 1.00 40.56 87 THR B C 1
ATOM 2946 O O . THR B 2 89 ? 24.532 -34.314 -7.699 1.00 44.66 87 THR B O 1
ATOM 2950 N N . LEU B 2 90 ? 22.344 -34.530 -7.226 1.00 35.16 88 LEU B N 1
ATOM 2951 C CA . LEU B 2 90 ? 22.510 -34.387 -5.788 1.00 38.53 88 LEU B CA 1
ATOM 2952 C C . LEU B 2 90 ? 22.569 -35.762 -5.143 1.00 37.41 88 LEU B C 1
ATOM 2953 O O . LEU B 2 90 ? 21.727 -36.623 -5.425 1.00 40.98 88 LEU B O 1
ATOM 2958 N N . SER B 2 91 ? 23.560 -35.965 -4.273 1.00 44.64 89 SER B N 1
ATOM 2959 C CA . SER B 2 91 ? 23.647 -37.230 -3.547 1.00 45.84 89 SER B CA 1
ATOM 2960 C C . SER B 2 91 ? 22.534 -37.364 -2.513 1.00 45.13 89 SER B C 1
ATOM 2961 O O . SER B 2 91 ? 22.106 -38.480 -2.204 1.00 44.31 89 SER B O 1
ATOM 2964 N N . GLN B 2 92 ? 22.057 -36.246 -1.975 1.00 42.54 90 GLN B N 1
ATOM 2965 C CA . GLN B 2 92 ? 20.940 -36.201 -1.046 1.00 37.24 90 GLN B CA 1
ATOM 2966 C C . GLN B 2 92 ? 20.163 -34.934 -1.312 1.00 36.09 90 GLN B C 1
ATOM 2967 O O . GLN B 2 92 ? 20.707 -33.976 -1.891 1.00 37.16 90 GLN B O 1
ATOM 2973 N N . PRO B 2 93 ? 18.890 -34.866 -0.937 1.00 29.20 91 PRO B N 1
ATOM 2974 C CA . PRO B 2 93 ? 18.138 -33.624 -1.101 1.00 29.51 91 PRO B CA 1
ATOM 2975 C C . PRO B 2 93 ? 18.827 -32.465 -0.397 1.00 31.14 91 PRO B C 1
ATOM 2976 O O . PRO B 2 93 ? 19.364 -32.609 0.702 1.00 34.46 91 PRO B O 1
ATOM 2980 N N . LYS B 2 94 ? 18.828 -31.315 -1.062 1.00 27.76 92 LYS B N 1
ATOM 2981 C CA . LYS B 2 94 ? 19.405 -30.092 -0.529 1.00 31.47 92 LYS B CA 1
ATOM 2982 C C . LYS B 2 94 ? 18.292 -29.254 0.084 1.00 37.29 92 LYS B C 1
ATOM 2983 O O . LYS B 2 94 ? 17.271 -29.006 -0.559 1.00 30.41 92 LYS B O 1
ATOM 2987 N N . ILE B 2 95 ? 18.479 -28.825 1.325 1.00 31.54 93 ILE B N 1
ATOM 2988 C CA . ILE B 2 95 ? 17.491 -27.994 1.999 1.00 31.53 93 ILE B CA 1
ATOM 2989 C C . ILE B 2 95 ? 18.126 -26.646 2.286 1.00 35.03 93 ILE B C 1
ATOM 2990 O O . ILE B 2 95 ? 19.170 -26.571 2.946 1.00 38.41 93 ILE B O 1
ATOM 2995 N N . VAL B 2 96 ? 17.505 -25.588 1.777 1.00 26.38 94 VAL B N 1
ATOM 2996 C CA . VAL B 2 96 ? 17.924 -24.215 2.013 1.00 27.44 94 VAL B CA 1
ATOM 2997 C C . VAL B 2 96 ? 16.860 -23.580 2.892 1.00 35.32 94 VAL B C 1
ATOM 2998 O O . VAL B 2 96 ? 15.710 -23.422 2.469 1.00 27.14 94 VAL B O 1
ATOM 3002 N N . LYS B 2 97 ? 17.229 -23.229 4.118 1.00 36.20 95 LYS B N 1
ATOM 3003 C CA . LYS B 2 97 ? 16.286 -22.602 5.032 1.00 34.67 95 LYS B CA 1
ATOM 3004 C C . LYS B 2 97 ? 16.140 -21.117 4.717 1.00 31.63 95 LYS B C 1
ATOM 3005 O O . LYS B 2 97 ? 17.072 -20.466 4.239 1.00 37.79 95 LYS B O 1
ATOM 3009 N N . TRP B 2 98 ? 14.946 -20.585 4.965 1.00 32.77 96 TRP B N 1
ATOM 3010 C CA . TRP B 2 98 ? 14.725 -19.148 4.878 1.00 27.76 96 TRP B CA 1
ATOM 3011 C C . TRP B 2 98 ? 15.030 -18.542 6.238 1.00 31.87 96 TRP B C 1
ATOM 3012 O O . TRP B 2 98 ? 14.621 -19.083 7.268 1.00 38.57 96 TRP B O 1
ATOM 3023 N N . ASP B 2 99 ? 15.761 -17.432 6.235 1.00 39.46 97 ASP B N 1
ATOM 3024 C CA . ASP B 2 99 ? 16.038 -16.682 7.453 1.00 50.13 97 ASP B CA 1
ATOM 3025 C C . ASP B 2 99 ? 15.664 -15.229 7.215 1.00 39.38 97 ASP B C 1
ATOM 3026 O O . ASP B 2 99 ? 16.175 -14.599 6.284 1.00 44.83 97 ASP B O 1
ATOM 3031 N N . ARG B 2 100 ? 14.765 -14.710 8.047 1.00 43.90 98 ARG B N 1
ATOM 3032 C CA . ARG B 2 100 ? 14.391 -13.302 8.022 1.00 40.10 98 ARG B CA 1
ATOM 3033 C C . ARG B 2 100 ? 15.562 -12.420 8.455 1.00 57.92 98 ARG B C 1
ATOM 3034 O O . ARG B 2 100 ? 16.257 -11.836 7.621 1.00 44.44 98 ARG B O 1
#

Radius of gyration: 23.75 Å; Cα contacts (8 Å, |Δi|>4): 807; chains: 2; bounding box: 44×61×70 Å

Nearest PDB structures (foldseek):
  7kp1-assembly1_B  TM=9.922E-01  e=2.631E-16  Homo sapiens
  4l3c-assembly7_N  TM=9.774E-01  e=7.056E-16  Homo sapiens
  2p5w-assembly1_B  TM=9.686E-01  e=8.246E-16  Homo sapiens
  7stg-assembly2_C  TM=9.746E-01  e=2.584E-15  Homo sapiens
  2qri-assembly2_B  TM=9.703E-01  e=4.893E-13  Mus musculus

InterPro domains:
  IPR003006 Immunoglobulin/major histocompatibility complex, conserved site [PS00290] (98-104)
  IPR003597 Immunoglobulin C1-set [PF07654] (27-106)
  IPR003597 Immunoglobulin C1-set [SM00407] (40-110)
  IPR007110 Immunoglobulin-like domain [PS50835] (25-113)
  IPR013783 Immunoglobulin-like fold [G3DSA:2.60.40.10] (21-119)
  IPR015707 Beta-2-Microglobulin [cd05770] (23-116)
  IPR036179 Immunoglobulin-like domain superfamily [SSF48726] (22-117)
  IPR050160 Major Histocompatibility Complex/Immunoglobulin [PTHR19944] (21-115)

Secondary structure (DSSP, 8-state):
----EEEEEEEEEEEEETTEEEEEEEEEETTEEEEEEETTTTEEEE-STTTTTT--HHHHHHHHHHHHHHHHHHHHHHHHT---GGG-SEEEEEEEEEEE-TTS-EEEEEEEEETTEEEEEEETTEEEE-GGGHHHHHHHHHHHHHH-HHHHHHHHHIIIIIHHHHHHHHHHHTHHHHT--B--EEEEEE-S--STTEEEEEEEEEEEBSS--EEEEEETTEEPTT-EE---EEPGGG-EEEEEEEEEETTS-TTEEEEEE-GGGTT--EEEE--TT---/--BPPEEEEEESS---TTS-EEEEEEEEEEBSS--EEEEEETTEE-SS-EEPPPEE-TTS-EEEEEEEEE---SS--EEEEEE-TT-SS-EEEE---

Organism: Homo sapiens (NCBI:txid9606)

Foldseek 3Di:
DQDKKKKKKKKKKKDQALPDMDIWIFIDTRPHTQWTADVVVQAIHGPDPQSQLPDDPVVRVVVSVVVVVVVVVVVVVCNVPDHDRVLPTKMKMWMWAWMQGRVGAIDTKIWMDIRPHTAWIADQQAIGGDVVNPPVSVVVRCCVHPPCNVVSVVSNCCHRPVRVSSSNSSCVSCVCPQVDWWAWDKDWDWDPAPDPQKTKIKIKTWTTPDDDKDKAKDQVPHGDPQKDKDDWADDPPGITMIMIIGMDGNVPQFRIWMWMDDPNVVPDIDIGHDDDPVPD/DWWDKDWDKDWPDPADAQDKTKIKIKIWGGPDPDKDKFKDKPRHGDDQKDKDDWDHDPVRIIMMMIMHIDHDHPPIWIWMWMDDPPDPDIDIGTDDD

GO terms:
  GO:0002502 peptide antigen assembly with MHC class I protein complex (P, IDA)
  GO:0005198 structural molecule activity (F, IDA)
  GO:0042824 MHC class I peptide loading complex (C, IDA)
  GO:0005783 endoplasmic reticulum (C, IC)
  GO:1990000 amyloid fibril formation (P, IDA)
  GO:2000774 positive regulation of cellular senescence (P, IDA)
  GO:2000978 negative regulation of forebrain neuron differentiation (P, IDA)
  GO:0050680 negative regulation of epithelial cell proliferation (P, IDA)
  GO:0050768 negative regulation of neurogenesis (P, IDA)
  GO:0007611 learning or memory (P, IDA)
  GO:0042612 MHC class I protein complex (C, TAS)
  GO:0071316 cellular response to nicotine (P, IMP)
  GO:0042803 protein homodimerization activity (F, IPI)
  GO:0051289 protein homotetramerization (P, IPI)
  GO:0005576 extracellular region (C, EXP)
  GO:0009986 cell surface (C, EXP)
  GO:0005515 protein binding (F, IPI)
  GO:1904724 tertiary granule lumen (C, TAS)
  GO:0031901 early endosome membrane (C, TAS)
  GO:0031905 early endosome lumen (C, TAS)

B-factor: mean 31.68, std 10.84, range [13.32, 85.5]

Sequence (377 aa):
SQEHVSSFHVVIQIFSFVNQSWARGQGSGWLDELQTHGWDSESGTIIFLHQWSKGQFSNEEELSSSDLELLFRFYLFGLTREIQDHAQDYSKYPFEVQVKAGCELLHSGGSSPEGFFFQVAFNGLDLLSFQQTTWVPSPGCGSLAQSVCHLLNHQYEGVTETVYNLIRSTCPRFLLLGLLDAGKMMYVVHRRQVRPEAWLSSSGPSPGPGRLQLVCHVSGFYPKPVWVVMMWMRGEQQEQQGTQLGDILPNANGTWYLRRATLDVADGEAAGLLSCRVKHSSLEGQDIILYWRGSLVPIQRTTPKIQVYSRHPAENGKSNFLNCYVSGFHPSDIEVDLLKNGERIEKVEHSDLSFSSKDWSFYLLYYTEFTPTEKDEYACRVNHVTLSQPKIVKWDR